Protein AF-0000000074773274 (afdb_homodimer)

pLDDT: mean 83.53, std 14.02, range [28.91, 97.62]

Structure (mmCIF, N/CA/C/O backbone):
data_AF-0000000074773274-model_v1
#
loop_
_entity.id
_entity.type
_entity.pdbx_description
1 polymer 'DOG1 domain-containing protein'
#
loop_
_atom_site.group_PDB
_atom_site.id
_atom_site.type_symbol
_atom_site.label_atom_id
_atom_site.label_alt_id
_atom_site.label_comp_id
_atom_site.label_asym_id
_atom_site.label_entity_id
_atom_site.label_seq_id
_atom_site.pdbx_PDB_ins_code
_atom_site.Cartn_x
_atom_site.Cartn_y
_ato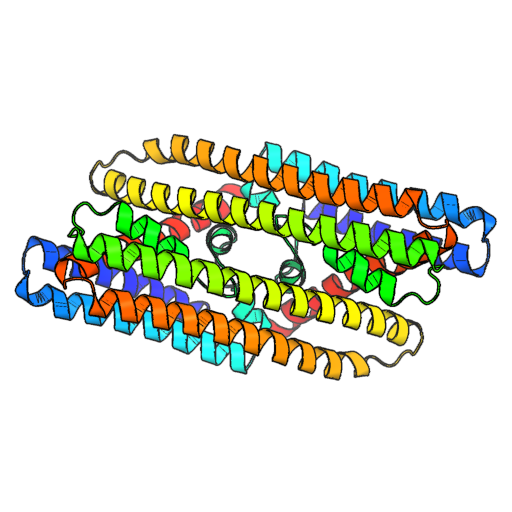m_site.Cartn_z
_atom_site.occupancy
_atom_site.B_iso_or_equiv
_atom_site.auth_seq_id
_atom_site.auth_comp_id
_atom_site.auth_asym_id
_atom_site.auth_atom_id
_atom_site.pdbx_PDB_model_num
ATOM 1 N N . MET A 1 1 ? 19.875 -8.578 -0.234 1 88.44 1 MET A N 1
ATOM 2 C CA . MET A 1 1 ? 18.562 -8.93 -0.755 1 88.44 1 MET A CA 1
ATOM 3 C C . MET A 1 1 ? 18.5 -8.742 -2.268 1 88.44 1 MET A C 1
ATOM 5 O O . MET A 1 1 ? 18 -9.609 -2.986 1 88.44 1 MET A O 1
ATOM 9 N N . GLU A 1 2 ? 19.203 -7.762 -2.754 1 87.38 2 GLU A N 1
ATOM 10 C CA . GLU A 1 2 ? 19.156 -7.52 -4.191 1 87.38 2 GLU A CA 1
ATOM 11 C C . GLU A 1 2 ? 19.797 -8.664 -4.969 1 87.38 2 GLU A C 1
ATOM 13 O O . GLU A 1 2 ? 19.172 -9.234 -5.867 1 87.38 2 GLU A O 1
ATOM 18 N N . ALA A 1 3 ? 20.953 -9.047 -4.602 1 89.88 3 ALA A N 1
ATOM 19 C CA . ALA A 1 3 ? 21.656 -10.141 -5.273 1 89.88 3 ALA A CA 1
ATOM 20 C C . ALA A 1 3 ? 20.891 -11.453 -5.117 1 89.88 3 ALA A C 1
ATOM 22 O O . ALA A 1 3 ? 20.75 -12.219 -6.07 1 89.88 3 ALA A O 1
ATOM 23 N N . PHE A 1 4 ? 20.359 -11.672 -3.949 1 93.69 4 PHE A N 1
ATOM 24 C CA . PHE A 1 4 ? 19.547 -12.867 -3.691 1 93.69 4 PHE A CA 1
ATOM 25 C C . PHE A 1 4 ? 18.328 -12.898 -4.602 1 93.69 4 PHE A C 1
ATOM 27 O O . PHE A 1 4 ? 18.031 -13.93 -5.207 1 93.69 4 PHE A O 1
ATOM 34 N N . PHE A 1 5 ? 17.703 -11.781 -4.66 1 94.06 5 PHE A N 1
ATOM 35 C CA . PHE A 1 5 ? 16.453 -11.719 -5.41 1 94.06 5 PHE A CA 1
ATOM 36 C C . PHE A 1 5 ? 16.688 -11.984 -6.891 1 94.06 5 PHE A C 1
ATOM 38 O O . PHE A 1 5 ? 15.906 -12.68 -7.535 1 94.06 5 PHE A O 1
ATOM 45 N N . ASP A 1 6 ? 17.766 -11.461 -7.398 1 92.06 6 ASP A N 1
ATOM 46 C CA . ASP A 1 6 ? 18.078 -11.688 -8.805 1 92.06 6 ASP A CA 1
ATOM 47 C C . ASP A 1 6 ? 18.328 -13.164 -9.078 1 92.06 6 ASP A C 1
ATOM 49 O O . ASP A 1 6 ? 17.844 -13.703 -10.086 1 92.06 6 ASP A O 1
ATOM 53 N N . SER A 1 7 ? 19.047 -13.742 -8.219 1 94.88 7 SER A N 1
ATOM 54 C CA . SER A 1 7 ? 19.281 -15.172 -8.352 1 94.88 7 SER A CA 1
ATOM 55 C C . SER A 1 7 ? 18 -15.977 -8.188 1 94.88 7 SER A C 1
ATOM 57 O O . SER A 1 7 ? 17.797 -16.969 -8.875 1 94.88 7 SER A O 1
ATOM 59 N N . TRP A 1 8 ? 17.234 -15.555 -7.258 1 96.38 8 TRP A N 1
ATOM 60 C CA . TRP A 1 8 ? 15.945 -16.203 -6.992 1 96.38 8 TRP A CA 1
ATOM 61 C C . TRP A 1 8 ? 15.039 -16.125 -8.219 1 96.38 8 TRP A C 1
ATOM 63 O O . TRP A 1 8 ? 14.398 -17.109 -8.578 1 96.38 8 TRP A O 1
ATOM 73 N N . LEU A 1 9 ? 15.023 -15.016 -8.906 1 93.5 9 LEU A N 1
ATOM 74 C CA . LEU A 1 9 ? 14.195 -14.828 -10.086 1 93.5 9 LEU A CA 1
ATOM 75 C C . LEU A 1 9 ? 14.703 -15.68 -11.25 1 93.5 9 LEU A C 1
ATOM 77 O O . LEU A 1 9 ? 13.906 -16.203 -12.031 1 93.5 9 LEU A O 1
ATOM 81 N N . ALA A 1 10 ? 15.945 -15.734 -11.375 1 92.25 10 ALA A N 1
ATOM 82 C CA . ALA A 1 10 ? 16.516 -16.547 -12.438 1 92.25 10 ALA A CA 1
ATOM 83 C C . ALA A 1 10 ? 16.125 -18.016 -12.281 1 92.25 10 ALA A C 1
ATOM 85 O O . ALA A 1 10 ? 15.781 -18.688 -13.258 1 92.25 10 ALA A O 1
ATOM 86 N N . ARG A 1 11 ? 16.188 -18.453 -11.078 1 95.19 11 ARG A N 1
ATOM 87 C CA . ARG A 1 11 ? 15.797 -19.844 -10.805 1 95.19 11 ARG A CA 1
ATOM 88 C C . ARG A 1 11 ? 14.305 -20.047 -11.047 1 95.19 11 ARG A C 1
ATOM 90 O O . ARG A 1 11 ? 13.883 -21.109 -11.484 1 95.19 11 ARG A O 1
ATOM 97 N N . LEU A 1 12 ? 13.586 -19.031 -10.797 1 93.75 12 LEU A N 1
ATOM 98 C CA . LEU A 1 12 ? 12.141 -19.109 -10.992 1 93.75 12 LEU A CA 1
ATOM 99 C C . LEU A 1 12 ? 11.797 -19.359 -12.453 1 93.75 12 LEU A C 1
ATOM 101 O O . LEU A 1 12 ? 10.875 -20.109 -12.766 1 93.75 12 LEU A O 1
ATOM 105 N N . ASP A 1 13 ? 12.5 -18.781 -13.258 1 88.56 13 ASP A N 1
ATOM 106 C CA . ASP A 1 13 ? 12.297 -18.953 -14.688 1 88.56 13 ASP A CA 1
ATOM 107 C C . ASP A 1 13 ? 12.562 -20.406 -15.109 1 88.56 13 ASP A C 1
ATOM 109 O O . ASP A 1 13 ? 11.82 -20.969 -15.914 1 88.56 13 ASP A O 1
ATOM 113 N N . HIS A 1 14 ? 13.539 -20.984 -14.57 1 93.5 14 HIS A N 1
ATOM 114 C CA . HIS A 1 14 ? 13.844 -22.391 -14.836 1 93.5 14 HIS A CA 1
ATOM 115 C C . HIS A 1 14 ? 12.75 -23.312 -14.289 1 93.5 14 HIS A C 1
ATOM 117 O O . HIS A 1 14 ? 12.383 -24.281 -14.938 1 93.5 14 HIS A O 1
ATOM 123 N N . LEU A 1 15 ? 12.289 -22.984 -13.148 1 94.56 15 LEU A N 1
ATOM 124 C CA . LEU A 1 15 ? 11.25 -23.797 -12.516 1 94.56 15 LEU A CA 1
ATOM 125 C C . LEU A 1 15 ? 9.953 -23.719 -13.312 1 94.56 15 LEU A C 1
ATOM 127 O O . LEU A 1 15 ? 9.219 -24.719 -13.398 1 94.56 15 LEU A O 1
ATOM 131 N N . ARG A 1 16 ? 9.734 -22.578 -13.836 1 90.31 16 ARG A N 1
ATOM 132 C CA . ARG A 1 16 ? 8.57 -22.438 -14.695 1 90.31 16 ARG A CA 1
ATOM 133 C C . ARG A 1 16 ? 8.648 -23.375 -15.898 1 90.31 16 ARG A C 1
ATOM 135 O O . ARG A 1 16 ? 7.676 -24.047 -16.234 1 90.31 16 ARG A O 1
ATOM 142 N N . SER A 1 17 ? 9.812 -23.344 -16.5 1 89.38 17 SER A N 1
ATOM 143 C CA . SER A 1 17 ? 10.023 -24.203 -17.656 1 89.38 17 SER A CA 1
ATOM 144 C C . SER A 1 17 ? 9.852 -25.672 -17.281 1 89.38 17 SER A C 1
ATOM 146 O O . SER A 1 17 ? 9.266 -26.453 -18.047 1 89.38 17 SER A O 1
ATOM 148 N N . ASP A 1 18 ? 10.398 -26.016 -16.156 1 92.06 18 ASP A N 1
ATOM 149 C CA . ASP A 1 18 ? 10.266 -27.391 -15.664 1 92.06 18 ASP A CA 1
ATOM 150 C C . ASP A 1 18 ? 8.797 -27.75 -15.438 1 92.06 18 ASP A C 1
ATOM 152 O O . ASP A 1 18 ? 8.367 -28.859 -15.758 1 92.06 18 ASP A O 1
ATOM 156 N N . LEU A 1 19 ? 8.094 -26.875 -14.875 1 91 19 LEU A N 1
ATOM 157 C CA . LEU A 1 19 ? 6.68 -27.094 -14.594 1 91 19 LEU A CA 1
ATOM 158 C C . LEU A 1 19 ? 5.883 -27.266 -15.883 1 91 19 LEU A C 1
ATOM 160 O O . LEU A 1 19 ? 5.066 -28.188 -15.984 1 91 19 LEU A O 1
ATOM 164 N N . LEU A 1 20 ? 6.137 -26.469 -16.812 1 86.19 20 LEU A N 1
ATOM 165 C CA . LEU A 1 20 ? 5.449 -26.547 -18.094 1 86.19 20 LEU A CA 1
ATOM 166 C C . LEU A 1 20 ? 5.816 -27.828 -18.828 1 86.19 20 LEU A C 1
ATOM 168 O O . LEU A 1 20 ? 4.957 -28.469 -19.453 1 86.19 20 LEU A O 1
ATOM 172 N N . HIS A 1 21 ? 7.098 -28.109 -18.75 1 89.69 21 HIS A N 1
ATOM 173 C CA . HIS A 1 21 ? 7.547 -29.359 -19.359 1 89.69 21 HIS A CA 1
ATOM 174 C C . HIS A 1 21 ? 6.848 -30.562 -18.719 1 89.69 21 HIS A C 1
ATOM 176 O O . HIS A 1 21 ? 6.441 -31.484 -19.438 1 89.69 21 HIS A O 1
ATOM 182 N N . ALA A 1 22 ? 6.684 -30.547 -17.406 1 90.19 22 ALA A N 1
ATOM 183 C CA . ALA A 1 22 ? 5.992 -31.625 -16.703 1 90.19 22 ALA A CA 1
ATOM 184 C C . ALA A 1 22 ? 4.531 -31.719 -17.125 1 90.19 22 ALA A C 1
ATOM 186 O O . ALA A 1 22 ? 4.012 -32.812 -17.359 1 90.19 22 ALA A O 1
ATOM 187 N N . PHE A 1 23 ? 3.926 -30.672 -17.281 1 82.06 23 PHE A N 1
ATOM 188 C CA . PHE A 1 23 ? 2.521 -30.594 -17.656 1 82.06 23 PHE A CA 1
ATOM 189 C C . PHE A 1 23 ? 2.311 -31.172 -19.047 1 82.06 23 PHE A C 1
ATOM 191 O O . PHE A 1 23 ? 1.29 -31.812 -19.312 1 82.06 23 PHE A O 1
ATOM 198 N N . THR A 1 24 ? 3.256 -30.969 -19.875 1 84.06 24 THR A N 1
ATOM 199 C CA . THR A 1 24 ? 3.072 -31.344 -21.281 1 84.06 24 THR A CA 1
ATOM 200 C C . THR A 1 24 ? 3.613 -32.75 -21.531 1 84.06 24 THR A C 1
ATOM 202 O O . THR A 1 24 ? 3.039 -33.5 -22.328 1 84.06 24 THR A O 1
ATOM 205 N N . HIS A 1 25 ? 4.676 -33.125 -20.891 1 87.56 25 HIS A N 1
ATOM 206 C CA . HIS A 1 25 ? 5.395 -34.312 -21.359 1 87.56 25 HIS A CA 1
ATOM 207 C C . HIS A 1 25 ? 5.504 -35.344 -20.25 1 87.56 25 HIS A C 1
ATOM 209 O O . HIS A 1 25 ? 5.695 -36.531 -20.531 1 87.56 25 HIS A O 1
ATOM 215 N N . ARG A 1 26 ? 5.426 -34.969 -19.094 1 88.94 26 ARG A N 1
ATOM 216 C CA . ARG A 1 26 ? 5.695 -35.875 -17.984 1 88.94 26 ARG A CA 1
ATOM 217 C C . ARG A 1 26 ? 4.727 -35.625 -16.828 1 88.94 26 ARG A C 1
ATOM 219 O O . ARG A 1 26 ? 5.137 -35.219 -15.75 1 88.94 26 ARG A O 1
ATOM 226 N N . PRO A 1 27 ? 3.504 -35.906 -16.953 1 88.38 27 PRO A N 1
ATOM 227 C CA . PRO A 1 27 ? 2.502 -35.688 -15.914 1 88.38 27 PRO A CA 1
ATOM 228 C C . PRO A 1 27 ? 2.863 -36.344 -14.586 1 88.38 27 PRO A C 1
ATOM 230 O O . PRO A 1 27 ? 2.445 -35.875 -13.523 1 88.38 27 PRO A O 1
ATOM 233 N N . ASP A 1 28 ? 3.664 -37.406 -14.672 1 92.44 28 ASP A N 1
ATOM 234 C CA . ASP A 1 28 ? 4.082 -38.094 -13.461 1 92.44 28 ASP A CA 1
ATOM 235 C C . ASP A 1 28 ? 4.996 -37.219 -12.602 1 92.44 28 ASP A C 1
ATOM 237 O O . ASP A 1 28 ? 5.141 -37.438 -11.406 1 92.44 28 ASP A O 1
ATOM 241 N N . ARG A 1 29 ? 5.555 -36.188 -13.227 1 93.88 29 ARG A N 1
ATOM 242 C CA . ARG A 1 29 ? 6.531 -35.375 -12.531 1 93.88 29 ARG A CA 1
ATOM 243 C C . ARG A 1 29 ? 5.887 -34.094 -12.016 1 93.88 29 ARG A C 1
ATOM 245 O O . ARG A 1 29 ? 6.547 -33.25 -11.367 1 93.88 29 ARG A O 1
ATOM 252 N N . ILE A 1 30 ? 4.633 -33.969 -12.219 1 93.88 30 ILE A N 1
ATOM 253 C CA . ILE A 1 30 ? 3.934 -32.719 -11.867 1 93.88 30 ILE A CA 1
ATOM 254 C C . ILE A 1 30 ? 4.039 -32.469 -10.367 1 93.88 30 ILE A C 1
ATOM 256 O O . ILE A 1 30 ? 4.402 -31.391 -9.93 1 93.88 30 ILE A O 1
ATOM 260 N N . PRO A 1 31 ? 3.855 -33.5 -9.516 1 94 31 PRO A N 1
ATOM 261 C CA . PRO A 1 31 ? 3.938 -33.25 -8.07 1 94 31 PRO A CA 1
ATOM 262 C C . PRO A 1 31 ? 5.32 -32.781 -7.641 1 94 31 PRO A C 1
ATOM 264 O O . PRO A 1 31 ? 5.434 -31.875 -6.797 1 94 31 PRO A O 1
ATOM 267 N N . HIS A 1 32 ? 6.254 -33.344 -8.312 1 95.06 32 HIS A N 1
ATOM 268 C CA . HIS A 1 32 ? 7.613 -32.938 -7.969 1 95.06 32 HIS A CA 1
ATOM 269 C C . HIS A 1 32 ? 7.906 -31.516 -8.422 1 95.06 32 HIS A C 1
ATOM 271 O O . HIS A 1 32 ? 8.555 -30.75 -7.699 1 95.06 32 HIS A O 1
ATOM 277 N N . ALA A 1 33 ? 7.473 -31.172 -9.586 1 95.56 33 ALA A N 1
ATOM 278 C CA . ALA A 1 33 ? 7.672 -29.812 -10.109 1 95.56 33 ALA A CA 1
ATOM 279 C C . ALA A 1 33 ? 6.941 -28.781 -9.258 1 95.56 33 ALA A C 1
ATOM 281 O O . ALA A 1 33 ? 7.461 -27.703 -9.008 1 95.56 33 ALA A O 1
ATOM 282 N N . VAL A 1 34 ? 5.816 -29.156 -8.812 1 94.88 34 VAL A N 1
ATOM 283 C CA . VAL A 1 34 ? 5.023 -28.297 -7.941 1 94.88 34 VAL A CA 1
ATOM 284 C C . VAL A 1 34 ? 5.766 -28.062 -6.629 1 94.88 34 VAL A C 1
ATOM 286 O O . VAL A 1 34 ? 5.906 -26.922 -6.18 1 94.88 34 VAL A O 1
ATOM 289 N N . ASP A 1 35 ? 6.277 -29.125 -6.09 1 96.06 35 ASP A N 1
ATOM 290 C CA . ASP A 1 35 ? 7.004 -29.031 -4.828 1 96.06 35 ASP A CA 1
ATOM 291 C C . ASP A 1 35 ? 8.242 -28.141 -4.973 1 96.06 35 ASP A C 1
ATOM 293 O O . ASP A 1 35 ? 8.602 -27.406 -4.047 1 96.06 35 ASP A O 1
ATOM 297 N N . ALA A 1 36 ? 8.844 -28.266 -6.094 1 96.88 36 ALA A N 1
ATOM 298 C CA . ALA A 1 36 ? 10.055 -27.469 -6.34 1 96.88 36 ALA A CA 1
ATOM 299 C C . ALA A 1 36 ? 9.734 -25.984 -6.371 1 96.88 36 ALA A C 1
ATOM 301 O O . ALA A 1 36 ? 10.469 -25.172 -5.801 1 96.88 36 ALA A O 1
ATOM 302 N N . VAL A 1 37 ? 8.672 -25.609 -7.008 1 96.38 37 VAL A N 1
ATOM 303 C CA . VAL A 1 37 ? 8.273 -24.203 -7.09 1 96.38 37 VAL A CA 1
ATOM 304 C C . VAL A 1 37 ? 7.871 -23.703 -5.707 1 96.38 37 VAL A C 1
ATOM 306 O O . VAL A 1 37 ? 8.266 -22.594 -5.305 1 96.38 37 VAL A O 1
ATOM 309 N N . LEU A 1 38 ? 7.156 -24.5 -4.949 1 96.75 38 LEU A N 1
ATOM 310 C CA . LEU A 1 38 ? 6.711 -24.109 -3.619 1 96.75 38 LEU A CA 1
ATOM 311 C C . LEU A 1 38 ? 7.895 -23.953 -2.672 1 96.75 38 LEU A C 1
ATOM 313 O O . LEU A 1 38 ? 7.93 -23.016 -1.863 1 96.75 38 LEU A O 1
ATOM 317 N N . SER A 1 39 ? 8.82 -24.891 -2.812 1 97.25 39 SER A N 1
ATOM 318 C CA . SER A 1 39 ? 10.031 -24.812 -1.999 1 97.25 39 SER A CA 1
ATOM 319 C C . SER A 1 39 ? 10.828 -23.547 -2.324 1 97.25 39 SER A C 1
ATOM 321 O O . SER A 1 39 ? 11.344 -22.891 -1.423 1 97.25 39 SER A O 1
ATOM 323 N N . HIS A 1 40 ? 10.906 -23.203 -3.576 1 97.31 40 HIS A N 1
ATOM 324 C CA . HIS A 1 40 ? 11.602 -22 -4.012 1 97.31 40 HIS A CA 1
ATOM 325 C C . HIS A 1 40 ? 10.922 -20.734 -3.49 1 97.31 40 HIS A C 1
ATOM 327 O O . HIS A 1 40 ? 11.586 -19.781 -3.082 1 97.31 40 HIS A O 1
ATOM 333 N N . TYR A 1 41 ? 9.641 -20.734 -3.484 1 96.31 41 TYR A N 1
ATOM 334 C CA . TYR A 1 41 ? 8.891 -19.625 -2.91 1 96.31 41 TYR A CA 1
ATOM 335 C C . TYR A 1 41 ? 9.195 -19.469 -1.425 1 96.31 41 TYR A C 1
ATOM 337 O O . TYR A 1 41 ? 9.344 -18.359 -0.928 1 96.31 41 TYR A O 1
ATOM 345 N N . ARG A 1 42 ? 9.281 -20.578 -0.73 1 95.75 42 ARG A N 1
ATOM 346 C CA . ARG A 1 42 ? 9.547 -20.547 0.704 1 95.75 42 ARG A CA 1
ATOM 347 C C . ARG A 1 42 ? 10.93 -19.953 0.988 1 95.75 42 ARG A C 1
ATOM 349 O O . ARG A 1 42 ? 11.117 -19.266 1.993 1 95.75 42 ARG A O 1
ATOM 356 N N . ASP A 1 43 ? 11.82 -20.172 0.046 1 96.62 43 ASP A N 1
ATOM 357 C CA . ASP A 1 43 ? 13.148 -19.562 0.197 1 96.62 43 ASP A CA 1
ATOM 358 C C . ASP A 1 43 ? 13.055 -18.047 0.243 1 96.62 43 ASP A C 1
ATOM 360 O O . ASP A 1 43 ? 13.727 -17.406 1.055 1 96.62 43 ASP A O 1
ATOM 364 N N . TYR A 1 44 ? 12.305 -17.484 -0.625 1 96.25 44 TYR A N 1
ATOM 365 C CA . TYR A 1 44 ? 12.133 -16.031 -0.666 1 96.25 44 TYR A CA 1
ATOM 366 C C . TYR A 1 44 ? 11.414 -15.539 0.584 1 96.25 44 TYR A C 1
ATOM 368 O O . TYR A 1 44 ? 11.805 -14.523 1.166 1 96.25 44 TYR A O 1
ATOM 376 N N . ARG A 1 45 ? 10.383 -16.25 0.989 1 95.19 45 ARG A N 1
ATOM 377 C CA . ARG A 1 45 ? 9.641 -15.914 2.199 1 95.19 45 ARG A CA 1
ATOM 378 C C . ARG A 1 45 ? 10.562 -15.883 3.414 1 95.19 45 ARG A C 1
ATOM 380 O O . ARG A 1 45 ? 10.5 -14.953 4.223 1 95.19 45 ARG A O 1
ATOM 387 N N . ASP A 1 46 ? 11.406 -16.844 3.482 1 96.19 46 ASP A N 1
ATOM 388 C CA . ASP A 1 46 ? 12.312 -16.938 4.621 1 96.19 46 ASP A CA 1
ATOM 389 C C . ASP A 1 46 ? 13.352 -15.828 4.594 1 96.19 46 ASP A C 1
ATOM 391 O O . ASP A 1 46 ? 13.711 -15.281 5.641 1 96.19 46 ASP A O 1
ATOM 395 N N . ALA A 1 47 ? 13.844 -15.547 3.402 1 95.81 47 ALA A N 1
ATOM 396 C CA . ALA A 1 47 ? 14.797 -14.453 3.258 1 95.81 47 ALA A CA 1
ATOM 397 C C . ALA A 1 47 ? 14.172 -13.125 3.68 1 95.81 47 ALA A C 1
ATOM 399 O O . ALA A 1 47 ? 14.812 -12.32 4.359 1 95.81 47 ALA A O 1
ATOM 400 N N . LYS A 1 48 ? 12.984 -12.906 3.346 1 94.62 48 LYS A N 1
ATOM 401 C CA . LYS A 1 48 ? 12.273 -11.688 3.717 1 94.62 48 LYS A CA 1
ATOM 402 C C . LYS A 1 48 ? 12.023 -11.633 5.223 1 94.62 48 LYS A C 1
ATOM 404 O O . LYS A 1 48 ? 12.086 -10.562 5.828 1 94.62 48 LYS A O 1
ATOM 409 N N . ALA A 1 49 ? 11.688 -12.781 5.75 1 93.44 49 ALA A N 1
ATOM 410 C CA . ALA A 1 49 ? 11.469 -12.852 7.191 1 93.44 49 ALA A CA 1
ATOM 411 C C . ALA A 1 49 ? 12.734 -12.477 7.957 1 93.44 49 ALA A C 1
ATOM 413 O O . ALA A 1 49 ? 12.672 -11.766 8.961 1 93.44 49 ALA A O 1
ATOM 414 N N . ARG A 1 50 ? 13.836 -12.961 7.477 1 94.75 50 ARG A N 1
ATOM 415 C CA . ARG A 1 50 ? 15.109 -12.617 8.102 1 94.75 50 ARG A CA 1
ATOM 416 C C . ARG A 1 50 ? 15.398 -11.125 7.977 1 94.75 50 ARG A C 1
ATOM 418 O O . ARG A 1 50 ? 15.883 -10.508 8.922 1 94.75 50 ARG A O 1
ATOM 425 N N . LEU A 1 51 ? 15.094 -10.602 6.855 1 93.38 51 LEU A N 1
ATOM 426 C CA . LEU A 1 51 ? 15.266 -9.172 6.656 1 93.38 51 LEU A CA 1
ATOM 427 C C . LEU A 1 51 ? 14.375 -8.383 7.613 1 93.38 51 LEU A C 1
ATOM 429 O O . LEU A 1 51 ? 14.805 -7.371 8.18 1 93.38 51 LEU A O 1
ATOM 433 N N . ALA A 1 52 ? 13.148 -8.836 7.805 1 91.44 52 ALA A N 1
ATOM 434 C CA . ALA A 1 52 ? 12.195 -8.156 8.68 1 91.44 52 ALA A CA 1
ATOM 435 C C . ALA A 1 52 ? 12.688 -8.141 10.117 1 91.44 52 ALA A C 1
ATOM 437 O O . ALA A 1 52 ? 12.414 -7.199 10.867 1 91.44 52 ALA A O 1
ATOM 438 N N . ASP A 1 53 ? 13.445 -9.18 10.484 1 88.44 53 ASP A N 1
ATOM 439 C CA . ASP A 1 53 ? 14 -9.25 11.828 1 88.44 53 ASP A CA 1
ATOM 440 C C . ASP A 1 53 ? 15.023 -8.141 12.055 1 88.44 53 ASP A C 1
ATOM 442 O O . ASP A 1 53 ? 15.141 -7.617 13.164 1 88.44 53 ASP A O 1
ATOM 446 N N . SER A 1 54 ? 15.711 -7.805 11.023 1 87.25 54 SER A N 1
ATOM 447 C CA . SER A 1 54 ? 16.781 -6.812 11.172 1 87.25 54 SER A CA 1
ATOM 448 C C . SER A 1 54 ? 16.312 -5.43 10.727 1 87.25 54 SER A C 1
ATOM 450 O O . SER A 1 54 ? 16.766 -4.418 11.266 1 87.25 54 SER A O 1
ATOM 452 N N . ASP A 1 55 ? 15.461 -5.395 9.758 1 87.75 55 ASP A N 1
ATOM 453 C CA . ASP A 1 55 ? 14.977 -4.145 9.172 1 87.75 55 ASP A CA 1
ATOM 454 C C . ASP A 1 55 ? 13.555 -4.305 8.625 1 87.75 55 ASP A C 1
ATOM 456 O O . ASP A 1 55 ? 13.367 -4.535 7.43 1 87.75 55 ASP A O 1
ATOM 460 N N . VAL A 1 56 ? 12.633 -3.986 9.484 1 88.38 56 VAL A N 1
ATOM 461 C CA . VAL A 1 56 ? 11.227 -4.23 9.164 1 88.38 56 VAL A CA 1
ATOM 462 C C . VAL A 1 56 ? 10.781 -3.297 8.047 1 88.38 56 VAL A C 1
ATOM 464 O O . VAL A 1 56 ? 9.977 -3.68 7.195 1 88.38 56 VAL A O 1
ATOM 467 N N . LEU A 1 57 ? 11.328 -2.16 7.973 1 84.06 57 LEU A N 1
ATOM 468 C CA . LEU A 1 57 ? 10.93 -1.186 6.965 1 84.06 57 LEU A CA 1
ATOM 469 C C . LEU A 1 57 ? 11.438 -1.586 5.582 1 84.06 57 LEU A C 1
ATOM 471 O O . LEU A 1 57 ? 10.734 -1.416 4.586 1 84.06 57 LEU A O 1
ATOM 475 N N . ARG A 1 58 ? 12.594 -2.07 5.594 1 87.31 58 ARG A N 1
ATOM 476 C CA . ARG A 1 58 ? 13.133 -2.543 4.324 1 87.31 58 ARG A CA 1
ATOM 477 C C . ARG A 1 58 ? 12.336 -3.734 3.799 1 87.31 58 ARG A C 1
ATOM 479 O O . ARG A 1 58 ? 12.086 -3.838 2.596 1 87.31 58 ARG A O 1
ATOM 486 N N . ALA A 1 59 ? 11.938 -4.582 4.715 1 91 59 ALA A N 1
ATOM 487 C CA . ALA A 1 59 ? 11.125 -5.734 4.336 1 91 59 ALA A CA 1
ATOM 488 C C . ALA A 1 59 ? 9.758 -5.293 3.816 1 91 59 ALA A C 1
ATOM 490 O O . ALA A 1 59 ? 9.188 -5.93 2.926 1 91 59 ALA A O 1
ATOM 491 N N . LEU A 1 60 ? 9.305 -4.227 4.34 1 90.12 60 LEU A N 1
ATOM 492 C CA . LEU A 1 60 ? 7.977 -3.725 3.986 1 90.12 60 LEU A CA 1
ATOM 493 C C . LEU A 1 60 ? 8.016 -2.988 2.652 1 90.12 60 LEU A C 1
ATOM 495 O O . LEU A 1 60 ? 7.086 -3.104 1.849 1 90.12 60 LEU A O 1
ATOM 499 N N . THR A 1 61 ? 9.094 -2.32 2.32 1 86.5 61 THR A N 1
ATOM 500 C CA . THR A 1 61 ? 9.117 -1.413 1.178 1 86.5 61 THR A CA 1
ATOM 501 C C . THR A 1 61 ? 9.719 -2.1 -0.046 1 86.5 61 THR A C 1
ATOM 503 O O . THR A 1 61 ? 9.57 -1.617 -1.171 1 86.5 61 THR A O 1
ATOM 506 N N . HIS A 1 62 ? 10.398 -3.127 0.072 1 90.88 62 HIS A N 1
ATOM 507 C CA . HIS A 1 62 ? 10.969 -3.928 -1.004 1 90.88 62 HIS A CA 1
ATOM 508 C C . HIS A 1 62 ? 11.758 -3.059 -1.979 1 90.88 62 HIS A C 1
ATOM 510 O O . HIS A 1 62 ? 11.406 -2.971 -3.158 1 90.88 62 HIS A O 1
ATOM 516 N N . PRO A 1 63 ? 12.891 -2.502 -1.52 1 84.81 63 PRO A N 1
ATOM 517 C CA . PRO A 1 63 ? 13.648 -1.616 -2.408 1 84.81 63 PRO A CA 1
ATOM 518 C C . PRO A 1 63 ? 14.266 -2.357 -3.592 1 84.81 63 PRO A C 1
ATOM 520 O O . PRO A 1 63 ? 14.68 -1.729 -4.57 1 84.81 63 PRO A O 1
ATOM 523 N N . TRP A 1 64 ? 14.273 -3.682 -3.604 1 90.44 64 TRP A N 1
ATOM 524 C CA . TRP A 1 64 ? 14.852 -4.477 -4.684 1 90.44 64 TRP A CA 1
ATOM 525 C C . TRP A 1 64 ? 13.836 -4.691 -5.801 1 90.44 64 TRP A C 1
ATOM 527 O O . TRP A 1 64 ? 14.172 -5.215 -6.863 1 90.44 64 TRP A O 1
ATOM 537 N N . LEU A 1 65 ? 12.609 -4.281 -5.57 1 89.81 65 LEU A N 1
ATOM 538 C CA . LEU A 1 65 ? 11.578 -4.363 -6.598 1 89.81 65 LEU A CA 1
ATOM 539 C C . LEU A 1 65 ? 11.453 -3.047 -7.355 1 89.81 65 LEU A C 1
ATOM 541 O O . LEU A 1 65 ? 11.758 -1.982 -6.809 1 89.81 65 LEU A O 1
ATOM 545 N N . THR A 1 66 ? 10.984 -3.139 -8.594 1 84.19 66 THR A N 1
ATOM 546 C CA . THR A 1 66 ? 10.672 -1.932 -9.352 1 84.19 66 THR A CA 1
ATOM 547 C C . THR A 1 66 ? 9.398 -1.275 -8.828 1 84.19 66 THR A C 1
ATOM 549 O O . THR A 1 66 ? 8.57 -1.937 -8.203 1 84.19 66 THR A O 1
ATOM 552 N N . PRO A 1 67 ? 9.258 -0.014 -9.109 1 80.81 67 PRO A N 1
ATOM 553 C CA . PRO A 1 67 ? 8.023 0.647 -8.688 1 80.81 67 PRO A CA 1
ATOM 554 C C . PRO A 1 67 ? 6.773 -0.038 -9.242 1 80.81 67 PRO A C 1
ATOM 556 O O . PRO A 1 67 ? 5.758 -0.127 -8.547 1 80.81 67 PRO A O 1
ATOM 559 N N . PHE A 1 68 ? 6.844 -0.556 -10.43 1 81.12 68 PHE A N 1
ATOM 560 C CA . PHE A 1 68 ? 5.695 -1.228 -11.016 1 81.12 68 PHE A CA 1
ATOM 561 C C . PHE A 1 68 ? 5.359 -2.502 -10.25 1 81.12 68 PHE A C 1
ATOM 563 O O . PHE A 1 68 ? 4.188 -2.791 -10 1 81.12 68 PHE A O 1
ATOM 570 N N . GLU A 1 69 ? 6.355 -3.221 -9.883 1 85.44 69 GLU A N 1
ATOM 571 C CA . GLU A 1 69 ? 6.141 -4.449 -9.133 1 85.44 69 GLU A CA 1
ATOM 572 C C . GLU A 1 69 ? 5.465 -4.164 -7.789 1 85.44 69 GLU A C 1
ATOM 574 O O . GLU A 1 69 ? 4.652 -4.961 -7.316 1 85.44 69 GLU A O 1
ATOM 579 N N . ARG A 1 70 ? 5.781 -3.076 -7.305 1 86.06 70 ARG A N 1
ATOM 580 C CA . ARG A 1 70 ? 5.324 -2.75 -5.957 1 86.06 70 ARG A CA 1
ATOM 581 C C . ARG A 1 70 ? 3.834 -2.432 -5.949 1 86.06 70 ARG A C 1
ATOM 583 O O . ARG A 1 70 ? 3.191 -2.471 -4.895 1 86.06 70 ARG A O 1
ATOM 590 N N . ILE A 1 71 ? 3.279 -2.141 -7.074 1 81.56 71 ILE A N 1
ATOM 591 C CA . ILE A 1 71 ? 1.856 -1.825 -7.148 1 81.56 71 ILE A CA 1
ATOM 592 C C . ILE A 1 71 ? 1.034 -3.076 -6.848 1 81.56 71 ILE A C 1
ATOM 594 O O . ILE A 1 71 ? -0.136 -2.98 -6.469 1 81.56 71 ILE A O 1
ATOM 598 N N . PHE A 1 72 ? 1.655 -4.207 -6.934 1 85.69 72 PHE A N 1
ATOM 599 C CA . PHE A 1 72 ? 0.94 -5.465 -6.75 1 85.69 72 PHE A CA 1
ATOM 600 C C . PHE A 1 72 ? 1.157 -6.012 -5.34 1 85.69 72 PHE A C 1
ATOM 602 O O . PHE A 1 72 ? 0.679 -7.098 -5.012 1 85.69 72 PHE A O 1
ATOM 609 N N . LEU A 1 73 ? 1.87 -5.242 -4.562 1 88.5 73 LEU A N 1
ATOM 610 C CA . LEU A 1 73 ? 2.148 -5.707 -3.209 1 88.5 73 LEU A CA 1
ATOM 611 C C . LEU A 1 73 ? 1.042 -5.285 -2.25 1 88.5 73 LEU A C 1
ATOM 613 O O . LEU A 1 73 ? 0.379 -4.27 -2.471 1 88.5 73 LEU A O 1
ATOM 617 N N . TRP A 1 74 ? 0.813 -6.094 -1.346 1 91.19 74 TRP A N 1
ATOM 618 C CA . TRP A 1 74 ? -0.036 -5.883 -0.178 1 91.19 74 TRP A CA 1
ATOM 619 C C . TRP A 1 74 ? 0.672 -6.328 1.098 1 91.19 74 TRP A C 1
ATOM 621 O O . TRP A 1 74 ? 1.026 -7.5 1.242 1 91.19 74 TRP A O 1
ATOM 631 N N . VAL A 1 75 ? 0.951 -5.445 2.021 1 92.19 75 VAL A N 1
ATOM 632 C CA . VAL A 1 75 ? 1.613 -5.68 3.301 1 92.19 75 VAL A CA 1
ATOM 633 C C . VAL A 1 75 ? 2.832 -6.574 3.098 1 92.19 75 VAL A C 1
ATOM 635 O O . VAL A 1 75 ? 2.887 -7.688 3.623 1 92.19 75 VAL A O 1
ATOM 638 N N . ALA A 1 76 ? 3.801 -6.168 2.387 1 92.06 76 ALA A N 1
ATOM 639 C CA . ALA A 1 76 ? 5.125 -6.766 2.227 1 92.06 76 ALA A CA 1
ATOM 640 C C . ALA A 1 76 ? 5.055 -8.031 1.378 1 92.06 76 ALA A C 1
ATOM 642 O O . ALA A 1 76 ? 5.926 -8.898 1.476 1 92.06 76 ALA A O 1
ATOM 643 N N . GLY A 1 77 ? 4.008 -8.195 0.619 1 93.06 77 GLY A N 1
ATOM 644 C CA . GLY A 1 77 ? 3.904 -9.336 -0.27 1 93.06 77 GLY A CA 1
ATOM 645 C C . GLY A 1 77 ? 2.693 -9.281 -1.181 1 93.06 77 GLY A C 1
ATOM 646 O O . GLY A 1 77 ? 2.049 -8.234 -1.3 1 93.06 77 GLY A O 1
ATOM 647 N N . TRP A 1 78 ? 2.512 -10.453 -1.904 1 91.69 78 TRP A N 1
ATOM 648 C CA . TRP A 1 78 ? 1.362 -10.508 -2.803 1 91.69 78 TRP A CA 1
ATOM 649 C C . TRP A 1 78 ? 0.059 -10.586 -2.014 1 91.69 78 TRP A C 1
ATOM 651 O O . TRP A 1 78 ? 0.037 -11.102 -0.892 1 91.69 78 TRP A O 1
ATOM 661 N N . LYS A 1 79 ? -0.943 -10.078 -2.572 1 91.94 79 LYS A N 1
ATOM 662 C CA . LYS A 1 79 ? -2.273 -10.148 -1.975 1 91.94 79 LYS A CA 1
ATOM 663 C C . LYS A 1 79 ? -2.928 -11.5 -2.256 1 91.94 79 LYS A C 1
ATOM 665 O O . LYS A 1 79 ? -3.115 -11.875 -3.416 1 91.94 79 LYS A O 1
ATOM 670 N N . PRO A 1 80 ? -3.309 -12.172 -1.237 1 92.5 80 PRO A N 1
ATOM 671 C CA . PRO A 1 80 ? -3.836 -13.523 -1.396 1 92.5 80 PRO A CA 1
ATOM 672 C C . PRO A 1 80 ? -5.062 -13.578 -2.307 1 92.5 80 PRO A C 1
ATOM 674 O O . PRO A 1 80 ? -5.234 -14.547 -3.059 1 92.5 80 PRO A O 1
ATOM 677 N N . SER A 1 81 ? -5.852 -12.594 -2.361 1 87.75 81 SER A N 1
ATOM 678 C CA . SER A 1 81 ? -7.055 -12.602 -3.186 1 87.75 81 SER A CA 1
ATOM 679 C C . SER A 1 81 ? -6.707 -12.641 -4.668 1 87.75 81 SER A C 1
ATOM 681 O O . SER A 1 81 ? -7.527 -13.047 -5.496 1 87.75 81 SER A O 1
ATOM 683 N N . ILE A 1 82 ? -5.516 -12.195 -5.012 1 85.12 82 ILE A N 1
ATOM 684 C CA . ILE A 1 82 ? -5.07 -12.242 -6.402 1 85.12 82 ILE A CA 1
ATOM 685 C C . ILE A 1 82 ? -4.977 -13.703 -6.859 1 85.12 82 ILE A C 1
ATOM 687 O O . ILE A 1 82 ? -5.219 -14.008 -8.031 1 85.12 82 ILE A O 1
ATOM 691 N N . ALA A 1 83 ? -4.668 -14.578 -5.945 1 85 83 ALA A N 1
ATOM 692 C CA . ALA A 1 83 ? -4.578 -16 -6.262 1 85 83 ALA A CA 1
ATOM 693 C C . ALA A 1 83 ? -5.902 -16.531 -6.805 1 85 83 ALA A C 1
ATOM 695 O O . ALA A 1 83 ? -5.918 -17.375 -7.699 1 85 83 ALA A O 1
ATOM 696 N N . PHE A 1 84 ? -6.93 -15.992 -6.375 1 79.56 84 PHE A N 1
ATOM 697 C CA . PHE A 1 84 ? -8.242 -16.469 -6.789 1 79.56 84 PHE A CA 1
ATOM 698 C C . PHE A 1 84 ? -8.562 -16.031 -8.211 1 79.56 84 PHE A C 1
ATOM 700 O O . PHE A 1 84 ? -9.242 -16.734 -8.953 1 79.56 84 PHE A O 1
ATOM 707 N N . ARG A 1 85 ? -8.062 -14.969 -8.555 1 75.44 85 ARG A N 1
ATOM 708 C CA . ARG A 1 85 ? -8.242 -14.508 -9.93 1 75.44 85 ARG A CA 1
ATOM 709 C C . ARG A 1 85 ? -7.426 -15.344 -10.898 1 75.44 85 ARG A C 1
ATOM 711 O O . ARG A 1 85 ? -7.852 -15.586 -12.031 1 75.44 85 ARG A O 1
ATOM 718 N N . LEU A 1 86 ? -6.312 -15.711 -10.438 1 77.75 86 LEU A N 1
ATOM 719 C CA . LEU A 1 86 ? -5.457 -16.547 -11.273 1 77.75 86 LEU A CA 1
ATOM 720 C C . LEU A 1 86 ? -6.078 -17.938 -11.469 1 77.75 86 LEU A C 1
ATOM 722 O O . LEU A 1 86 ? -5.922 -18.547 -12.531 1 77.75 86 LEU A O 1
ATOM 726 N N . LEU A 1 87 ? -6.785 -18.297 -10.461 1 74.38 87 LEU A N 1
ATOM 727 C CA . LEU A 1 87 ? -7.41 -19.609 -10.508 1 74.38 87 LEU A CA 1
ATOM 728 C C . LEU A 1 87 ? -8.648 -19.594 -11.406 1 74.38 87 LEU A C 1
ATOM 730 O O . LEU A 1 87 ? -8.953 -20.594 -12.062 1 74.38 87 LEU A O 1
ATOM 734 N N . LEU A 1 88 ? -9.375 -18.562 -11.32 1 61.69 88 LEU A N 1
ATOM 735 C CA . LEU A 1 88 ? -10.641 -18.5 -12.047 1 61.69 88 LEU A CA 1
ATOM 736 C C . LEU A 1 88 ? -10.406 -18.531 -13.555 1 61.69 88 LEU A C 1
ATOM 738 O O . LEU A 1 88 ? -11.289 -18.938 -14.312 1 61.69 88 LEU A O 1
ATOM 742 N N . GLY A 1 89 ? -9.422 -18.047 -13.82 1 55.31 89 GLY A N 1
ATOM 743 C CA . GLY A 1 89 ? -9.148 -18.188 -15.242 1 55.31 89 GLY A CA 1
ATOM 744 C C . GLY A 1 89 ? -8.969 -19.625 -15.68 1 55.31 89 GLY A C 1
ATOM 745 O O . GLY A 1 89 ? -8.984 -19.922 -16.875 1 55.31 89 GLY A O 1
ATOM 746 N N . HIS A 1 90 ? -8.82 -20.391 -14.609 1 54.5 90 HIS A N 1
ATOM 747 C CA . HIS A 1 90 ? -8.469 -21.75 -14.984 1 54.5 90 HIS A CA 1
ATOM 748 C C . HIS A 1 90 ? -9.688 -22.656 -14.945 1 54.5 90 HIS A C 1
ATOM 750 O O . HIS A 1 90 ? -10.586 -22.469 -14.125 1 54.5 90 HIS A O 1
ATOM 756 N N . ARG A 1 91 ? -10.133 -23.156 -16.047 1 58.12 91 ARG A N 1
ATOM 757 C CA . ARG A 1 91 ? -11.273 -23.891 -16.594 1 58.12 91 ARG A CA 1
ATOM 758 C C . ARG A 1 91 ? -11.617 -25.094 -15.719 1 58.12 91 ARG A C 1
ATOM 760 O O . ARG A 1 91 ? -12.641 -25.75 -15.93 1 58.12 91 ARG A O 1
ATOM 767 N N . PHE A 1 92 ? -10.828 -25.344 -14.602 1 62.72 92 PHE A N 1
ATOM 768 C CA . PHE A 1 92 ? -11.188 -26.75 -14.438 1 62.72 92 PHE A CA 1
ATOM 769 C C . PHE A 1 92 ? -11.531 -27.062 -12.984 1 62.72 92 PHE A C 1
ATOM 771 O O . PHE A 1 92 ? -11.141 -28.109 -12.453 1 62.72 92 PHE A O 1
ATOM 778 N N . LEU A 1 93 ? -12.219 -26.062 -12.273 1 75.44 93 LEU A N 1
ATOM 779 C CA . LEU A 1 93 ? -12.555 -26.484 -10.922 1 75.44 93 LEU A CA 1
ATOM 780 C C . LEU A 1 93 ? -13.859 -27.281 -10.906 1 75.44 93 LEU A C 1
ATOM 782 O O . LEU A 1 93 ? -14.805 -26.938 -11.625 1 75.44 93 LEU A O 1
ATOM 786 N N . SER A 1 94 ? -13.836 -28.438 -10.289 1 82.19 94 SER A N 1
ATOM 787 C CA . SER A 1 94 ? -15.078 -29.172 -10.055 1 82.19 94 SER A CA 1
ATOM 788 C C . SER A 1 94 ? -16.062 -28.344 -9.25 1 82.19 94 SER A C 1
ATOM 790 O O . SER A 1 94 ? -15.695 -27.344 -8.625 1 82.19 94 SER A O 1
ATOM 792 N N . PRO A 1 95 ? -17.328 -28.688 -9.305 1 82.69 95 PRO A N 1
ATOM 793 C CA . PRO A 1 95 ? -18.312 -27.953 -8.5 1 82.69 95 PRO A CA 1
ATOM 794 C C . PRO A 1 95 ? -17.953 -27.906 -7.016 1 82.69 95 PRO A C 1
ATOM 796 O O . PRO A 1 95 ? -18.141 -26.891 -6.359 1 82.69 95 PRO A O 1
ATOM 799 N N . ASP A 1 96 ? -17.5 -29.062 -6.516 1 84.88 96 ASP A N 1
ATOM 800 C CA . ASP A 1 96 ? -17.078 -29.109 -5.121 1 84.88 96 ASP A CA 1
ATOM 801 C C . ASP A 1 96 ? -15.898 -28.172 -4.871 1 84.88 96 ASP A C 1
ATOM 803 O O . ASP A 1 96 ? -15.836 -27.5 -3.842 1 84.88 96 ASP A O 1
ATOM 807 N N . GLN A 1 97 ? -14.992 -28.141 -5.793 1 85.06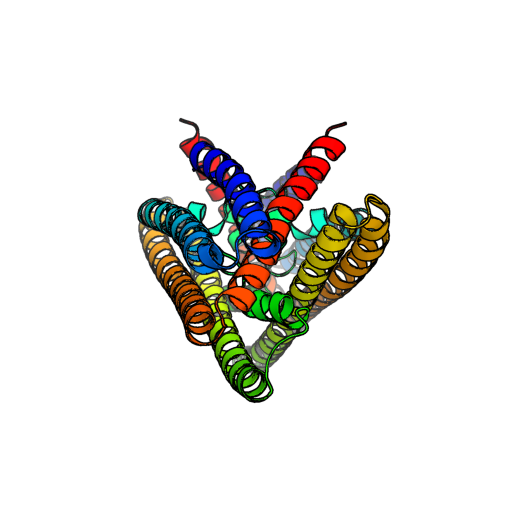 97 GLN A N 1
ATOM 808 C CA . GLN A 1 97 ? -13.844 -27.25 -5.695 1 85.06 97 GLN A CA 1
ATOM 809 C C . GLN A 1 97 ? -14.273 -25.797 -5.762 1 85.06 97 GLN A C 1
ATOM 811 O O . GLN A 1 97 ? -13.734 -24.938 -5.039 1 85.06 97 GLN A O 1
ATOM 816 N N . HIS A 1 98 ? -15.273 -25.516 -6.555 1 83.75 98 HIS A N 1
ATOM 817 C CA . HIS A 1 98 ? -15.781 -24.156 -6.695 1 83.75 98 HIS A CA 1
ATOM 818 C C . HIS A 1 98 ? -16.422 -23.656 -5.406 1 83.75 98 HIS A C 1
ATOM 820 O O . HIS A 1 98 ? -16.25 -22.516 -5.012 1 83.75 98 HIS A O 1
ATOM 826 N N . ALA A 1 99 ? -17.203 -24.531 -4.836 1 86.88 99 ALA A N 1
ATOM 827 C CA . ALA A 1 99 ? -17.844 -24.172 -3.574 1 86.88 99 ALA A CA 1
ATOM 828 C C . ALA A 1 99 ? -16.812 -23.906 -2.486 1 86.88 99 ALA A C 1
ATOM 830 O O . ALA A 1 99 ? -16.922 -22.938 -1.736 1 86.88 99 ALA A O 1
ATOM 831 N N . ALA A 1 100 ? -15.82 -24.766 -2.404 1 87.5 100 ALA A N 1
ATOM 832 C CA . ALA A 1 100 ? -14.742 -24.609 -1.43 1 87.5 100 ALA A CA 1
ATOM 833 C C . ALA A 1 100 ? -13.961 -23.328 -1.691 1 87.5 100 ALA A C 1
ATOM 835 O O . ALA A 1 100 ? -13.562 -22.625 -0.753 1 87.5 100 ALA A O 1
ATOM 836 N N . PHE A 1 101 ? -13.844 -23.094 -2.908 1 86.06 101 PHE A N 1
ATOM 837 C CA . PHE A 1 101 ? -13.125 -21.906 -3.352 1 86.06 101 PHE A CA 1
ATOM 838 C C . PHE A 1 101 ? -13.844 -20.641 -2.893 1 86.06 101 PHE A C 1
ATOM 840 O O . PHE A 1 101 ? -13.211 -19.703 -2.418 1 86.06 101 PHE A O 1
ATOM 847 N N . GLU A 1 102 ? -15.102 -20.656 -2.973 1 87.56 102 GLU A N 1
ATOM 848 C CA . GLU A 1 102 ? -15.883 -19.469 -2.615 1 87.56 102 GLU A CA 1
ATOM 849 C C . GLU A 1 102 ? -15.828 -19.219 -1.111 1 87.56 102 GLU A C 1
ATOM 851 O O . GLU A 1 102 ? -15.797 -18.062 -0.675 1 87.56 102 GLU A O 1
ATOM 856 N N . VAL A 1 103 ? -15.805 -20.266 -0.412 1 91.06 103 VAL A N 1
ATOM 857 C CA . VAL A 1 103 ? -15.695 -20.141 1.038 1 91.06 103 VAL A CA 1
ATOM 858 C C . VAL A 1 103 ? -14.328 -19.578 1.408 1 91.06 103 VAL A C 1
ATOM 860 O O . VAL A 1 103 ? -14.234 -18.625 2.189 1 91.06 103 VAL A O 1
ATOM 863 N N . LEU A 1 104 ? -13.273 -20.078 0.808 1 90.62 104 LEU A N 1
ATOM 864 C CA . LEU A 1 104 ? -11.922 -19.609 1.078 1 90.62 104 LEU A CA 1
ATOM 865 C C . LEU A 1 104 ? -11.766 -18.156 0.66 1 90.62 104 LEU A C 1
ATOM 867 O O . LEU A 1 104 ? -11.156 -17.359 1.386 1 90.62 104 LEU A O 1
ATOM 871 N N . ARG A 1 105 ? -12.305 -17.859 -0.473 1 88.69 105 ARG A N 1
ATOM 872 C CA . ARG A 1 105 ? -12.203 -16.516 -0.998 1 88.69 105 ARG A CA 1
ATOM 873 C C . ARG A 1 105 ? -12.797 -15.5 -0.021 1 88.69 105 ARG A C 1
ATOM 875 O O . ARG A 1 105 ? -12.188 -14.461 0.251 1 88.69 105 ARG A O 1
ATOM 882 N N . ARG A 1 106 ? -13.922 -15.805 0.573 1 91 106 ARG A N 1
ATOM 883 C CA . ARG A 1 106 ? -14.578 -14.914 1.524 1 91 106 ARG A CA 1
ATOM 884 C C . ARG A 1 106 ? -13.766 -14.781 2.805 1 91 106 ARG A C 1
ATOM 886 O O . ARG A 1 106 ? -13.625 -13.68 3.344 1 91 106 ARG A O 1
ATOM 893 N N . GLU A 1 107 ? -13.227 -15.852 3.23 1 93.62 107 GLU A N 1
ATOM 894 C CA . GLU A 1 107 ? -12.43 -15.844 4.449 1 93.62 107 GLU A CA 1
ATOM 895 C C . GLU A 1 107 ? -11.141 -15.039 4.258 1 93.62 107 GLU A C 1
ATOM 897 O O . GLU A 1 107 ? -10.75 -14.266 5.137 1 93.62 107 GLU A O 1
ATOM 902 N N . VAL A 1 108 ? -10.555 -15.227 3.166 1 94.12 108 VAL A N 1
ATOM 903 C CA . VAL A 1 108 ? -9.297 -14.547 2.865 1 94.12 108 VAL A CA 1
ATOM 904 C C . VAL A 1 108 ? -9.539 -13.047 2.734 1 94.12 108 VAL A C 1
ATOM 906 O O . VAL A 1 108 ? -8.773 -12.234 3.268 1 94.12 108 VAL A O 1
ATOM 909 N N . GLN A 1 109 ? -10.633 -12.68 2.088 1 89.81 109 GLN A N 1
ATOM 910 C CA . GLN A 1 109 ? -10.945 -11.273 1.9 1 89.81 109 GLN A CA 1
ATOM 911 C C . GLN A 1 109 ? -11.234 -10.594 3.234 1 89.81 109 GLN A C 1
ATOM 913 O O . GLN A 1 109 ? -10.844 -9.445 3.451 1 89.81 109 GLN A O 1
ATOM 918 N N . LEU A 1 110 ? -11.898 -11.305 4.059 1 92.56 110 LEU A N 1
ATOM 919 C CA . LEU A 1 110 ? -12.188 -10.766 5.383 1 92.56 110 LEU A CA 1
ATOM 920 C C . LEU A 1 110 ? -10.906 -10.555 6.176 1 92.56 110 LEU A C 1
ATOM 922 O O . LEU A 1 110 ? -10.734 -9.516 6.824 1 92.56 110 LEU A O 1
ATOM 926 N N . GLU A 1 111 ? -10.07 -11.547 6.117 1 95.56 111 GLU A N 1
ATOM 927 C CA . GLU A 1 111 ? -8.805 -11.445 6.84 1 95.56 111 GLU A CA 1
ATOM 928 C C . GLU A 1 111 ? -7.91 -10.359 6.238 1 95.56 111 GLU A C 1
ATOM 930 O O . GLU A 1 111 ? -7.195 -9.672 6.961 1 95.56 111 GLU A O 1
ATOM 935 N N . GLU A 1 112 ? -7.898 -10.227 4.938 1 93.44 112 GLU A N 1
ATOM 936 C CA . GLU A 1 112 ? -7.164 -9.148 4.277 1 93.44 112 GLU A CA 1
ATOM 937 C C . GLU A 1 112 ? -7.621 -7.781 4.777 1 93.44 112 GLU A C 1
ATOM 939 O O . GLU A 1 112 ? -6.801 -6.887 4.988 1 93.44 112 GLU A O 1
ATOM 944 N N . HIS A 1 113 ? -8.938 -7.68 4.906 1 89.5 113 HIS A N 1
ATOM 945 C CA . HIS A 1 113 ? -9.484 -6.426 5.41 1 89.5 113 HIS A CA 1
ATOM 946 C C . HIS A 1 113 ? -8.984 -6.133 6.82 1 89.5 113 HIS A C 1
ATOM 948 O O . HIS A 1 113 ? -8.578 -5.004 7.117 1 89.5 113 HIS A O 1
ATOM 954 N N . ARG A 1 114 ? -9.039 -7.082 7.617 1 93.06 114 ARG A N 1
ATOM 955 C CA . ARG A 1 114 ? -8.594 -6.918 9 1 93.06 114 ARG A CA 1
ATOM 956 C C . ARG A 1 114 ? -7.121 -6.531 9.055 1 93.06 114 ARG A C 1
ATOM 958 O O . ARG A 1 114 ? -6.746 -5.609 9.789 1 93.06 114 ARG A O 1
ATOM 965 N N . ILE A 1 115 ? -6.316 -7.176 8.336 1 94.62 115 ILE A N 1
ATOM 966 C CA . ILE A 1 115 ? -4.879 -6.922 8.336 1 94.62 115 ILE A CA 1
ATOM 967 C C . ILE A 1 115 ? -4.602 -5.527 7.773 1 94.62 115 ILE A C 1
ATOM 969 O O . ILE A 1 115 ? -3.725 -4.816 8.273 1 94.62 115 ILE A O 1
ATOM 973 N N . SER A 1 116 ? -5.383 -5.129 6.746 1 89.69 116 SER A N 1
ATOM 974 C CA . SER A 1 116 ? -5.254 -3.779 6.199 1 89.69 116 SER A CA 1
ATOM 975 C C . SER A 1 116 ? -5.594 -2.725 7.25 1 89.69 116 SER A C 1
ATOM 977 O O . SER A 1 116 ? -4.957 -1.67 7.301 1 89.69 116 SER A O 1
ATOM 979 N N . GLU A 1 117 ? -6.566 -3 8.055 1 86.88 117 GLU A N 1
ATOM 980 C CA . GLU A 1 117 ? -6.93 -2.092 9.133 1 86.88 117 GLU A CA 1
ATOM 981 C C . GLU A 1 117 ? -5.816 -2.002 10.18 1 86.88 117 GLU A C 1
ATOM 983 O O . GLU A 1 117 ? -5.543 -0.924 10.711 1 86.88 117 GLU A O 1
ATOM 988 N N . ASP A 1 118 ? -5.27 -3.129 10.422 1 90.44 118 ASP A N 1
ATOM 989 C CA . ASP A 1 118 ? -4.152 -3.152 11.359 1 90.44 118 ASP A CA 1
ATOM 990 C C . ASP A 1 118 ? -2.973 -2.336 10.836 1 90.44 118 ASP A C 1
ATOM 992 O O . ASP A 1 118 ? -2.312 -1.627 11.594 1 90.44 118 ASP A O 1
ATOM 996 N N . MET A 1 119 ? -2.709 -2.467 9.594 1 88.75 119 MET A N 1
ATOM 997 C CA . MET A 1 119 ? -1.627 -1.703 8.977 1 88.75 119 MET A CA 1
ATOM 998 C C . MET A 1 119 ? -1.903 -0.206 9.055 1 88.75 119 MET A C 1
ATOM 1000 O O . MET A 1 119 ? -1.011 0.578 9.383 1 88.75 119 MET A O 1
ATOM 1004 N N . ALA A 1 120 ? -3.156 0.145 8.719 1 84.25 120 ALA A N 1
ATOM 1005 C CA . ALA A 1 120 ? -3.553 1.548 8.797 1 84.25 120 ALA A CA 1
ATOM 1006 C C . ALA A 1 120 ? -3.361 2.092 10.211 1 84.25 120 ALA A C 1
ATOM 1008 O O . ALA A 1 120 ? -2.883 3.215 10.391 1 84.25 120 ALA A O 1
ATOM 1009 N N . SER A 1 121 ? -3.738 1.262 11.133 1 84.12 121 SER A N 1
ATOM 1010 C CA . SER A 1 121 ? -3.605 1.659 12.531 1 84.12 121 SER A CA 1
ATOM 1011 C C . SER A 1 121 ? -2.141 1.855 12.914 1 84.12 121 SER A C 1
ATOM 1013 O O . SER A 1 121 ? -1.804 2.793 13.641 1 84.12 121 SER A O 1
ATOM 1015 N N . ALA A 1 122 ? -1.287 0.944 12.469 1 84.06 122 ALA A N 1
ATOM 1016 C CA . ALA A 1 122 ? 0.144 1.05 12.742 1 84.06 122 ALA A CA 1
ATOM 1017 C C . ALA A 1 122 ? 0.735 2.299 12.102 1 84.06 122 ALA A C 1
ATOM 1019 O O . ALA A 1 122 ? 1.557 2.99 12.703 1 84.06 122 ALA A O 1
ATOM 1020 N N . GLN A 1 123 ? 0.302 2.561 10.898 1 82.25 123 GLN A N 1
ATOM 1021 C CA . GLN A 1 123 ? 0.77 3.746 10.188 1 82.25 123 GLN A CA 1
ATOM 1022 C C . GLN A 1 123 ? 0.323 5.023 10.891 1 82.25 123 GLN A C 1
ATOM 1024 O O . GLN A 1 123 ? 1.09 5.984 11 1 82.25 123 GLN A O 1
ATOM 1029 N N . GLU A 1 124 ? -0.897 5.051 11.336 1 78.81 124 GLU A N 1
ATOM 1030 C CA . GLU A 1 124 ? -1.416 6.199 12.078 1 78.81 124 GLU A CA 1
ATOM 1031 C C . GLU A 1 124 ? -0.65 6.41 13.375 1 78.81 124 GLU A C 1
ATOM 1033 O O . GLU A 1 124 ? -0.349 7.543 13.75 1 78.81 124 GLU A O 1
ATOM 1038 N N . ALA A 1 125 ? -0.453 5.34 13.992 1 77.44 125 ALA A N 1
ATOM 1039 C CA . ALA A 1 125 ? 0.31 5.422 15.234 1 77.44 1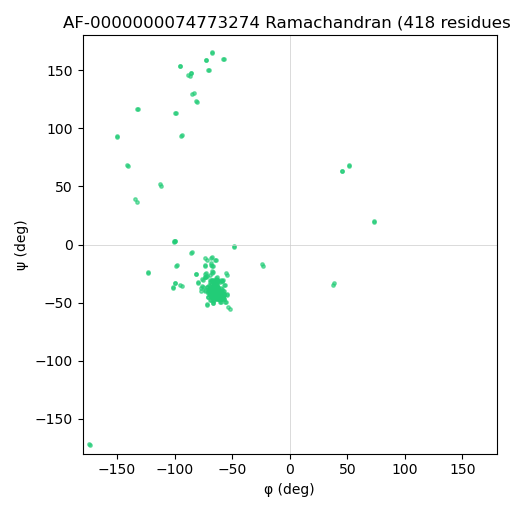25 ALA A CA 1
ATOM 1040 C C . ALA A 1 125 ? 1.72 5.949 14.984 1 77.44 125 ALA A C 1
ATOM 1042 O O . ALA A 1 125 ? 2.232 6.766 15.75 1 77.44 125 ALA A O 1
ATOM 1043 N N . MET A 1 126 ? 2.346 5.48 13.977 1 78.94 126 MET A N 1
ATOM 1044 C CA . MET A 1 126 ? 3.676 5.945 13.594 1 78.94 126 MET A CA 1
ATOM 1045 C C . MET A 1 126 ? 3.664 7.438 13.281 1 78.94 126 MET A C 1
ATOM 1047 O O . MET A 1 126 ? 4.535 8.18 13.742 1 78.94 126 MET A O 1
ATOM 1051 N N . ALA A 1 127 ? 2.699 7.797 12.508 1 77.19 127 ALA A N 1
ATOM 1052 C CA . ALA A 1 127 ? 2.564 9.211 12.164 1 77.19 127 ALA A CA 1
ATOM 1053 C C . ALA A 1 127 ? 2.393 10.07 13.414 1 77.19 127 ALA A C 1
ATOM 1055 O O . ALA A 1 127 ? 3.012 11.125 13.539 1 77.19 127 ALA A O 1
ATOM 1056 N N . GLY A 1 128 ? 1.573 9.625 14.297 1 72.94 128 GLY A N 1
ATOM 1057 C CA . GLY A 1 128 ? 1.371 10.328 15.555 1 72.94 128 GLY A CA 1
ATOM 1058 C C . GLY A 1 128 ? 2.643 10.461 16.375 1 72.94 128 GLY A C 1
ATOM 1059 O O . GLY A 1 128 ? 2.926 11.531 16.906 1 72.94 128 GLY A O 1
ATOM 1060 N N . HIS A 1 129 ? 3.301 9.438 16.375 1 72.38 129 HIS A N 1
ATOM 1061 C CA . HIS A 1 129 ? 4.551 9.461 17.125 1 72.38 129 HIS A CA 1
ATOM 1062 C C . HIS A 1 129 ? 5.562 10.398 16.484 1 72.38 129 HIS A C 1
ATOM 1064 O O . HIS A 1 129 ? 6.293 11.102 17.188 1 72.38 129 HIS A O 1
ATOM 1070 N N . MET A 1 130 ? 5.625 10.328 15.273 1 70.12 130 MET A N 1
ATOM 1071 C CA . MET A 1 130 ? 6.578 11.172 14.555 1 70.12 130 MET A CA 1
ATOM 1072 C C . MET A 1 130 ? 6.266 12.648 14.781 1 70.12 130 MET A C 1
ATOM 1074 O O . MET A 1 130 ? 7.176 13.453 14.984 1 70.12 130 MET A O 1
ATOM 1078 N N . VAL A 1 131 ? 5.062 12.891 14.75 1 65.12 131 VAL A N 1
ATOM 1079 C CA . VAL A 1 131 ? 4.652 14.266 14.984 1 65.12 131 VAL A CA 1
ATOM 1080 C C . VAL A 1 131 ? 4.949 14.656 16.438 1 65.12 131 VAL A C 1
ATOM 1082 O O . VAL A 1 131 ? 5.48 15.742 16.688 1 65.12 131 VAL A O 1
ATOM 1085 N N . LEU A 1 132 ? 4.594 13.773 17.297 1 63.5 132 LEU A N 1
ATOM 1086 C CA . LEU A 1 132 ? 4.859 14.031 18.703 1 63.5 132 LEU A CA 1
ATOM 1087 C C . LEU A 1 132 ? 6.352 14.234 18.953 1 63.5 132 LEU A C 1
ATOM 1089 O O . LEU A 1 132 ? 6.75 15.133 19.703 1 63.5 132 LEU A O 1
ATOM 1093 N N . GLU A 1 133 ? 7.07 13.484 18.359 1 64.06 133 GLU A N 1
ATOM 1094 C CA . GLU A 1 133 ? 8.516 13.602 18.516 1 64.06 133 GLU A CA 1
ATOM 1095 C C . GLU A 1 133 ? 9.023 14.914 17.922 1 64.06 133 GLU A C 1
ATOM 1097 O O . GLU A 1 133 ? 9.93 15.539 18.469 1 64.06 133 GLU A O 1
ATOM 1102 N N . ALA A 1 134 ? 8.539 15.141 16.859 1 60.22 134 ALA A N 1
ATOM 1103 C CA . ALA A 1 134 ? 8.938 16.391 16.203 1 60.22 134 ALA A CA 1
ATOM 1104 C C . ALA A 1 134 ? 8.625 17.594 17.094 1 60.22 134 ALA A C 1
ATOM 1106 O O . ALA A 1 134 ? 9.438 18.5 17.219 1 60.22 134 ALA A O 1
ATOM 1107 N N . VAL A 1 135 ? 7.5 17.5 17.609 1 55.34 135 VAL A N 1
ATOM 1108 C CA . VAL A 1 135 ? 7.109 18.578 18.516 1 55.34 135 VAL A CA 1
ATOM 1109 C C . VAL A 1 135 ? 8.07 18.625 19.703 1 55.34 135 VAL A C 1
ATOM 1111 O O . VAL A 1 135 ? 8.492 19.688 20.125 1 55.34 135 VAL A O 1
ATOM 1114 N N . ARG A 1 136 ? 8.344 17.5 20.109 1 56.31 136 ARG A N 1
ATOM 1115 C CA . ARG A 1 136 ? 9.227 17.406 21.266 1 56.31 136 ARG A CA 1
ATOM 1116 C C . ARG A 1 136 ? 10.656 17.766 20.891 1 56.31 136 ARG A C 1
ATOM 1118 O O . ARG A 1 136 ? 11.367 18.406 21.672 1 56.31 136 ARG A O 1
ATOM 1125 N N . ALA A 1 137 ? 11.102 17.094 19.844 1 54.06 137 ALA A N 1
ATOM 1126 C CA . ALA A 1 137 ? 12.453 17.406 19.391 1 54.06 137 ALA A CA 1
ATOM 1127 C C . ALA A 1 137 ? 12.641 18.906 19.172 1 54.06 137 ALA A C 1
ATOM 1129 O O . ALA A 1 137 ? 13.703 19.453 19.453 1 54.06 137 ALA A O 1
ATOM 1130 N N . ASP A 1 138 ? 11.781 19.391 18.375 1 50.28 138 ASP A N 1
ATOM 1131 C CA . ASP A 1 138 ? 11.852 20.828 18.172 1 50.28 138 ASP A CA 1
ATOM 1132 C C . ASP A 1 138 ? 11.773 21.578 19.5 1 50.28 138 ASP A C 1
ATOM 1134 O O . ASP A 1 138 ? 12.477 22.578 19.688 1 50.28 138 ASP A O 1
ATOM 1138 N N . LEU A 1 139 ? 10.695 21.094 20.219 1 44.09 139 LEU A N 1
ATOM 1139 C CA . LEU A 1 139 ? 10.586 21.75 21.516 1 44.09 139 LEU A CA 1
ATOM 1140 C C . LEU A 1 139 ? 11.75 21.359 22.438 1 44.09 139 LEU A C 1
ATOM 1142 O O . LEU A 1 139 ? 12.227 22.188 23.219 1 44.09 139 LEU A O 1
ATOM 1146 N N . TYR A 1 140 ? 12.023 20 22.5 1 41.59 140 TYR A N 1
ATOM 1147 C CA . TYR A 1 140 ? 12.992 19.625 23.531 1 41.59 140 TYR A CA 1
ATOM 1148 C C . TYR A 1 140 ? 14.273 19.109 22.906 1 41.59 140 TYR A C 1
ATOM 1150 O O . TYR A 1 140 ? 15.234 18.781 23.609 1 41.59 140 TYR A O 1
ATOM 1158 N N . ALA A 1 141 ? 14.992 19.578 22.062 1 41.69 141 ALA A N 1
ATOM 1159 C CA . ALA A 1 141 ? 16.312 19.344 21.5 1 41.69 141 ALA A CA 1
ATOM 1160 C C . ALA A 1 141 ? 16.625 17.859 21.391 1 41.69 141 ALA A C 1
ATOM 1162 O O . ALA A 1 141 ? 17.641 17.453 20.812 1 41.69 141 ALA A O 1
ATOM 1163 N N . ASN A 1 142 ? 16.234 16.875 22.25 1 40.12 142 ASN A N 1
ATOM 1164 C CA . ASN A 1 142 ? 16.938 15.609 22.391 1 40.12 142 ASN A CA 1
ATOM 1165 C C . ASN A 1 142 ? 16.312 14.531 21.5 1 40.12 142 ASN A C 1
ATOM 1167 O O . ASN A 1 142 ? 15.125 14.242 21.609 1 40.12 142 ASN A O 1
ATOM 1171 N N . GLY A 1 143 ? 16.672 14.234 20.344 1 43.66 143 GLY A N 1
ATOM 1172 C CA . GLY A 1 143 ? 16.609 13.242 19.281 1 43.66 143 GLY A CA 1
ATOM 1173 C C . GLY A 1 143 ? 16.312 11.844 19.781 1 43.66 143 GLY A C 1
ATOM 1174 O O . GLY A 1 143 ? 16.219 10.898 19 1 43.66 143 GLY A O 1
ATOM 1175 N N . SER A 1 144 ? 16.469 11.555 21.094 1 48.44 144 SER A N 1
ATOM 1176 C CA . SER A 1 144 ? 16.5 10.195 21.625 1 48.44 144 SER A CA 1
ATOM 1177 C C . SER A 1 144 ? 15.117 9.547 21.594 1 48.44 144 SER A C 1
ATOM 1179 O O . SER A 1 144 ? 15.008 8.328 21.469 1 48.44 144 SER A O 1
ATOM 1181 N N . ALA A 1 145 ? 14.125 10.289 21.656 1 51.88 145 ALA A N 1
ATOM 1182 C CA . ALA A 1 145 ? 12.812 9.688 21.875 1 51.88 145 ALA A CA 1
ATOM 1183 C C . ALA A 1 145 ? 12.32 8.984 20.609 1 51.88 145 ALA A C 1
ATOM 1185 O O . ALA A 1 145 ? 11.492 8.07 20.688 1 51.88 145 ALA A O 1
ATOM 1186 N N . TRP A 1 146 ? 12.961 9.203 19.5 1 56.41 146 TRP A N 1
ATOM 1187 C CA . TRP A 1 146 ? 12.57 8.531 18.266 1 56.41 146 TRP A CA 1
ATOM 1188 C C . TRP A 1 146 ? 12.953 7.059 18.297 1 56.41 146 TRP A C 1
ATOM 1190 O O . TRP A 1 146 ? 12.211 6.207 17.797 1 56.41 146 TRP A O 1
ATOM 1200 N N . ALA A 1 147 ? 13.984 6.914 19.172 1 58.56 147 ALA A N 1
ATOM 1201 C CA . ALA A 1 147 ? 14.414 5.52 19.156 1 58.56 147 ALA A CA 1
ATOM 1202 C C . ALA A 1 147 ? 13.328 4.602 19.703 1 58.56 147 ALA A C 1
ATOM 1204 O O . ALA A 1 147 ? 13.055 3.539 19.141 1 58.56 147 ALA A O 1
ATOM 1205 N N . ALA A 1 148 ? 12.773 5.023 20.797 1 59.38 148 ALA A N 1
ATOM 1206 C CA . ALA A 1 148 ? 11.742 4.176 21.391 1 59.38 148 ALA A CA 1
ATOM 1207 C C . ALA A 1 148 ? 10.492 4.129 20.516 1 59.38 148 ALA A C 1
ATOM 1209 O O . ALA A 1 148 ? 9.883 3.072 20.359 1 59.38 148 ALA A O 1
ATOM 1210 N N . ALA A 1 149 ? 10.125 5.203 19.938 1 61.66 149 ALA A N 1
ATOM 1211 C CA . ALA A 1 149 ? 8.953 5.266 19.062 1 61.66 149 ALA A CA 1
ATOM 1212 C C . ALA A 1 149 ? 9.18 4.461 17.781 1 61.66 149 ALA A C 1
ATOM 1214 O O . ALA A 1 149 ? 8.266 3.795 17.297 1 61.66 149 ALA A O 1
ATOM 1215 N N . ALA A 1 150 ? 10.453 4.414 17.609 1 67 150 ALA A N 1
ATOM 1216 C CA . ALA A 1 150 ? 10.812 3.658 16.406 1 67 150 ALA A CA 1
ATOM 1217 C C . ALA A 1 150 ? 10.68 2.156 16.641 1 67 150 ALA A C 1
ATOM 1219 O O . ALA A 1 150 ? 10.227 1.42 15.773 1 67 150 ALA A O 1
ATOM 1220 N N . ASP A 1 151 ? 11.016 1.815 17.875 1 70.81 151 ASP A N 1
ATOM 1221 C CA . ASP A 1 151 ? 10.938 0.398 18.219 1 70.81 151 ASP A CA 1
ATOM 1222 C C . ASP A 1 151 ? 9.484 -0.077 18.266 1 70.81 151 ASP A C 1
ATOM 1224 O O . ASP A 1 151 ? 9.172 -1.169 17.797 1 70.81 151 ASP A O 1
ATOM 1228 N N . GLU A 1 152 ? 8.641 0.762 18.875 1 72 152 GLU A N 1
ATOM 1229 C CA . GLU A 1 152 ? 7.23 0.397 18.953 1 72 152 GLU A CA 1
ATOM 1230 C C . GLU A 1 152 ? 6.598 0.306 17.578 1 72 152 GLU A C 1
ATOM 1232 O O . GLU A 1 152 ? 5.844 -0.628 17.297 1 72 152 GLU A O 1
ATOM 1237 N N . VAL A 1 153 ? 6.988 1.129 16.781 1 72.44 153 VAL A N 1
ATOM 1238 C CA . VAL A 1 153 ? 6.461 1.146 15.422 1 72.44 153 VAL A CA 1
ATOM 1239 C C . VAL A 1 153 ? 6.965 -0.075 14.656 1 72.44 153 VAL A C 1
ATOM 1241 O O . VAL A 1 153 ? 6.203 -0.727 13.938 1 72.44 153 VAL A O 1
ATOM 1244 N N . SER A 1 154 ? 8.195 -0.394 14.945 1 76.44 154 SER A N 1
ATOM 1245 C CA . SER A 1 154 ? 8.773 -1.557 14.281 1 76.44 154 SER A CA 1
ATOM 1246 C C . SER A 1 154 ? 8.078 -2.844 14.711 1 76.44 154 SER A C 1
ATOM 1248 O O . SER A 1 154 ? 7.82 -3.721 13.883 1 76.44 154 SER A O 1
ATOM 1250 N N . ARG A 1 155 ? 7.738 -2.846 15.992 1 84.38 155 ARG A N 1
ATOM 1251 C CA . ARG A 1 155 ? 7.074 -4.039 16.5 1 84.38 155 ARG A CA 1
ATOM 1252 C C . ARG A 1 155 ? 5.66 -4.16 15.938 1 84.38 155 ARG A C 1
ATOM 1254 O O . ARG A 1 155 ? 5.223 -5.254 15.578 1 84.38 155 ARG A O 1
ATOM 1261 N N . ALA A 1 156 ? 4.961 -3.088 15.828 1 84.12 156 ALA A N 1
ATOM 1262 C CA . ALA A 1 156 ? 3.609 -3.096 15.281 1 84.12 156 ALA A CA 1
ATOM 1263 C C . ALA A 1 156 ? 3.615 -3.506 13.812 1 84.12 156 ALA A C 1
ATOM 1265 O O . ALA A 1 156 ? 2.797 -4.32 13.383 1 84.12 156 ALA A O 1
ATOM 1266 N N . LEU A 1 157 ? 4.566 -3.021 13.109 1 87.38 157 LEU A N 1
ATOM 1267 C CA . LEU A 1 157 ? 4.676 -3.361 11.695 1 87.38 157 LEU A CA 1
ATOM 1268 C C . LEU A 1 157 ? 5.02 -4.836 11.516 1 87.38 157 LEU A C 1
ATOM 1270 O O . LEU A 1 157 ? 4.461 -5.504 10.641 1 87.38 157 LEU A O 1
ATOM 1274 N N . ARG A 1 158 ? 5.867 -5.281 12.406 1 91.38 158 ARG A N 1
ATOM 1275 C CA . ARG A 1 158 ? 6.262 -6.688 12.328 1 91.38 158 ARG A CA 1
ATOM 1276 C C . ARG A 1 158 ? 5.066 -7.605 12.562 1 91.38 158 ARG A C 1
ATOM 1278 O O . ARG A 1 158 ? 4.898 -8.602 11.859 1 91.38 158 ARG A O 1
ATOM 1285 N N . THR A 1 159 ? 4.293 -7.227 13.469 1 93.56 159 THR A N 1
ATOM 1286 C CA . THR A 1 159 ? 3.111 -8.031 13.773 1 93.56 159 THR A CA 1
ATOM 1287 C C . THR A 1 159 ? 2.17 -8.086 12.578 1 93.56 159 THR A C 1
ATOM 1289 O O . THR A 1 159 ? 1.637 -9.156 12.258 1 93.56 159 THR A O 1
ATOM 1292 N N . VAL A 1 160 ? 1.983 -7.008 11.953 1 94.81 160 VAL A N 1
ATOM 1293 C CA . VAL A 1 160 ? 1.086 -6.945 10.805 1 94.81 160 VAL A CA 1
ATOM 1294 C C . VAL A 1 160 ? 1.674 -7.75 9.648 1 94.81 160 VAL A C 1
ATOM 1296 O O . VAL A 1 160 ? 0.955 -8.484 8.969 1 94.81 160 VAL A O 1
ATOM 1299 N N . ILE A 1 161 ? 2.953 -7.625 9.445 1 94.75 161 ILE A N 1
ATOM 1300 C CA . ILE A 1 161 ? 3.631 -8.352 8.375 1 94.75 161 ILE A CA 1
ATOM 1301 C C . ILE A 1 161 ? 3.51 -9.852 8.617 1 94.75 161 ILE A C 1
ATOM 1303 O O . ILE A 1 161 ? 3.223 -10.617 7.691 1 94.75 161 ILE A O 1
ATOM 1307 N N . ASP A 1 162 ? 3.672 -10.25 9.836 1 96.12 162 ASP A N 1
ATOM 1308 C CA . ASP A 1 162 ? 3.578 -11.664 10.18 1 96.12 162 ASP A CA 1
ATOM 1309 C C . ASP A 1 162 ? 2.168 -12.195 9.93 1 96.12 162 ASP A C 1
ATOM 1311 O O . ASP A 1 162 ? 1.999 -13.312 9.438 1 96.12 162 ASP A O 1
ATOM 1315 N N . ALA A 1 163 ? 1.241 -11.414 10.297 1 97 163 ALA A N 1
ATOM 1316 C CA . ALA A 1 163 ? -0.144 -11.812 10.062 1 97 163 ALA A CA 1
ATOM 1317 C C . ALA A 1 163 ? -0.417 -11.984 8.57 1 97 163 ALA A C 1
ATOM 1319 O O . ALA A 1 163 ? -1.103 -12.93 8.164 1 97 163 ALA A O 1
ATOM 1320 N N . ALA A 1 164 ? 0.072 -11.078 7.781 1 97.19 164 ALA A N 1
ATOM 1321 C CA . ALA A 1 164 ? -0.106 -11.156 6.332 1 97.19 164 ALA A CA 1
ATOM 1322 C C . ALA A 1 164 ? 0.59 -12.391 5.758 1 97.19 164 ALA A C 1
ATOM 1324 O O . ALA A 1 164 ? 0.052 -13.055 4.875 1 97.19 164 ALA A O 1
ATOM 1325 N N . GLU A 1 165 ? 1.758 -12.641 6.281 1 96.69 165 GLU A N 1
ATOM 1326 C CA . GLU A 1 165 ? 2.492 -13.812 5.816 1 96.69 165 GLU A CA 1
ATOM 1327 C C . GLU A 1 165 ? 1.777 -15.102 6.207 1 96.69 165 GLU A C 1
ATOM 1329 O O . GLU A 1 165 ? 1.773 -16.062 5.445 1 96.69 165 GLU A O 1
ATOM 1334 N N . GLU A 1 166 ? 1.281 -15.109 7.387 1 97.19 166 GLU A N 1
ATOM 1335 C CA . GLU A 1 166 ? 0.511 -16.266 7.816 1 97.19 166 GLU A CA 1
ATOM 1336 C C . GLU A 1 166 ? -0.696 -16.5 6.914 1 97.19 166 GLU A C 1
ATOM 1338 O O . GLU A 1 166 ? -1.026 -17.641 6.586 1 97.19 166 GLU A O 1
ATOM 1343 N N . LEU A 1 167 ? -1.366 -15.484 6.562 1 97.62 167 LEU A N 1
ATOM 1344 C CA . LEU A 1 167 ? -2.506 -15.602 5.66 1 97.62 167 LEU A CA 1
ATOM 1345 C C . LEU A 1 167 ? -2.076 -16.156 4.305 1 97.62 167 LEU A C 1
ATOM 1347 O O . LEU A 1 167 ? -2.768 -17 3.725 1 97.62 167 LEU A O 1
ATOM 1351 N N . ARG A 1 168 ? -0.965 -15.672 3.764 1 96.69 168 ARG A N 1
ATOM 1352 C CA . ARG A 1 168 ? -0.442 -16.172 2.496 1 96.69 168 ARG A CA 1
ATOM 1353 C C . ARG A 1 168 ? -0.134 -17.656 2.58 1 96.69 168 ARG A C 1
ATOM 1355 O O . ARG A 1 168 ? -0.49 -18.422 1.683 1 96.69 168 ARG A O 1
ATOM 1362 N N . GLU A 1 169 ? 0.49 -18 3.703 1 95.75 169 GLU A N 1
ATOM 1363 C CA . GLU A 1 169 ? 0.835 -19.406 3.889 1 95.75 169 GLU A CA 1
ATOM 1364 C C . GLU A 1 169 ? -0.416 -20.266 4.02 1 95.75 169 GLU A C 1
ATOM 1366 O O . GLU A 1 169 ? -0.471 -21.375 3.48 1 95.75 169 GLU A O 1
ATOM 1371 N N . ALA A 1 170 ? -1.348 -19.781 4.766 1 96.25 170 ALA A N 1
ATOM 1372 C CA . ALA A 1 170 ? -2.6 -20.516 4.934 1 96.25 170 ALA A CA 1
ATOM 1373 C C . ALA A 1 170 ? -3.324 -20.672 3.6 1 96.25 170 ALA A C 1
ATOM 1375 O O . ALA A 1 170 ? -3.9 -21.734 3.316 1 96.25 170 ALA A O 1
ATOM 1376 N N . THR A 1 171 ? -3.322 -19.672 2.793 1 95.31 171 THR A N 1
ATOM 1377 C CA . THR A 1 171 ? -3.955 -19.703 1.48 1 95.31 171 THR A CA 1
ATOM 1378 C C . THR A 1 171 ? -3.258 -20.719 0.575 1 95.31 171 THR A C 1
ATOM 1380 O O . THR A 1 171 ? -3.916 -21.516 -0.091 1 95.31 171 THR A O 1
ATOM 1383 N N . LEU A 1 172 ? -1.984 -20.672 0.575 1 94.19 172 LEU A N 1
ATOM 1384 C CA . LEU A 1 172 ? -1.219 -21.609 -0.245 1 94.19 172 LEU A CA 1
ATOM 1385 C C . LEU A 1 172 ? -1.455 -23.047 0.202 1 94.19 172 LEU A C 1
ATOM 1387 O O . LEU A 1 172 ? -1.594 -23.938 -0.631 1 94.19 172 LEU A O 1
ATOM 1391 N N . ARG A 1 173 ? -1.449 -23.234 1.498 1 94.5 173 ARG A N 1
ATOM 1392 C CA . ARG A 1 173 ? -1.703 -24.562 2.033 1 94.5 173 ARG A CA 1
ATOM 1393 C C . ARG A 1 173 ? -3.066 -25.078 1.59 1 94.5 173 ARG A C 1
ATOM 1395 O O . ARG A 1 173 ? -3.203 -26.25 1.222 1 94.5 173 ARG A O 1
ATOM 1402 N N . TRP A 1 174 ? -4.031 -24.25 1.636 1 93.19 174 TRP A N 1
ATOM 1403 C CA . TRP A 1 174 ? -5.363 -24.641 1.18 1 93.19 174 TRP A CA 1
ATOM 1404 C C . TRP A 1 174 ? -5.34 -25.031 -0.293 1 93.19 174 TRP A C 1
ATOM 1406 O O . TRP A 1 174 ? -5.977 -26.016 -0.689 1 93.19 174 TRP A O 1
ATOM 1416 N N . LEU A 1 175 ? -4.668 -24.266 -1.079 1 91.69 175 LEU A N 1
ATOM 1417 C CA . LEU A 1 175 ? -4.578 -24.562 -2.502 1 91.69 175 LEU A CA 1
ATOM 1418 C C . LEU A 1 175 ? -3.945 -25.938 -2.725 1 91.69 175 LEU A C 1
ATOM 1420 O O . LEU A 1 175 ? -4.441 -26.734 -3.525 1 91.69 175 LEU A O 1
ATOM 1424 N N . VAL A 1 176 ? -2.926 -26.188 -1.996 1 91.62 176 VAL A N 1
ATOM 1425 C CA . VAL A 1 176 ? -2.203 -27.453 -2.129 1 91.62 176 VAL A CA 1
ATOM 1426 C C . VAL A 1 176 ? -3.107 -28.609 -1.722 1 91.62 176 VAL A C 1
ATOM 1428 O O . VAL A 1 176 ? -3.098 -29.672 -2.357 1 91.62 176 VAL A O 1
ATOM 1431 N N . GLU A 1 177 ? -3.914 -28.422 -0.758 1 92.38 177 GLU A N 1
ATOM 1432 C CA . GLU A 1 177 ? -4.754 -29.484 -0.205 1 92.38 177 GLU A CA 1
ATOM 1433 C C . GLU A 1 177 ? -6.004 -29.703 -1.052 1 92.38 177 GLU A C 1
ATOM 1435 O O . GLU A 1 177 ? -6.566 -30.797 -1.07 1 92.38 177 GLU A O 1
ATOM 1440 N N . THR A 1 178 ? -6.445 -28.734 -1.753 1 89.62 178 THR A N 1
ATOM 1441 C CA . THR A 1 178 ? -7.742 -28.766 -2.42 1 89.62 178 THR A CA 1
ATOM 1442 C C . THR A 1 178 ? -7.574 -29.062 -3.91 1 89.62 178 THR A C 1
ATOM 1444 O O . THR A 1 178 ? -8.398 -29.75 -4.512 1 89.62 178 THR A O 1
ATOM 1447 N N . LEU A 1 179 ? -6.52 -28.516 -4.5 1 89.06 179 LEU A N 1
ATOM 1448 C CA . LEU A 1 179 ? -6.312 -28.672 -5.938 1 89.06 179 LEU A CA 1
ATOM 1449 C C . LEU A 1 179 ? -5.586 -29.969 -6.246 1 89.06 179 LEU A C 1
ATOM 1451 O O . LEU A 1 179 ? -4.812 -30.469 -5.422 1 89.06 179 LEU A O 1
ATOM 1455 N N . THR A 1 180 ? -5.961 -30.469 -7.387 1 88.94 180 THR A N 1
ATOM 1456 C CA . THR A 1 180 ? -5.152 -31.578 -7.879 1 88.94 180 THR A CA 1
ATOM 1457 C C . THR A 1 180 ? -3.752 -31.109 -8.25 1 88.94 180 THR A C 1
ATOM 1459 O O . THR A 1 180 ? -3.514 -29.906 -8.383 1 88.94 180 THR A O 1
ATOM 1462 N N . ALA A 1 181 ? -2.857 -32 -8.414 1 88.19 181 ALA A N 1
ATOM 1463 C CA . ALA A 1 181 ? -1.485 -31.656 -8.781 1 88.19 181 ALA A CA 1
ATOM 1464 C C . ALA A 1 181 ? -1.443 -30.891 -10.102 1 88.19 181 ALA A C 1
ATOM 1466 O O . ALA A 1 181 ? -0.65 -29.953 -10.266 1 88.19 181 ALA A O 1
ATOM 1467 N N . ALA A 1 182 ? -2.293 -31.312 -11 1 85.62 182 ALA A N 1
ATOM 1468 C CA . ALA A 1 182 ? -2.338 -30.656 -12.305 1 85.62 182 ALA A CA 1
ATOM 1469 C C . ALA A 1 182 ? -2.873 -29.234 -12.188 1 85.62 182 ALA A C 1
ATOM 1471 O O . ALA A 1 182 ? -2.338 -28.312 -12.805 1 85.62 182 ALA A O 1
ATOM 1472 N N . GLN A 1 183 ? -3.92 -29.078 -11.359 1 85.31 183 GLN A N 1
ATOM 1473 C CA . GLN A 1 183 ? -4.5 -27.766 -11.133 1 85.31 183 GLN A CA 1
ATOM 1474 C C . GLN A 1 183 ? -3.506 -26.828 -10.438 1 85.31 183 GLN A C 1
ATOM 1476 O O . GLN A 1 183 ? -3.4 -25.656 -10.781 1 85.31 183 GLN A O 1
ATOM 1481 N N . MET A 1 184 ? -2.799 -27.359 -9.531 1 89.44 184 MET A N 1
ATOM 1482 C CA . MET A 1 184 ? -1.798 -26.594 -8.805 1 89.44 184 MET A CA 1
ATOM 1483 C C . MET A 1 184 ? -0.648 -26.188 -9.719 1 89.44 184 MET A C 1
ATOM 1485 O O . MET A 1 184 ? -0.141 -25.062 -9.633 1 89.44 184 MET A O 1
ATOM 1489 N N . ALA A 1 185 ? -0.271 -27.078 -10.555 1 88.38 185 ALA A N 1
ATOM 1490 C CA . ALA A 1 185 ? 0.79 -26.781 -11.516 1 88.38 185 ALA A CA 1
ATOM 1491 C C . ALA A 1 185 ? 0.393 -25.625 -12.43 1 88.38 185 ALA A C 1
ATOM 1493 O O . ALA A 1 185 ? 1.209 -24.75 -12.727 1 88.38 185 ALA A O 1
ATOM 1494 N N . GLU A 1 186 ? -0.827 -25.594 -12.867 1 83.5 186 GLU A N 1
ATOM 1495 C CA . GLU A 1 186 ? -1.32 -24.531 -13.727 1 83.5 186 GLU A CA 1
ATOM 1496 C C . GLU A 1 186 ? -1.344 -23.188 -12.984 1 83.5 186 GLU A C 1
ATOM 1498 O O . GLU A 1 186 ? -0.987 -22.156 -13.547 1 83.5 186 GLU A O 1
ATOM 1503 N N . PHE A 1 187 ? -1.779 -23.25 -11.797 1 85.88 187 PHE A N 1
ATOM 1504 C CA . PHE A 1 187 ? -1.816 -22.062 -10.969 1 85.88 187 PHE A CA 1
ATOM 1505 C C . PHE A 1 187 ? -0.416 -21.484 -10.781 1 85.88 187 PHE A C 1
ATOM 1507 O O . PHE A 1 187 ? -0.2 -20.281 -10.961 1 85.88 187 PHE A O 1
ATOM 1514 N N . LEU A 1 188 ? 0.481 -22.375 -10.414 1 90 188 LEU A N 1
ATOM 1515 C CA . LEU A 1 188 ? 1.844 -21.938 -10.141 1 90 188 LEU A CA 1
ATOM 1516 C C . LEU A 1 188 ? 2.514 -21.438 -11.414 1 90 188 LEU A C 1
ATOM 1518 O O . LEU A 1 188 ? 3.307 -20.484 -11.367 1 90 188 LEU A O 1
ATOM 1522 N N . ALA A 1 189 ? 2.213 -22.062 -12.508 1 85.25 189 ALA A N 1
ATOM 1523 C CA . ALA A 1 189 ? 2.752 -21.578 -13.781 1 85.25 189 ALA A CA 1
ATOM 1524 C C . ALA A 1 189 ? 2.279 -20.156 -14.07 1 85.25 189 ALA A C 1
ATOM 1526 O O . ALA A 1 189 ? 3.062 -19.312 -14.508 1 85.25 189 ALA A O 1
ATOM 1527 N N . ALA A 1 190 ? 1.012 -19.953 -13.789 1 82.88 190 ALA A N 1
ATOM 1528 C CA . ALA A 1 190 ? 0.446 -18.625 -14.008 1 82.88 190 ALA A CA 1
ATOM 1529 C C . ALA A 1 190 ? 1.051 -17.609 -13.039 1 82.88 190 ALA A C 1
ATOM 1531 O O . ALA A 1 190 ? 1.351 -16.469 -13.43 1 82.88 190 ALA A O 1
ATOM 1532 N N . ALA A 1 191 ? 1.196 -17.984 -11.797 1 88.19 191 ALA A N 1
ATOM 1533 C CA . ALA A 1 191 ? 1.75 -17.094 -10.781 1 88.19 191 ALA A CA 1
ATOM 1534 C C . ALA A 1 191 ? 3.193 -16.734 -11.102 1 88.19 191 ALA A C 1
ATOM 1536 O O . ALA A 1 191 ? 3.59 -15.57 -10.953 1 88.19 191 ALA A O 1
ATOM 1537 N N . VAL A 1 192 ? 3.934 -17.703 -11.508 1 89.56 192 VAL A N 1
ATOM 1538 C CA . VAL A 1 192 ? 5.332 -17.469 -11.844 1 89.56 192 VAL A CA 1
ATOM 1539 C C . VAL A 1 192 ? 5.426 -16.578 -13.078 1 89.56 192 VAL A C 1
ATOM 1541 O O . VAL A 1 192 ? 6.258 -15.672 -13.141 1 89.56 192 VAL A O 1
ATOM 1544 N N . GLU A 1 193 ? 4.602 -16.906 -14.008 1 84 193 GLU A N 1
ATOM 1545 C CA . GLU A 1 193 ? 4.574 -16.062 -15.203 1 84 193 GLU A CA 1
ATOM 1546 C C . GLU A 1 193 ? 4.258 -14.609 -14.852 1 84 193 GLU A C 1
ATOM 1548 O O . GLU A 1 193 ? 4.887 -13.695 -15.383 1 84 193 GLU A O 1
ATOM 1553 N N . LEU A 1 194 ? 3.281 -14.461 -14.023 1 83.81 194 LEU A N 1
ATOM 1554 C CA . LEU A 1 194 ? 2.924 -13.117 -13.594 1 83.81 194 LEU A CA 1
ATOM 1555 C C . LEU A 1 194 ? 4.117 -12.422 -12.953 1 83.81 194 LEU A C 1
ATOM 1557 O O . LEU A 1 194 ? 4.402 -11.258 -13.258 1 83.81 194 LEU A O 1
ATOM 1561 N N . ARG A 1 195 ? 4.785 -13.094 -12.086 1 89.38 195 ARG A N 1
ATOM 1562 C CA . ARG A 1 195 ? 5.93 -12.531 -11.375 1 89.38 195 ARG A CA 1
ATOM 1563 C C . ARG A 1 195 ? 7.023 -12.109 -12.352 1 89.38 195 ARG A C 1
ATOM 1565 O O . ARG A 1 195 ? 7.59 -11.023 -12.227 1 89.38 195 ARG A O 1
ATOM 1572 N N . ILE A 1 196 ? 7.301 -12.883 -13.273 1 84.69 196 ILE A N 1
ATOM 1573 C CA . ILE A 1 196 ? 8.367 -12.633 -14.242 1 84.69 196 ILE A CA 1
ATOM 1574 C C . ILE A 1 196 ? 7.969 -11.477 -15.156 1 84.69 196 ILE A C 1
ATOM 1576 O O . ILE A 1 196 ? 8.773 -10.586 -15.422 1 84.69 196 ILE A O 1
ATOM 1580 N N . ARG A 1 197 ? 6.809 -11.43 -15.516 1 80.62 197 ARG A N 1
ATOM 1581 C CA . ARG A 1 197 ? 6.348 -10.398 -16.438 1 80.62 197 ARG A CA 1
ATOM 1582 C C . ARG A 1 197 ? 6.309 -9.031 -15.773 1 80.62 197 ARG A C 1
ATOM 1584 O O . ARG A 1 197 ? 6.668 -8.023 -16.391 1 80.62 197 ARG A O 1
ATOM 1591 N N . VAL A 1 198 ? 5.785 -9.078 -14.633 1 82 198 VAL A N 1
ATOM 1592 C CA . VAL A 1 198 ? 5.719 -7.824 -13.898 1 82 198 VAL A CA 1
ATOM 1593 C C . VAL A 1 198 ? 7.117 -7.238 -13.742 1 82 198 VAL A C 1
ATOM 1595 O O . VAL A 1 198 ? 7.312 -6.027 -13.875 1 82 198 VAL A O 1
ATOM 1598 N N . ARG A 1 199 ? 8.008 -8.094 -13.5 1 86.69 199 ARG A N 1
ATOM 1599 C CA . ARG A 1 199 ? 9.391 -7.633 -13.367 1 86.69 199 ARG A CA 1
ATOM 1600 C C . ARG A 1 199 ? 9.914 -7.098 -14.695 1 86.69 199 ARG A C 1
ATOM 1602 O O . ARG A 1 199 ? 10.539 -6.031 -14.734 1 86.69 199 ARG A O 1
ATOM 1609 N N . ARG A 1 200 ? 9.75 -7.773 -15.703 1 81.19 200 ARG A N 1
ATOM 1610 C CA . ARG A 1 200 ? 10.227 -7.359 -17.016 1 81.19 200 ARG A CA 1
ATOM 1611 C C . ARG A 1 200 ? 9.617 -6.023 -17.438 1 81.19 200 ARG A C 1
ATOM 1613 O O . ARG A 1 200 ? 10.312 -5.148 -17.953 1 81.19 200 ARG A O 1
ATOM 1620 N N . TRP A 1 201 ? 8.375 -5.926 -17.172 1 78.56 201 TRP A N 1
ATOM 1621 C CA . TRP A 1 201 ? 7.684 -4.688 -17.531 1 78.56 201 TRP A CA 1
ATOM 1622 C C . TRP A 1 201 ? 8.188 -3.527 -16.672 1 78.56 201 TRP A C 1
ATOM 1624 O O . TRP A 1 201 ? 8.383 -2.418 -17.188 1 78.56 201 TRP A O 1
ATOM 1634 N N . GLY A 1 202 ? 8.336 -3.82 -15.43 1 80.25 202 GLY A N 1
ATOM 1635 C CA . GLY A 1 202 ? 8.859 -2.793 -14.539 1 80.25 202 GLY A CA 1
ATOM 1636 C C . GLY A 1 202 ? 10.242 -2.312 -14.938 1 80.25 202 GLY A C 1
ATOM 1637 O O . GLY A 1 202 ? 10.523 -1.111 -14.914 1 80.25 202 GLY A O 1
ATOM 1638 N N . LEU A 1 203 ? 11.062 -3.25 -15.344 1 83.31 203 LEU A N 1
ATOM 1639 C CA . LEU A 1 203 ? 12.422 -2.9 -15.75 1 83.31 203 LEU A CA 1
ATOM 1640 C C . LEU A 1 203 ? 12.414 -2.107 -17.047 1 83.31 203 LEU A C 1
ATOM 1642 O O . LEU A 1 203 ? 13.195 -1.164 -17.203 1 83.31 203 LEU A O 1
ATOM 1646 N N . ARG A 1 204 ? 11.578 -2.488 -17.938 1 78.44 204 ARG A N 1
ATOM 1647 C CA . ARG A 1 204 ? 11.461 -1.77 -19.203 1 78.44 204 ARG A CA 1
ATOM 1648 C C . ARG A 1 204 ? 11 -0.334 -18.984 1 78.44 204 ARG A C 1
ATOM 1650 O O . ARG A 1 204 ? 11.492 0.591 -19.625 1 78.44 204 ARG A O 1
ATOM 1657 N N . ARG A 1 205 ? 10.156 -0.192 -18.125 1 75 205 ARG A N 1
ATOM 1658 C CA . ARG A 1 205 ? 9.625 1.135 -17.844 1 75 205 ARG A CA 1
ATOM 1659 C C . ARG A 1 205 ? 10.68 2.023 -17.188 1 75 205 ARG A C 1
ATOM 1661 O O . ARG A 1 205 ? 10.742 3.223 -17.469 1 75 205 ARG A O 1
ATOM 1668 N N . ASN A 1 206 ? 11.375 1.434 -16.266 1 72.88 206 ASN A N 1
ATOM 1669 C CA . ASN A 1 206 ? 12.43 2.205 -15.617 1 72.88 206 ASN A CA 1
ATOM 1670 C C . ASN A 1 206 ? 13.516 2.611 -16.609 1 72.88 206 ASN A C 1
ATOM 1672 O O . ASN A 1 206 ? 14.094 3.693 -16.5 1 72.88 206 ASN A O 1
ATOM 1676 N N . GLY A 1 207 ? 13.969 1.659 -17.422 1 62.78 207 GLY A N 1
ATOM 1677 C CA . GLY A 1 207 ? 14.961 1.944 -18.438 1 62.78 207 GLY A CA 1
ATOM 1678 C C . GLY A 1 207 ? 14.453 2.875 -19.531 1 62.78 207 GLY A C 1
ATOM 1679 O O . GLY A 1 207 ? 15.219 3.643 -20.109 1 62.78 207 GLY A O 1
ATOM 1680 N N . GLY A 1 208 ? 13.32 2.736 -20.078 1 49.41 208 GLY A N 1
ATOM 1681 C CA . GLY A 1 208 ? 12.773 3.641 -21.078 1 49.41 208 GLY A CA 1
ATOM 1682 C C . GLY A 1 208 ? 12.555 5.047 -20.562 1 49.41 208 GLY A C 1
ATOM 1683 O O . GLY A 1 208 ? 12.367 5.984 -21.344 1 49.41 208 GLY A O 1
ATOM 1684 N N . GLN A 1 209 ? 12.328 5.223 -19.391 1 45.53 209 GLN A N 1
ATOM 1685 C CA . GLN A 1 209 ? 12.172 6.562 -18.828 1 45.53 209 GLN A CA 1
ATOM 1686 C C . GLN A 1 209 ? 13.523 7.27 -18.719 1 45.53 209 GLN A C 1
ATOM 1688 O O . GLN A 1 209 ? 13.578 8.477 -18.469 1 45.53 209 GLN A O 1
ATOM 1693 N N . SER A 1 210 ? 14.648 6.645 -18.562 1 36.69 210 SER A N 1
ATOM 1694 C CA . SER A 1 210 ? 15.945 7.309 -18.609 1 36.69 210 SER A CA 1
ATOM 1695 C C . SER A 1 210 ? 16.266 7.809 -20.016 1 36.69 210 SER A C 1
ATOM 1697 O O . SER A 1 210 ? 17.234 8.547 -20.219 1 36.69 210 SER A O 1
ATOM 1699 N N . ASN A 1 211 ? 15.898 7.18 -21.094 1 28.91 211 ASN A N 1
ATOM 1700 C CA . ASN A 1 211 ? 16.297 7.797 -22.344 1 28.91 211 ASN A CA 1
ATOM 1701 C C . ASN A 1 211 ? 15.391 8.977 -22.703 1 28.91 211 ASN A C 1
ATOM 1703 O O . ASN A 1 211 ? 14.164 8.859 -22.656 1 28.91 211 ASN A O 1
ATOM 1707 N N . MET B 1 1 ? 9.281 15.688 -11.898 1 88.19 1 MET B N 1
ATOM 1708 C CA . MET B 1 1 ? 8.641 15.578 -10.594 1 88.19 1 MET B CA 1
ATOM 1709 C C . MET B 1 1 ? 9.672 15.648 -9.469 1 88.19 1 MET B C 1
ATOM 1711 O O . MET B 1 1 ? 9.469 16.344 -8.477 1 88.19 1 MET B O 1
ATOM 1715 N N . GLU B 1 2 ? 10.828 15.125 -9.734 1 87.38 2 GLU B N 1
ATOM 1716 C CA . GLU B 1 2 ? 11.836 15.125 -8.68 1 87.38 2 GLU B CA 1
ATOM 1717 C C . GLU B 1 2 ? 12.289 16.547 -8.352 1 87.38 2 GLU B C 1
ATOM 1719 O O . GLU B 1 2 ? 12.242 16.969 -7.195 1 87.38 2 GLU B O 1
ATOM 1724 N N . ALA B 1 3 ? 12.648 17.297 -9.328 1 89.94 3 ALA B N 1
ATOM 1725 C CA . ALA B 1 3 ? 13.086 18.672 -9.109 1 89.94 3 ALA B CA 1
ATOM 1726 C C . ALA B 1 3 ? 11.961 19.516 -8.516 1 89.94 3 ALA B C 1
ATOM 1728 O O . ALA B 1 3 ? 12.195 20.312 -7.605 1 89.94 3 ALA B O 1
ATOM 1729 N N . PHE B 1 4 ? 10.766 19.312 -9 1 93.81 4 PHE B N 1
ATOM 1730 C CA . PHE B 1 4 ? 9.602 20.016 -8.469 1 93.81 4 PHE B CA 1
ATOM 1731 C C . PHE B 1 4 ? 9.406 19.703 -6.992 1 93.81 4 PHE B C 1
ATOM 1733 O O . PHE B 1 4 ? 9.203 20.625 -6.184 1 93.81 4 PHE B O 1
ATOM 1740 N N . PHE B 1 5 ? 9.508 18.469 -6.707 1 93.94 5 PHE B N 1
ATOM 1741 C CA . PHE B 1 5 ? 9.234 18.031 -5.348 1 93.94 5 PHE B CA 1
ATOM 1742 C C . PHE B 1 5 ? 10.25 18.609 -4.371 1 93.94 5 PHE B C 1
ATOM 1744 O O . PHE B 1 5 ? 9.898 19.031 -3.27 1 93.94 5 PHE B O 1
ATOM 1751 N N . ASP B 1 6 ? 11.453 18.641 -4.809 1 91.69 6 ASP B N 1
ATOM 1752 C CA . ASP B 1 6 ? 12.492 19.203 -3.947 1 91.69 6 ASP B CA 1
ATOM 1753 C C . ASP B 1 6 ? 12.227 20.672 -3.666 1 91.69 6 ASP B C 1
ATOM 1755 O O . ASP B 1 6 ? 12.375 21.141 -2.529 1 91.69 6 ASP B O 1
ATOM 1759 N N . SER B 1 7 ? 11.906 21.344 -4.672 1 94.81 7 SER B N 1
ATOM 1760 C CA . SER B 1 7 ? 11.57 22.75 -4.508 1 94.81 7 SER B CA 1
ATOM 1761 C C . SER B 1 7 ? 10.32 22.938 -3.66 1 94.81 7 SER B C 1
ATOM 1763 O O . SER B 1 7 ? 10.234 23.859 -2.857 1 94.81 7 SER B O 1
ATOM 1765 N N . TRP B 1 8 ? 9.375 22.094 -3.898 1 96.31 8 TRP B N 1
ATOM 1766 C CA . TRP B 1 8 ? 8.125 22.125 -3.15 1 96.31 8 TRP B CA 1
ATOM 1767 C C . TRP B 1 8 ? 8.375 21.891 -1.663 1 96.31 8 TRP B C 1
ATOM 1769 O O . TRP B 1 8 ? 7.809 22.578 -0.817 1 96.31 8 TRP B O 1
ATOM 1779 N N . LEU B 1 9 ? 9.258 20.984 -1.33 1 93.5 9 LEU B N 1
ATOM 1780 C CA . LEU B 1 9 ? 9.578 20.672 0.058 1 93.5 9 LEU B CA 1
ATOM 1781 C C . LEU B 1 9 ? 10.328 21.828 0.716 1 93.5 9 LEU B C 1
ATOM 1783 O O . LEU B 1 9 ? 10.125 22.109 1.899 1 93.5 9 LEU B O 1
ATOM 1787 N N . ALA B 1 10 ? 11.188 22.406 0.017 1 92.38 10 ALA B N 1
ATOM 1788 C CA . ALA B 1 10 ? 11.93 23.547 0.548 1 92.38 10 ALA B CA 1
ATOM 1789 C C . ALA B 1 10 ? 10.977 24.688 0.922 1 92.38 10 ALA B C 1
ATOM 1791 O O . ALA B 1 10 ? 11.125 25.312 1.979 1 92.38 10 ALA B O 1
ATOM 1792 N N . ARG B 1 11 ? 10.047 24.922 0.055 1 95.19 11 ARG B N 1
ATOM 1793 C CA . ARG B 1 11 ? 9.07 25.969 0.329 1 95.19 11 ARG B CA 1
ATOM 1794 C C . ARG B 1 11 ? 8.188 25.594 1.516 1 95.19 11 ARG B C 1
ATOM 1796 O O . ARG B 1 11 ? 7.77 26.469 2.287 1 95.19 11 ARG B O 1
ATOM 1803 N N . LEU B 1 12 ? 7.969 24.344 1.653 1 93.75 12 LEU B N 1
ATOM 1804 C CA . LEU B 1 12 ? 7.137 23.875 2.754 1 93.75 12 LEU B CA 1
ATOM 1805 C C . LEU B 1 12 ? 7.777 24.203 4.098 1 93.75 12 LEU B C 1
ATOM 1807 O O . LEU B 1 12 ? 7.082 24.562 5.055 1 93.75 12 LEU B O 1
ATOM 1811 N N . ASP B 1 13 ? 8.992 24.078 4.133 1 88.69 13 ASP B N 1
ATOM 1812 C CA . ASP B 1 13 ? 9.727 24.391 5.355 1 88.69 13 ASP B CA 1
ATOM 1813 C C . ASP B 1 13 ? 9.586 25.875 5.719 1 88.69 13 ASP B C 1
ATOM 1815 O O . ASP B 1 13 ? 9.422 26.219 6.891 1 88.69 13 ASP B O 1
ATOM 1819 N N . HIS B 1 14 ? 9.617 26.703 4.773 1 93.56 14 HIS B N 1
ATOM 1820 C CA . HIS B 1 14 ? 9.422 28.125 4.984 1 93.56 14 HIS B CA 1
ATOM 1821 C C . HIS B 1 14 ? 8 28.438 5.441 1 93.56 14 HIS B C 1
ATOM 1823 O O . HIS B 1 14 ? 7.793 29.281 6.316 1 93.56 14 HIS B O 1
ATOM 1829 N N . LEU B 1 15 ? 7.086 27.766 4.848 1 94.56 15 LEU B N 1
ATOM 1830 C CA . LEU B 1 15 ? 5.684 27.984 5.188 1 94.56 15 LEU B CA 1
ATOM 1831 C C . LEU B 1 15 ? 5.395 27.531 6.617 1 94.56 15 LEU B C 1
ATOM 1833 O O . LEU B 1 15 ? 4.586 28.141 7.312 1 94.56 15 LEU B O 1
ATOM 1837 N N . ARG B 1 16 ? 6.055 26.5 6.961 1 90.5 16 ARG B N 1
ATOM 1838 C CA . ARG B 1 16 ? 5.922 26.047 8.344 1 90.5 16 ARG B CA 1
ATOM 1839 C C . ARG B 1 16 ? 6.391 27.125 9.32 1 90.5 16 ARG B C 1
ATOM 1841 O O . ARG B 1 16 ? 5.719 27.391 10.312 1 90.5 16 ARG B O 1
ATOM 1848 N N . SER B 1 17 ? 7.555 27.656 9.008 1 89.75 17 SER B N 1
ATOM 1849 C CA . SER B 1 17 ? 8.102 28.703 9.859 1 89.75 17 SER B CA 1
ATOM 1850 C C . SER B 1 17 ? 7.16 29.906 9.922 1 89.75 17 SER B C 1
ATOM 1852 O O . SER B 1 17 ? 6.969 30.5 10.984 1 89.75 17 SER B O 1
ATOM 1854 N N . ASP B 1 18 ? 6.633 30.234 8.781 1 92.12 18 ASP B N 1
ATOM 1855 C CA . ASP B 1 18 ? 5.68 31.344 8.719 1 92.12 18 ASP B CA 1
ATOM 1856 C C . ASP B 1 18 ? 4.441 31.047 9.57 1 92.12 18 ASP B C 1
ATOM 1858 O O . ASP B 1 18 ? 3.932 31.938 10.258 1 92.12 18 ASP B O 1
ATOM 1862 N N . LEU B 1 19 ? 3.969 29.891 9.477 1 91.25 19 LEU B N 1
ATOM 1863 C CA . LEU B 1 19 ? 2.789 29.469 10.219 1 91.25 19 LEU B CA 1
ATOM 1864 C C . LEU B 1 19 ? 3.047 29.531 11.727 1 91.25 19 LEU B C 1
ATOM 1866 O O . LEU B 1 19 ? 2.223 30.047 12.477 1 91.25 19 LEU B O 1
ATOM 1870 N N . LEU B 1 20 ? 4.148 29.062 12.117 1 86.56 20 LEU B N 1
ATOM 1871 C CA . LEU B 1 20 ? 4.516 29.062 13.531 1 86.56 20 LEU B CA 1
ATOM 1872 C C . LEU B 1 20 ? 4.715 30.5 14.031 1 86.56 20 LEU B C 1
ATOM 1874 O O . LEU B 1 20 ? 4.316 30.828 15.148 1 86.56 20 LEU B O 1
ATOM 1878 N N . HIS B 1 21 ? 5.367 31.25 13.18 1 89.81 21 HIS B N 1
ATOM 1879 C CA . HIS B 1 21 ? 5.555 32.656 13.523 1 89.81 21 HIS B CA 1
ATOM 1880 C C . HIS B 1 21 ? 4.211 33.344 13.703 1 89.81 21 HIS B C 1
ATOM 1882 O O . HIS B 1 21 ? 4.043 34.156 14.633 1 89.81 21 HIS B O 1
ATOM 1888 N N . ALA B 1 22 ? 3.238 33.062 12.836 1 90.25 22 ALA B N 1
ATOM 1889 C CA . ALA B 1 22 ? 1.903 33.656 12.938 1 90.25 22 ALA B CA 1
ATOM 1890 C C . ALA B 1 22 ? 1.217 33.219 14.234 1 90.25 22 ALA B C 1
ATOM 1892 O O . ALA B 1 22 ? 0.6 34.031 14.922 1 90.25 22 ALA B O 1
ATOM 1893 N N . PHE B 1 23 ? 1.348 32.062 14.578 1 82 23 PHE B N 1
ATOM 1894 C CA . PHE B 1 23 ? 0.732 31.5 15.773 1 82 23 PHE B CA 1
ATOM 1895 C C . PHE B 1 23 ? 1.284 32.156 17.031 1 82 23 PHE B C 1
ATOM 1897 O O . PHE B 1 23 ? 0.551 32.375 18 1 82 23 PHE B O 1
ATOM 1904 N N . THR B 1 24 ? 2.506 32.5 16.984 1 84.12 24 THR B N 1
ATOM 1905 C CA . THR B 1 24 ? 3.162 32.969 18.188 1 84.12 24 THR B CA 1
ATOM 1906 C C . THR B 1 24 ? 3.123 34.5 18.25 1 84.12 24 THR B C 1
ATOM 1908 O O . THR B 1 24 ? 2.973 35.094 19.328 1 84.12 24 THR B O 1
ATOM 1911 N N . HIS B 1 25 ? 3.217 35.156 17.125 1 87.62 25 HIS B N 1
ATOM 1912 C CA . HIS B 1 25 ? 3.51 36.562 17.172 1 87.62 25 HIS B CA 1
ATOM 1913 C C . HIS B 1 25 ? 2.445 37.375 16.453 1 87.62 25 HIS B C 1
ATOM 1915 O O . HIS B 1 25 ? 2.281 38.594 16.703 1 87.62 25 HIS B O 1
ATOM 1921 N N . ARG B 1 26 ? 1.789 36.812 15.578 1 88.75 26 ARG B N 1
ATOM 1922 C CA . ARG B 1 26 ? 0.874 37.562 14.727 1 88.75 26 ARG B CA 1
ATOM 1923 C C . ARG B 1 26 ? -0.409 36.781 14.477 1 88.75 26 ARG B C 1
ATOM 1925 O O . ARG B 1 26 ? -0.69 36.406 13.336 1 88.75 26 ARG B O 1
ATOM 1932 N N . PRO B 1 27 ? -1.227 36.562 15.414 1 88.31 27 PRO B N 1
ATOM 1933 C CA . PRO B 1 27 ? -2.457 35.781 15.266 1 88.31 27 PRO B CA 1
ATOM 1934 C C . PRO B 1 27 ? -3.363 36.312 14.156 1 88.31 27 PRO B C 1
ATOM 1936 O O . PRO B 1 27 ? -4.141 35.562 13.578 1 88.31 27 PRO B O 1
ATOM 1939 N N . ASP B 1 28 ? -3.207 37.594 13.867 1 92.31 28 ASP B N 1
ATOM 1940 C CA . ASP B 1 28 ? -4.02 38.188 12.812 1 92.31 28 ASP B CA 1
ATOM 1941 C C . ASP B 1 28 ? -3.646 37.625 11.445 1 92.31 28 ASP B C 1
ATOM 1943 O O . ASP B 1 28 ? -4.434 37.719 10.5 1 92.31 28 ASP B O 1
ATOM 1947 N N . ARG B 1 29 ? -2.473 37.031 11.375 1 93.75 29 ARG B N 1
ATOM 1948 C CA . ARG B 1 29 ? -1.974 36.562 10.094 1 93.75 29 ARG B CA 1
ATOM 1949 C C . ARG B 1 29 ? -2.211 35.062 9.93 1 93.75 29 ARG B C 1
ATOM 1951 O O . ARG B 1 29 ? -1.881 34.469 8.898 1 93.75 29 ARG B O 1
ATOM 1958 N N . ILE B 1 30 ? -2.842 34.5 10.883 1 93.94 30 ILE B N 1
ATOM 1959 C CA . ILE B 1 30 ? -3.021 33.031 10.891 1 93.94 30 ILE B CA 1
ATOM 1960 C C . ILE B 1 30 ? -3.84 32.625 9.68 1 93.94 30 ILE B C 1
ATOM 1962 O O . ILE B 1 30 ? -3.449 31.703 8.945 1 93.94 30 ILE B O 1
ATOM 1966 N N . PRO B 1 31 ? -4.918 33.312 9.336 1 93.88 31 PRO B N 1
ATOM 1967 C CA . PRO B 1 31 ? -5.699 32.875 8.18 1 93.88 31 PRO B CA 1
ATOM 1968 C C . PRO B 1 31 ? -4.906 32.938 6.875 1 93.88 31 PRO B C 1
ATOM 1970 O O . PRO B 1 31 ? -5.027 32.031 6.043 1 93.88 31 PRO B O 1
ATOM 1973 N N . HIS B 1 32 ? -4.086 33.938 6.855 1 95 32 HIS B N 1
ATOM 1974 C CA . HIS B 1 32 ? -3.277 34.062 5.648 1 95 32 HIS B CA 1
ATOM 1975 C C . HIS B 1 32 ? -2.225 32.969 5.57 1 95 32 HIS B C 1
ATOM 1977 O O . HIS B 1 32 ? -1.973 32.406 4.492 1 95 32 HIS B O 1
ATOM 1983 N N . ALA B 1 33 ? -1.601 32.656 6.656 1 95.56 33 ALA B N 1
ATOM 1984 C CA . ALA B 1 33 ? -0.589 31.609 6.703 1 95.56 33 ALA B CA 1
ATOM 1985 C C . ALA B 1 33 ? -1.201 30.25 6.395 1 95.56 33 ALA B C 1
ATOM 1987 O O . ALA B 1 33 ? -0.595 29.422 5.695 1 95.56 33 ALA B O 1
ATOM 1988 N N . VAL B 1 34 ? -2.375 30.062 6.859 1 94.88 34 VAL B N 1
ATOM 1989 C CA . VAL B 1 34 ? -3.104 28.828 6.598 1 94.88 34 VAL B CA 1
ATOM 1990 C C . VAL B 1 34 ? -3.396 28.703 5.105 1 94.88 34 VAL B C 1
ATOM 1992 O O . VAL B 1 34 ? -3.143 27.656 4.5 1 94.88 34 VAL B O 1
ATOM 1995 N N . ASP B 1 35 ? -3.842 29.781 4.535 1 96 35 ASP B N 1
ATOM 1996 C CA . ASP B 1 35 ? -4.164 29.781 3.111 1 96 35 ASP B CA 1
ATOM 1997 C C . ASP B 1 35 ? -2.922 29.5 2.268 1 96 35 ASP B C 1
ATOM 1999 O O . ASP B 1 35 ? -3.004 28.844 1.233 1 96 35 ASP B O 1
ATOM 2003 N N . ALA B 1 36 ? -1.853 30.031 2.723 1 96.88 36 ALA B N 1
ATOM 2004 C CA . ALA B 1 36 ? -0.604 29.844 1.988 1 96.88 36 ALA B CA 1
ATOM 2005 C C . ALA B 1 36 ? -0.188 28.375 1.984 1 96.88 36 ALA B C 1
ATOM 2007 O O . ALA B 1 36 ? 0.234 27.844 0.953 1 96.88 36 ALA B O 1
ATOM 2008 N N . VAL B 1 37 ? -0.302 27.703 3.098 1 96.5 37 VAL B N 1
ATOM 2009 C CA . VAL B 1 37 ? 0.059 26.297 3.199 1 96.5 37 VAL B CA 1
ATOM 2010 C C . VAL B 1 37 ? -0.899 25.453 2.357 1 96.5 37 VAL B C 1
ATOM 2012 O O . VAL B 1 37 ? -0.471 24.562 1.63 1 96.5 37 VAL B O 1
ATOM 2015 N N . LEU B 1 38 ? -2.172 25.781 2.395 1 96.75 38 LEU B N 1
ATOM 2016 C CA . LEU B 1 38 ? -3.172 25.031 1.64 1 96.75 38 LEU B CA 1
ATOM 2017 C C . LEU B 1 38 ? -2.967 25.203 0.139 1 96.75 38 LEU B C 1
ATOM 2019 O O . LEU B 1 38 ? -3.1 24.25 -0.63 1 96.75 38 LEU B O 1
ATOM 2023 N N . SER B 1 39 ? -2.658 26.453 -0.212 1 97.25 39 SER B N 1
ATOM 2024 C CA . SER B 1 39 ? -2.381 26.734 -1.618 1 97.25 39 SER B CA 1
ATOM 2025 C C . SER B 1 39 ? -1.152 25.969 -2.1 1 97.25 39 SER B C 1
ATOM 2027 O O . SER B 1 39 ? -1.144 25.438 -3.211 1 97.25 39 SER B O 1
ATOM 2029 N N . HIS B 1 40 ? -0.144 25.875 -1.278 1 97.38 40 HIS B N 1
ATOM 2030 C CA . HIS B 1 40 ? 1.072 25.141 -1.605 1 97.38 40 HIS B CA 1
ATOM 2031 C C . HIS B 1 40 ? 0.795 23.656 -1.743 1 97.38 40 HIS B C 1
ATOM 2033 O O . HIS B 1 40 ? 1.34 23 -2.633 1 97.38 40 HIS B O 1
ATOM 2039 N N . TYR B 1 41 ? -0.032 23.141 -0.911 1 96.38 41 TYR B N 1
ATOM 2040 C CA . TYR B 1 41 ? -0.447 21.75 -1.022 1 96.38 41 TYR B CA 1
ATOM 2041 C C . TYR B 1 41 ? -1.16 21.5 -2.346 1 96.38 41 TYR B C 1
ATOM 2043 O O . TYR B 1 41 ? -0.938 20.469 -2.99 1 96.38 41 TYR B O 1
ATOM 2051 N N . ARG B 1 42 ? -1.999 22.406 -2.73 1 95.75 42 ARG B N 1
ATOM 2052 C CA . ARG B 1 42 ? -2.75 22.25 -3.973 1 95.75 42 ARG B CA 1
ATOM 2053 C C . ARG B 1 42 ? -1.815 22.219 -5.176 1 95.75 42 ARG B C 1
ATOM 2055 O O . ARG B 1 42 ? -2.074 21.516 -6.156 1 95.75 42 ARG B O 1
ATOM 2062 N N . ASP B 1 43 ? -0.723 22.922 -5.055 1 96.69 43 ASP B N 1
ATOM 2063 C CA . ASP B 1 43 ? 0.265 22.875 -6.129 1 96.69 43 ASP B CA 1
ATOM 2064 C C . ASP B 1 43 ? 0.793 21.453 -6.336 1 96.69 43 ASP B C 1
ATOM 2066 O O . ASP B 1 43 ? 0.947 21 -7.473 1 96.69 43 ASP B O 1
ATOM 2070 N N . TYR B 1 44 ? 1.094 20.812 -5.281 1 96.19 44 TYR B N 1
ATOM 2071 C CA . TYR B 1 44 ? 1.591 19.438 -5.363 1 96.19 44 TYR B CA 1
ATOM 2072 C C . TYR B 1 44 ? 0.517 18.5 -5.895 1 96.19 44 TYR B C 1
ATOM 2074 O O . TYR B 1 44 ? 0.795 17.641 -6.742 1 96.19 44 TYR B O 1
ATOM 2082 N N . ARG B 1 45 ? -0.679 18.672 -5.391 1 95.38 45 ARG B N 1
ATOM 2083 C CA . ARG B 1 45 ? -1.81 17.875 -5.852 1 95.38 45 ARG B CA 1
ATOM 2084 C C . ARG B 1 45 ? -2.004 18.016 -7.355 1 95.38 45 ARG B C 1
ATOM 2086 O O . ARG B 1 45 ? -2.199 17.016 -8.062 1 95.38 45 ARG B O 1
ATOM 2093 N N . ASP B 1 46 ? -1.9 19.219 -7.789 1 96.12 46 ASP B N 1
ATOM 2094 C CA . ASP B 1 46 ? -2.105 19.484 -9.211 1 96.12 46 ASP B CA 1
ATOM 2095 C C . ASP B 1 46 ? -0.968 18.891 -10.047 1 96.12 46 ASP B C 1
ATOM 2097 O O . ASP B 1 46 ? -1.198 18.391 -11.148 1 96.12 46 ASP B O 1
ATOM 2101 N N . ALA B 1 47 ? 0.228 19.047 -9.547 1 95.81 47 ALA B N 1
ATOM 2102 C CA . ALA B 1 47 ? 1.376 18.453 -10.242 1 95.81 47 ALA B CA 1
ATOM 2103 C C . ALA B 1 47 ? 1.233 16.938 -10.352 1 95.81 47 ALA B C 1
ATOM 2105 O O . ALA B 1 47 ? 1.525 16.359 -11.398 1 95.81 47 ALA B O 1
ATOM 2106 N N . LYS B 1 48 ? 0.792 16.297 -9.352 1 94.69 48 LYS B N 1
ATOM 2107 C CA . LYS B 1 48 ? 0.58 14.852 -9.359 1 94.69 48 LYS B CA 1
ATOM 2108 C C . LYS B 1 48 ? -0.54 14.469 -10.32 1 94.69 48 LYS B C 1
ATOM 2110 O O . LYS B 1 48 ? -0.464 13.43 -10.984 1 94.69 48 LYS B O 1
ATOM 2115 N N . ALA B 1 49 ? -1.555 15.289 -10.312 1 93.44 49 ALA B N 1
ATOM 2116 C CA . ALA B 1 49 ? -2.664 15.031 -11.234 1 93.44 49 ALA B CA 1
ATOM 2117 C C . ALA B 1 49 ? -2.197 15.078 -12.688 1 93.44 49 ALA B C 1
ATOM 2119 O O . ALA B 1 49 ? -2.609 14.25 -13.5 1 93.44 49 ALA B O 1
ATOM 2120 N N . ARG B 1 50 ? -1.384 16.047 -12.977 1 94.75 50 ARG B N 1
ATOM 2121 C CA . ARG B 1 50 ? -0.833 16.156 -14.32 1 94.75 50 ARG B CA 1
ATOM 2122 C C . ARG B 1 50 ? 0.029 14.938 -14.656 1 94.75 50 ARG B C 1
ATOM 2124 O O . ARG B 1 50 ? -0.022 14.422 -15.773 1 94.75 50 ARG B O 1
ATOM 2131 N N . LEU B 1 51 ? 0.763 14.523 -13.711 1 93.38 51 LEU B N 1
ATOM 2132 C CA . LEU B 1 51 ? 1.575 13.32 -13.898 1 93.38 51 LEU B CA 1
ATOM 2133 C C . LEU B 1 51 ? 0.695 12.102 -14.148 1 93.38 51 LEU B C 1
ATOM 2135 O O . LEU B 1 51 ? 1.008 11.273 -15.008 1 93.38 51 LEU B O 1
ATOM 2139 N N . ALA B 1 52 ? -0.382 11.984 -13.406 1 91.38 52 ALA B N 1
ATOM 2140 C CA . ALA B 1 52 ? -1.29 10.844 -13.539 1 91.38 52 ALA B CA 1
ATOM 2141 C C . ALA B 1 52 ? -1.904 10.797 -14.938 1 91.38 52 ALA B C 1
ATOM 2143 O O . ALA B 1 52 ? -2.189 9.719 -15.461 1 91.38 52 ALA B O 1
ATOM 2144 N N . ASP B 1 53 ? -2.076 11.992 -15.531 1 88.25 53 ASP B N 1
ATOM 2145 C CA . ASP B 1 53 ? -2.619 12.062 -16.891 1 88.25 53 ASP B CA 1
ATOM 2146 C C . ASP B 1 53 ? -1.663 11.438 -17.891 1 88.25 53 ASP B C 1
ATOM 2148 O O . ASP B 1 53 ? -2.098 10.828 -18.875 1 88.25 53 ASP B O 1
ATOM 2152 N N . SER B 1 54 ? -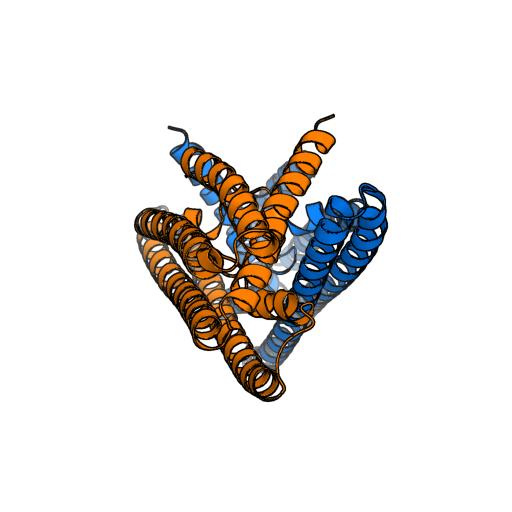0.424 11.562 -17.625 1 87.25 54 SER B N 1
ATOM 2153 C CA . SER B 1 54 ? 0.563 11.07 -18.594 1 87.25 54 SER B CA 1
ATOM 2154 C C . SER B 1 54 ? 1.104 9.703 -18.172 1 87.25 54 SER B C 1
ATOM 2156 O O . SER B 1 54 ? 1.465 8.891 -19.031 1 87.25 54 SER B O 1
ATOM 2158 N N . ASP B 1 55 ? 1.201 9.492 -16.906 1 87.69 55 ASP B N 1
ATOM 2159 C CA . ASP B 1 55 ? 1.767 8.266 -16.359 1 87.69 55 ASP B CA 1
ATOM 2160 C C . ASP B 1 55 ? 1.147 7.93 -15.008 1 87.69 55 ASP B C 1
ATOM 2162 O O . ASP B 1 55 ? 1.715 8.258 -13.961 1 87.69 55 ASP B O 1
ATOM 2166 N N . VAL B 1 56 ? 0.131 7.133 -15.086 1 88.31 56 VAL B N 1
ATOM 2167 C CA . VAL B 1 56 ? -0.663 6.844 -13.891 1 88.31 56 VAL B CA 1
ATOM 2168 C C . VAL B 1 56 ? 0.156 6 -12.914 1 88.31 56 VAL B C 1
ATOM 2170 O O . VAL B 1 56 ? 0.038 6.16 -11.703 1 88.31 56 VAL B O 1
ATOM 2173 N N . LEU B 1 57 ? 1.01 5.211 -13.406 1 84 57 LEU B N 1
ATOM 2174 C CA . LEU B 1 57 ? 1.8 4.332 -12.555 1 84 57 LEU B CA 1
ATOM 2175 C C . LEU B 1 57 ? 2.865 5.117 -11.797 1 84 57 LEU B C 1
ATOM 2177 O O . LEU B 1 57 ? 3.129 4.844 -10.625 1 84 57 LEU B O 1
ATOM 2181 N N . ARG B 1 58 ? 3.42 6.008 -12.484 1 87.31 58 ARG B N 1
ATOM 2182 C CA . ARG B 1 58 ? 4.406 6.855 -11.82 1 87.31 58 ARG B CA 1
ATOM 2183 C C . ARG B 1 58 ? 3.762 7.699 -10.727 1 87.31 58 ARG B C 1
ATOM 2185 O O . ARG B 1 58 ? 4.344 7.887 -9.656 1 87.31 58 ARG B O 1
ATOM 2192 N N . ALA B 1 59 ? 2.555 8.156 -11.016 1 91 59 ALA B N 1
ATOM 2193 C CA . ALA B 1 59 ? 1.817 8.938 -10.023 1 91 59 ALA B CA 1
ATOM 2194 C C . ALA B 1 59 ? 1.455 8.086 -8.812 1 91 59 ALA B C 1
ATOM 2196 O O . ALA B 1 59 ? 1.416 8.578 -7.684 1 91 59 ALA B O 1
ATOM 2197 N N . LEU B 1 60 ? 1.25 6.852 -9.07 1 90.12 60 LEU B N 1
ATOM 2198 C CA . LEU B 1 60 ? 0.831 5.934 -8.016 1 90.12 60 LEU B CA 1
ATOM 2199 C C . LEU B 1 60 ? 2.023 5.496 -7.172 1 90.12 60 LEU B C 1
ATOM 2201 O O . LEU B 1 60 ? 1.906 5.359 -5.953 1 90.12 60 LEU B O 1
ATOM 2205 N N . THR B 1 61 ? 3.201 5.379 -7.734 1 86.5 61 THR B N 1
ATOM 2206 C CA . THR B 1 61 ? 4.324 4.746 -7.051 1 86.5 61 THR B CA 1
ATOM 2207 C C . THR B 1 61 ? 5.238 5.801 -6.43 1 86.5 61 THR B C 1
ATOM 2209 O O . THR B 1 61 ? 6.066 5.48 -5.574 1 86.5 61 THR B O 1
ATOM 2212 N N . HIS B 1 62 ? 5.188 6.977 -6.812 1 90.88 62 HIS B N 1
ATOM 2213 C CA . HIS B 1 62 ? 5.938 8.102 -6.262 1 90.88 62 HIS B CA 1
ATOM 2214 C C . HIS B 1 62 ? 7.43 7.785 -6.191 1 90.88 62 HIS B C 1
ATOM 2216 O O . HIS B 1 62 ? 8.008 7.75 -5.105 1 90.88 62 HIS B O 1
ATOM 2222 N N . PRO B 1 63 ? 8.086 7.672 -7.355 1 84.81 63 PRO B N 1
ATOM 2223 C CA . PRO B 1 63 ? 9.508 7.32 -7.332 1 84.81 63 PRO B CA 1
ATOM 2224 C C . PRO B 1 63 ? 10.375 8.43 -6.746 1 84.81 63 PRO B C 1
ATOM 2226 O O . PRO B 1 63 ? 11.531 8.188 -6.383 1 84.81 63 PRO B O 1
ATOM 2229 N N . TRP B 1 64 ? 9.852 9.625 -6.551 1 90.31 64 TRP B N 1
ATOM 2230 C CA . TRP B 1 64 ? 10.609 10.75 -6.004 1 90.31 64 TRP B CA 1
ATOM 2231 C C . TRP B 1 64 ? 10.602 10.719 -4.477 1 90.31 64 TRP B C 1
ATOM 2233 O O . TRP B 1 64 ? 11.297 11.5 -3.832 1 90.31 64 TRP B O 1
ATOM 2243 N N . LEU B 1 65 ? 9.828 9.805 -3.896 1 89.81 65 LEU B N 1
ATOM 2244 C CA . LEU B 1 65 ? 9.805 9.633 -2.447 1 89.81 65 LEU B CA 1
ATOM 2245 C C . LEU B 1 65 ? 10.758 8.523 -2.02 1 89.81 65 LEU B C 1
ATOM 2247 O O . LEU B 1 65 ? 11.023 7.598 -2.789 1 89.81 65 LEU B O 1
ATOM 2251 N N . THR B 1 66 ? 11.234 8.617 -0.791 1 84.38 66 THR B N 1
ATOM 2252 C CA . THR B 1 66 ? 12.008 7.527 -0.219 1 84.38 66 THR B CA 1
ATOM 2253 C C . THR B 1 66 ? 11.117 6.34 0.121 1 84.38 66 THR B C 1
ATOM 2255 O O . THR B 1 66 ? 9.906 6.504 0.308 1 84.38 66 THR B O 1
ATOM 2258 N N . PRO B 1 67 ? 11.719 5.18 0.222 1 81.19 67 PRO B N 1
ATOM 2259 C CA . PRO B 1 67 ? 10.914 4.02 0.615 1 81.19 67 PRO B CA 1
ATOM 2260 C C . PRO B 1 67 ? 10.195 4.223 1.946 1 81.19 67 PRO B C 1
ATOM 2262 O O . PRO B 1 67 ? 9.055 3.783 2.107 1 81.19 67 PRO B O 1
ATOM 2265 N N . PHE B 1 68 ? 10.812 4.922 2.855 1 81.38 68 PHE B N 1
ATOM 2266 C CA . PHE B 1 68 ? 10.188 5.16 4.152 1 81.38 68 PHE B CA 1
ATOM 2267 C C . PHE B 1 68 ? 8.961 6.051 4.004 1 81.38 68 PHE B C 1
ATOM 2269 O O . PHE B 1 68 ? 7.93 5.801 4.629 1 81.38 68 PHE B O 1
ATOM 2276 N N . GLU B 1 69 ? 9.062 7.055 3.211 1 85.25 69 GLU B N 1
ATOM 2277 C CA . GLU B 1 69 ? 7.941 7.957 2.984 1 85.25 69 GLU B CA 1
ATOM 2278 C C . GLU B 1 69 ? 6.746 7.215 2.389 1 85.25 69 GLU B C 1
ATOM 2280 O O . GLU B 1 69 ? 5.598 7.535 2.693 1 85.25 69 GLU B O 1
ATOM 2285 N N . ARG B 1 70 ? 7.078 6.273 1.651 1 86.06 70 ARG B N 1
ATOM 2286 C CA . ARG B 1 70 ? 6.039 5.578 0.899 1 86.06 70 ARG B CA 1
ATOM 2287 C C . ARG B 1 70 ? 5.199 4.691 1.814 1 86.06 70 ARG B C 1
ATOM 2289 O O . ARG B 1 70 ? 4.09 4.297 1.459 1 86.06 70 ARG B O 1
ATOM 2296 N N . ILE B 1 71 ? 5.691 4.379 2.975 1 81.56 71 ILE B N 1
ATOM 2297 C CA . ILE B 1 71 ? 4.949 3.535 3.904 1 81.56 71 ILE B CA 1
ATOM 2298 C C . ILE B 1 71 ? 3.727 4.289 4.426 1 81.56 71 ILE B C 1
ATOM 2300 O O . ILE B 1 71 ? 2.768 3.674 4.902 1 81.56 71 ILE B O 1
ATOM 2304 N N . PHE B 1 72 ? 3.727 5.582 4.25 1 85.5 72 PHE B N 1
ATOM 2305 C CA . PHE B 1 72 ? 2.643 6.402 4.777 1 85.5 72 PHE B CA 1
ATOM 2306 C C . PHE B 1 72 ? 1.646 6.754 3.682 1 85.5 72 PHE B C 1
ATOM 2308 O O . PHE B 1 72 ? 0.682 7.484 3.92 1 85.5 72 PHE B O 1
ATOM 2315 N N . LEU B 1 73 ? 1.917 6.234 2.516 1 88.44 73 LEU B N 1
ATOM 2316 C CA . LEU B 1 73 ? 1.026 6.543 1.403 1 88.44 73 LEU B CA 1
ATOM 2317 C C . LEU B 1 73 ? -0.143 5.566 1.354 1 88.44 73 LEU B C 1
ATOM 2319 O O . LEU B 1 73 ? -0.019 4.422 1.791 1 88.44 73 LEU B O 1
ATOM 2323 N N . TRP B 1 74 ? -1.212 6.062 0.978 1 91.31 74 TRP B N 1
ATOM 2324 C CA . TRP B 1 74 ? -2.438 5.344 0.641 1 91.31 74 TRP B CA 1
ATOM 2325 C C . TRP B 1 74 ? -3 5.824 -0.693 1 91.31 74 TRP B C 1
ATOM 2327 O O . TRP B 1 74 ? -3.346 7 -0.842 1 91.31 74 TRP B O 1
ATOM 2337 N N . VAL B 1 75 ? -3.072 5 -1.702 1 92.44 75 VAL B N 1
ATOM 2338 C CA . VAL B 1 75 ? -3.58 5.27 -3.043 1 92.44 75 VAL B CA 1
ATOM 2339 C C . VAL B 1 75 ? -3.027 6.598 -3.551 1 92.44 75 VAL B C 1
ATOM 2341 O O . VAL B 1 75 ? -3.785 7.539 -3.803 1 92.44 75 VAL B O 1
ATOM 2344 N N . ALA B 1 76 ? -1.78 6.738 -3.721 1 92.19 76 ALA B N 1
ATOM 2345 C CA . ALA B 1 76 ? -1.066 7.828 -4.379 1 92.19 76 ALA B CA 1
ATOM 2346 C C . ALA B 1 76 ? -1.062 9.086 -3.508 1 92.19 76 ALA B C 1
ATOM 2348 O O . ALA B 1 76 ? -0.923 10.195 -4.016 1 92.19 76 ALA B O 1
ATOM 2349 N N . GLY B 1 77 ? -1.289 8.938 -2.232 1 93.06 77 GLY B N 1
ATOM 2350 C CA . GLY B 1 77 ? -1.231 10.07 -1.328 1 93.06 77 GLY B CA 1
ATOM 2351 C C . GLY B 1 77 ? -1.387 9.688 0.13 1 93.06 77 GLY B C 1
ATOM 2352 O O . GLY B 1 77 ? -1.289 8.508 0.479 1 93.06 77 GLY B O 1
ATOM 2353 N N . TRP B 1 78 ? -1.512 10.766 0.971 1 91.81 78 TRP B N 1
ATOM 2354 C CA . TRP B 1 78 ? -1.679 10.5 2.395 1 91.81 78 TRP B CA 1
ATOM 2355 C C . TRP B 1 78 ? -3.062 9.922 2.682 1 91.81 78 TRP B C 1
ATOM 2357 O O . TRP B 1 78 ? -4.02 10.211 1.959 1 91.81 78 TRP B O 1
ATOM 2367 N N . LYS B 1 79 ? -3.127 9.141 3.676 1 92 79 LYS B N 1
ATOM 2368 C CA . LYS B 1 79 ? -4.398 8.578 4.125 1 92 79 LYS B CA 1
ATOM 2369 C C . LYS B 1 79 ? -5.172 9.578 4.977 1 92 79 LYS B C 1
ATOM 2371 O O . LYS B 1 79 ? -4.68 10.031 6.012 1 92 79 LYS B O 1
ATOM 2376 N N . PRO B 1 80 ? -6.355 9.875 4.574 1 92.38 80 PRO B N 1
ATOM 2377 C CA . PRO B 1 80 ? -7.133 10.914 5.254 1 92.38 80 PRO B CA 1
ATOM 2378 C C . PRO B 1 80 ? -7.336 10.617 6.738 1 92.38 80 PRO B C 1
ATOM 2380 O O . PRO B 1 80 ? -7.332 11.539 7.559 1 92.38 80 PRO B O 1
ATOM 2383 N N . SER B 1 81 ? -7.402 9.414 7.129 1 87.75 81 SER B N 1
ATOM 2384 C CA . SER B 1 81 ? -7.633 9.078 8.531 1 87.75 81 SER B CA 1
ATOM 2385 C C . SER B 1 81 ? -6.449 9.484 9.398 1 87.75 81 SER B C 1
ATOM 2387 O O . SER B 1 81 ? -6.59 9.656 10.609 1 87.75 81 SER B O 1
ATOM 2389 N N . ILE B 1 82 ? -5.273 9.617 8.805 1 85.19 82 ILE B N 1
ATOM 2390 C CA . ILE B 1 82 ? -4.102 10.062 9.547 1 85.19 82 ILE B CA 1
ATOM 2391 C C . ILE B 1 82 ? -4.32 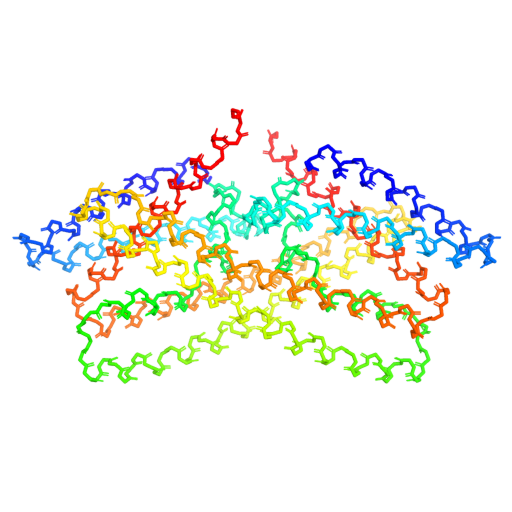11.484 10.055 1 85.19 82 ILE B C 1
ATOM 2393 O O . ILE B 1 82 ? -3.83 11.852 11.125 1 85.19 82 ILE B O 1
ATOM 2397 N N . ALA B 1 83 ? -5.09 12.25 9.312 1 84.81 83 ALA B N 1
ATOM 2398 C CA . ALA B 1 83 ? -5.391 13.625 9.711 1 84.81 83 ALA B CA 1
ATOM 2399 C C . ALA B 1 83 ? -6.098 13.656 11.062 1 84.81 83 ALA B C 1
ATOM 2401 O O . ALA B 1 83 ? -5.883 14.562 11.867 1 84.81 83 ALA B O 1
ATOM 2402 N N . PHE B 1 84 ? -6.812 12.68 11.344 1 79.56 84 PHE B N 1
ATOM 2403 C CA . PHE B 1 84 ? -7.574 12.656 12.586 1 79.56 84 PHE B CA 1
ATOM 2404 C C . PHE B 1 84 ? -6.668 12.359 13.773 1 79.56 84 PHE B C 1
ATOM 2406 O O . PHE B 1 84 ? -6.902 12.859 14.883 1 79.56 84 PHE B O 1
ATOM 2413 N N . ARG B 1 85 ? -5.688 11.664 13.531 1 75.5 85 ARG B N 1
ATOM 2414 C CA . ARG B 1 85 ? -4.719 11.414 14.594 1 75.5 85 ARG B CA 1
ATOM 2415 C C . ARG B 1 85 ? -3.908 12.664 14.906 1 75.5 85 ARG B C 1
ATOM 2417 O O . ARG B 1 85 ? -3.547 12.906 16.062 1 75.5 85 ARG B O 1
ATOM 2424 N N . LEU B 1 86 ? -3.65 13.352 13.883 1 77.94 86 LEU B N 1
ATOM 2425 C CA . LEU B 1 86 ? -2.904 14.594 14.07 1 77.94 86 LEU B CA 1
ATOM 2426 C C . LEU B 1 86 ? -3.738 15.625 14.828 1 77.94 86 LEU B C 1
ATOM 2428 O O . LEU B 1 86 ? -3.199 16.406 15.609 1 77.94 86 LEU B O 1
ATOM 2432 N N . LEU B 1 87 ? -5.008 15.5 14.602 1 75 87 LEU B N 1
ATOM 2433 C CA . LEU B 1 87 ? -5.914 16.453 15.242 1 75 87 LEU B CA 1
ATOM 2434 C C . LEU B 1 87 ? -6.117 16.094 16.719 1 75 87 LEU B C 1
ATOM 2436 O O . LEU B 1 87 ? -6.285 16.969 17.547 1 75 87 LEU B O 1
ATOM 2440 N N . LEU B 1 88 ? -6.184 14.852 16.984 1 62.5 88 LEU B N 1
ATOM 2441 C CA . LEU B 1 88 ? -6.488 14.406 18.344 1 62.5 88 LEU B CA 1
ATOM 2442 C C . LEU B 1 88 ? -5.367 14.781 19.297 1 62.5 88 LEU B C 1
ATOM 2444 O O . LEU B 1 88 ? -5.594 14.914 20.5 1 62.5 88 LEU B O 1
ATOM 2448 N N . GLY B 1 89 ? -4.371 14.789 18.766 1 56.19 89 GLY B N 1
ATOM 2449 C CA . GLY B 1 89 ? -3.312 15.258 19.641 1 56.19 89 GLY B CA 1
ATOM 2450 C C . GLY B 1 89 ? -3.475 16.703 20.062 1 56.19 89 GLY B C 1
ATOM 2451 O O . GLY B 1 89 ? -2.822 17.172 21 1 56.19 89 GLY B O 1
ATOM 2452 N N . HIS B 1 90 ? -4.398 17.266 19.297 1 55.09 90 HIS B N 1
ATOM 2453 C CA . HIS B 1 90 ? -4.488 18.688 19.547 1 55.09 90 HIS B CA 1
ATOM 2454 C C . HIS B 1 90 ? -5.645 19.016 20.484 1 55.09 90 HIS B C 1
ATOM 2456 O O . HIS B 1 90 ? -6.68 18.359 20.453 1 55.09 90 HIS B O 1
ATOM 2462 N N . ARG B 1 91 ? -5.355 19.469 21.656 1 58.31 91 ARG B N 1
ATOM 2463 C CA . ARG B 1 91 ? -6.004 19.75 22.938 1 58.31 91 ARG B CA 1
ATOM 2464 C C . ARG B 1 91 ? -7.293 20.547 22.734 1 58.31 91 ARG B C 1
ATOM 2466 O O . ARG B 1 91 ? -8.07 20.734 23.672 1 58.31 91 ARG B O 1
ATOM 2473 N N . PHE B 1 92 ? -7.648 20.938 21.438 1 63.09 92 PHE B N 1
ATOM 2474 C CA . PHE B 1 92 ? -8.578 21.984 21.828 1 63.09 92 PHE B CA 1
ATOM 2475 C C . PHE B 1 92 ? -9.867 21.906 21.016 1 63.09 92 PHE B C 1
ATOM 2477 O O . PHE B 1 92 ? -10.359 22.922 20.516 1 63.09 92 PHE B O 1
ATOM 2484 N N . LEU B 1 93 ? -10.352 20.609 20.75 1 75.94 93 LEU B N 1
ATOM 2485 C CA . LEU B 1 93 ? -11.625 20.656 20.031 1 75.94 93 LEU B CA 1
ATOM 2486 C C . LEU B 1 93 ? -12.789 20.844 21.016 1 75.94 93 LEU B C 1
ATOM 2488 O O . LEU B 1 93 ? -12.781 20.281 22.109 1 75.94 93 LEU B O 1
ATOM 2492 N N . SER B 1 94 ? -13.633 21.797 20.719 1 82.31 94 SER B N 1
ATOM 2493 C CA . SER B 1 94 ? -14.875 21.922 21.469 1 82.31 94 SER B CA 1
ATOM 2494 C C . SER B 1 94 ? -15.703 20.656 21.406 1 82.31 94 SER B C 1
ATOM 2496 O O . SER B 1 94 ? -15.484 19.812 20.531 1 82.31 94 SER B O 1
ATOM 2498 N N . PRO B 1 95 ? -16.609 20.469 22.328 1 82.88 95 PRO B N 1
ATOM 2499 C CA . PRO B 1 95 ? -17.484 19.281 22.266 1 82.88 95 PRO B CA 1
ATOM 2500 C C . PRO B 1 95 ? -18.203 19.156 20.938 1 82.88 95 PRO B C 1
ATOM 2502 O O . PRO B 1 95 ? -18.344 18.047 20.406 1 82.88 95 PRO B O 1
ATOM 2505 N N . ASP B 1 96 ? -18.719 20.297 20.438 1 85.06 96 ASP B N 1
ATOM 2506 C CA . ASP B 1 96 ? -19.375 20.281 19.141 1 85.06 96 ASP B CA 1
ATOM 2507 C C . ASP B 1 96 ? -18.422 19.875 18.031 1 85.06 96 ASP B C 1
ATOM 2509 O O . ASP B 1 96 ? -18.781 19.109 17.125 1 85.06 96 ASP B O 1
ATOM 2513 N N . GLN B 1 97 ? -17.219 20.344 18.109 1 85.38 97 GLN B N 1
ATOM 2514 C CA . GLN B 1 97 ? -16.188 19.984 17.141 1 85.38 97 GLN B CA 1
ATOM 2515 C C . GLN B 1 97 ? -15.836 18.5 17.25 1 85.38 97 GLN B C 1
ATOM 2517 O O . GLN B 1 97 ? -15.625 17.828 16.219 1 85.38 97 GLN B O 1
ATOM 2522 N N . HIS B 1 98 ? -15.859 17.984 18.438 1 83.94 98 HIS B N 1
ATOM 2523 C CA . HIS B 1 98 ? -15.547 16.578 18.656 1 83.94 98 HIS B CA 1
ATOM 2524 C C . HIS B 1 98 ? -16.625 15.672 18.062 1 83.94 98 HIS B C 1
ATOM 2526 O O . HIS B 1 98 ? -16.297 14.641 17.469 1 83.94 98 HIS B O 1
ATOM 2532 N N . ALA B 1 99 ? -17.828 16.047 18.297 1 87 99 ALA B N 1
ATOM 2533 C CA . ALA B 1 99 ? -18.938 15.273 17.734 1 87 99 ALA B CA 1
ATOM 2534 C C . ALA B 1 99 ? -18.875 15.266 16.203 1 87 99 ALA B C 1
ATOM 2536 O O . ALA B 1 99 ? -19.047 14.219 15.578 1 87 99 ALA B O 1
ATOM 2537 N N . ALA B 1 100 ? -18.641 16.438 15.617 1 87.62 100 ALA B N 1
ATOM 2538 C CA . ALA B 1 100 ? -18.516 16.562 14.164 1 87.62 100 ALA B CA 1
ATOM 2539 C C . ALA B 1 100 ? -17.328 15.758 13.641 1 87.62 100 ALA B C 1
ATOM 2541 O O . ALA B 1 100 ? -17.422 15.141 12.578 1 87.62 100 ALA B O 1
ATOM 2542 N N . PHE B 1 101 ? -16.375 15.789 14.438 1 86 101 PHE B N 1
ATOM 2543 C CA . PHE B 1 101 ? -15.148 15.07 14.109 1 86 101 PHE B CA 1
ATOM 2544 C C . PHE B 1 101 ? -15.406 13.57 14.039 1 86 101 PHE B C 1
ATOM 2546 O O . PHE B 1 101 ? -14.93 12.891 13.125 1 86 101 PHE B O 1
ATOM 2553 N N . GLU B 1 102 ? -16.172 13.102 14.93 1 87.5 102 GLU B N 1
ATOM 2554 C CA . GLU B 1 102 ? -16.422 11.664 14.984 1 87.5 102 GLU B CA 1
ATOM 2555 C C . GLU B 1 102 ? -17.281 11.211 13.805 1 87.5 102 GLU B C 1
ATOM 2557 O O . GLU B 1 102 ? -17.078 10.117 13.273 1 87.5 102 GLU B O 1
ATOM 2562 N N . VAL B 1 103 ? -18.141 12.055 13.438 1 91.06 103 VAL B N 1
ATOM 2563 C CA . VAL B 1 103 ? -18.969 11.75 12.281 1 91.06 103 VAL B CA 1
ATOM 2564 C C . VAL B 1 103 ? -18.094 11.727 11.016 1 91.06 103 VAL B C 1
ATOM 2566 O O . VAL B 1 103 ? -18.172 10.781 10.227 1 91.06 103 VAL B O 1
ATOM 2569 N N . LEU B 1 104 ? -17.234 12.711 10.852 1 90.5 104 LEU B N 1
ATOM 2570 C CA . LEU B 1 104 ? -16.359 12.781 9.695 1 90.5 104 LEU B CA 1
ATOM 2571 C C . LEU B 1 104 ? -15.398 11.594 9.664 1 90.5 104 LEU B C 1
ATOM 2573 O O . LEU B 1 104 ? -15.172 11 8.609 1 90.5 104 LEU B O 1
ATOM 2577 N N . ARG B 1 105 ? -14.898 11.297 10.82 1 88.81 105 ARG B N 1
ATOM 2578 C CA . ARG B 1 105 ? -13.945 10.188 10.93 1 88.81 105 ARG B CA 1
ATOM 2579 C C . ARG B 1 105 ? -14.562 8.883 10.43 1 88.81 105 ARG B C 1
ATOM 2581 O O . ARG B 1 105 ? -13.938 8.148 9.672 1 88.81 105 ARG B O 1
ATOM 2588 N N . ARG B 1 106 ? -15.789 8.633 10.781 1 90.94 106 ARG B N 1
ATOM 2589 C CA . ARG B 1 106 ? -16.484 7.414 10.367 1 90.94 106 ARG B CA 1
ATOM 2590 C C . ARG B 1 106 ? -16.734 7.414 8.867 1 90.94 106 ARG B C 1
ATOM 2592 O O . ARG B 1 106 ? -16.562 6.391 8.195 1 90.94 106 ARG B O 1
ATOM 2599 N N . GLU B 1 107 ? -17.125 8.531 8.375 1 93.5 107 GLU B N 1
ATOM 2600 C CA . GLU B 1 107 ? -17.406 8.648 6.949 1 93.5 107 GLU B CA 1
ATOM 2601 C C . GLU B 1 107 ? -16.141 8.469 6.121 1 93.5 107 GLU B C 1
ATOM 2603 O O . GLU B 1 107 ? -16.156 7.785 5.094 1 93.5 107 GLU B O 1
ATOM 2608 N N . VAL B 1 108 ? -15.109 9.055 6.559 1 94.12 108 VAL B N 1
ATOM 2609 C CA . VAL B 1 108 ? -13.836 8.984 5.855 1 94.12 108 VAL B CA 1
ATOM 2610 C C . VAL B 1 108 ? -13.305 7.555 5.871 1 94.12 108 VAL B C 1
ATOM 2612 O O . VAL B 1 108 ? -12.844 7.047 4.848 1 94.12 108 VAL B O 1
ATOM 2615 N N . GLN B 1 109 ? -13.43 6.898 7.02 1 89.81 109 GLN B N 1
ATOM 2616 C CA . GLN B 1 109 ? -12.945 5.527 7.141 1 89.81 109 GLN B CA 1
ATOM 2617 C C . GLN B 1 109 ? -13.734 4.582 6.238 1 89.81 109 GLN B C 1
ATOM 2619 O O . GLN B 1 109 ? -13.172 3.666 5.641 1 89.81 109 GLN B O 1
ATOM 2624 N N . LEU B 1 110 ? -14.977 4.816 6.168 1 92.75 110 LEU B N 1
ATOM 2625 C CA . LEU B 1 110 ? -15.812 4 5.293 1 92.75 110 LEU B CA 1
ATOM 2626 C C . LEU B 1 110 ? -15.422 4.195 3.832 1 92.75 110 LEU B C 1
ATOM 2628 O O . LEU B 1 110 ? -15.32 3.227 3.076 1 92.75 110 LEU B O 1
ATOM 2632 N N . GLU B 1 111 ? -15.266 5.434 3.482 1 95.56 111 GLU B N 1
ATOM 2633 C CA . GLU B 1 111 ? -14.883 5.734 2.105 1 95.56 111 GLU B CA 1
ATOM 2634 C C . GLU B 1 111 ? -13.484 5.215 1.793 1 95.56 111 GLU B C 1
ATOM 2636 O O . GLU B 1 111 ? -13.219 4.762 0.677 1 95.56 111 GLU B O 1
ATOM 2641 N N . GLU B 1 112 ? -12.562 5.297 2.723 1 93.5 112 GLU B N 1
ATOM 2642 C CA . GLU B 1 112 ? -11.227 4.727 2.561 1 93.5 112 GLU B CA 1
ATOM 2643 C C . GLU B 1 112 ? -11.297 3.23 2.273 1 93.5 112 GLU B C 1
ATOM 2645 O O . GLU B 1 112 ? -10.555 2.715 1.438 1 93.5 112 GLU B O 1
ATOM 2650 N N . HIS B 1 113 ? -12.18 2.594 3.023 1 89.56 113 HIS B N 1
ATOM 2651 C CA . HIS B 1 113 ? -12.359 1.162 2.812 1 89.56 113 HIS B CA 1
ATOM 2652 C C . HIS B 1 113 ? -12.844 0.871 1.396 1 89.56 113 HIS B C 1
ATOM 2654 O O . HIS B 1 113 ? -12.328 -0.03 0.731 1 89.56 113 HIS B O 1
ATOM 2660 N N . ARG B 1 114 ? -13.781 1.578 1 1 93 114 ARG B N 1
ATOM 2661 C CA . ARG B 1 114 ? -14.336 1.388 -0.337 1 93 114 ARG B CA 1
ATOM 2662 C C . ARG B 1 114 ? -13.273 1.614 -1.407 1 93 114 ARG B C 1
ATOM 2664 O O . ARG B 1 114 ? -13.148 0.818 -2.34 1 93 114 ARG B O 1
ATOM 2671 N N . ILE B 1 115 ? -12.547 2.643 -1.308 1 94.69 115 ILE B N 1
ATOM 2672 C CA . ILE B 1 115 ? -11.523 2.988 -2.287 1 94.69 115 ILE B CA 1
ATOM 2673 C C . ILE B 1 115 ? -10.422 1.931 -2.279 1 94.69 115 ILE B C 1
ATOM 2675 O O . ILE B 1 115 ? -9.906 1.561 -3.334 1 94.69 115 ILE B O 1
ATOM 2679 N N . SER B 1 116 ? -10.094 1.422 -1.074 1 89.81 116 SER B N 1
ATOM 2680 C CA . SER B 1 116 ? -9.109 0.345 -0.97 1 89.81 116 SER B CA 1
ATOM 2681 C C . SER B 1 116 ? -9.594 -0.911 -1.688 1 89.81 116 SER B C 1
ATOM 2683 O O . SER B 1 116 ? -8.797 -1.618 -2.312 1 89.81 116 SER B O 1
ATOM 2685 N N . GLU B 1 117 ? -10.852 -1.187 -1.59 1 87 117 GLU B N 1
ATOM 2686 C CA . GLU B 1 117 ? -11.43 -2.328 -2.293 1 87 117 GLU B CA 1
ATOM 2687 C C . GLU B 1 117 ? -11.367 -2.135 -3.805 1 87 117 GLU B C 1
ATOM 2689 O O . GLU B 1 117 ? -11.109 -3.082 -4.547 1 87 117 GLU B O 1
ATOM 2694 N N . ASP B 1 118 ? -11.633 -0.925 -4.18 1 90.69 118 ASP 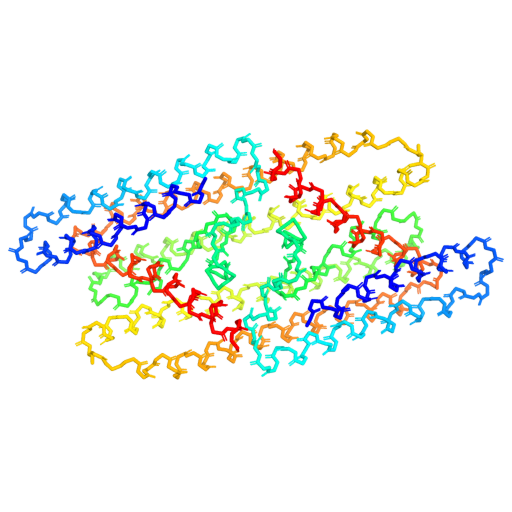B N 1
ATOM 2695 C CA . ASP B 1 118 ? -11.539 -0.612 -5.605 1 90.69 118 ASP B CA 1
ATOM 2696 C C . ASP B 1 118 ? -10.117 -0.795 -6.121 1 90.69 118 ASP B C 1
ATOM 2698 O O . ASP B 1 118 ? -9.914 -1.294 -7.227 1 90.69 118 ASP B O 1
ATOM 2702 N N . MET B 1 119 ? -9.188 -0.381 -5.348 1 89.12 119 MET B N 1
ATOM 2703 C CA . MET B 1 119 ? -7.785 -0.541 -5.727 1 89.12 119 MET B CA 1
ATOM 2704 C C . MET B 1 119 ? -7.418 -2.016 -5.844 1 89.12 119 MET B C 1
ATOM 2706 O O . MET B 1 119 ? -6.75 -2.42 -6.801 1 89.12 119 MET B O 1
ATOM 2710 N N . ALA B 1 120 ? -7.859 -2.779 -4.832 1 84.5 120 ALA B N 1
ATOM 2711 C CA . ALA B 1 120 ? -7.605 -4.219 -4.855 1 84.5 120 ALA B CA 1
ATOM 2712 C C . ALA B 1 120 ? -8.195 -4.855 -6.109 1 84.5 120 ALA B C 1
ATOM 2714 O O . ALA B 1 120 ? -7.551 -5.703 -6.742 1 84.5 120 ALA B O 1
ATOM 2715 N N . SER B 1 121 ? -9.375 -4.406 -6.398 1 84.25 121 SER B N 1
ATOM 2716 C CA . SER B 1 121 ? -10.047 -4.938 -7.582 1 84.25 121 SER B CA 1
ATOM 2717 C C . SER B 1 121 ? -9.281 -4.59 -8.852 1 84.25 121 SER B C 1
ATOM 2719 O O . SER B 1 121 ? -9.164 -5.418 -9.758 1 84.25 121 SER B O 1
ATOM 2721 N N . ALA B 1 122 ? -8.812 -3.342 -8.953 1 84.31 122 ALA B N 1
ATOM 2722 C CA . ALA B 1 122 ? -8.031 -2.908 -10.117 1 84.31 122 ALA B CA 1
ATOM 2723 C C . ALA B 1 122 ? -6.734 -3.697 -10.227 1 84.31 122 ALA B C 1
ATOM 2725 O O . ALA B 1 122 ? -6.332 -4.086 -11.328 1 84.31 122 ALA B O 1
ATOM 2726 N N . GLN B 1 123 ? -6.113 -3.926 -9.094 1 82.62 123 GLN B N 1
ATOM 2727 C CA . GLN B 1 123 ? -4.871 -4.691 -9.07 1 82.62 123 GLN B CA 1
ATOM 2728 C C . GLN B 1 123 ? -5.105 -6.137 -9.5 1 82.62 123 GLN B C 1
ATOM 2730 O O . GLN B 1 123 ? -4.297 -6.715 -10.227 1 82.62 123 GLN B O 1
ATOM 2735 N N . GLU B 1 124 ? -6.172 -6.719 -9.031 1 79 124 GLU B N 1
ATOM 2736 C CA . GLU B 1 124 ? -6.527 -8.078 -9.414 1 79 124 GLU B CA 1
ATOM 2737 C C . GLU B 1 124 ? -6.809 -8.172 -10.906 1 79 124 GLU B C 1
ATOM 2739 O O . GLU B 1 124 ? -6.41 -9.141 -11.562 1 79 124 GLU B O 1
ATOM 2744 N N . ALA B 1 125 ? -7.516 -7.23 -11.32 1 77.69 125 ALA B N 1
ATOM 2745 C CA . ALA B 1 125 ? -7.809 -7.199 -12.758 1 77.69 125 ALA B CA 1
ATOM 2746 C C . ALA B 1 125 ? -6.527 -7.074 -13.57 1 77.69 125 ALA B C 1
ATOM 2748 O O . ALA B 1 125 ? -6.375 -7.734 -14.609 1 77.69 125 ALA B O 1
ATOM 2749 N N . MET B 1 126 ? -5.652 -6.238 -13.18 1 79.19 126 MET B N 1
ATOM 2750 C CA . MET B 1 126 ? -4.363 -6.066 -13.836 1 79.19 126 MET B CA 1
ATOM 2751 C C . MET B 1 126 ? -3.572 -7.371 -13.836 1 79.19 126 MET B C 1
ATOM 2753 O O . MET B 1 126 ? -3.016 -7.766 -14.859 1 79.19 126 MET B O 1
ATOM 2757 N N . ALA B 1 127 ? -3.539 -7.965 -12.703 1 77.62 127 ALA B N 1
ATOM 2758 C CA . ALA B 1 127 ? -2.832 -9.242 -12.578 1 77.62 127 ALA B CA 1
ATOM 2759 C C . ALA B 1 127 ? -3.418 -10.281 -13.523 1 77.62 127 ALA B C 1
ATOM 2761 O O . ALA B 1 127 ? -2.678 -11.008 -14.195 1 77.62 127 ALA B O 1
ATOM 2762 N N . GLY B 1 128 ? -4.703 -10.359 -13.57 1 73.56 128 GLY B N 1
ATOM 2763 C CA . GLY B 1 128 ? -5.371 -11.281 -14.477 1 73.56 128 GLY B CA 1
ATOM 2764 C C . GLY B 1 128 ? -5.043 -11.023 -15.938 1 73.56 128 GLY B C 1
ATOM 2765 O O . GLY B 1 128 ? -4.789 -11.961 -16.703 1 73.56 128 GLY B O 1
ATOM 2766 N N . HIS B 1 129 ? -5.031 -9.828 -16.203 1 72.69 129 HIS B N 1
ATOM 2767 C CA . HIS B 1 129 ? -4.719 -9.469 -17.594 1 72.69 129 HIS B CA 1
ATOM 2768 C C . HIS B 1 129 ? -3.271 -9.797 -17.938 1 72.69 129 HIS B C 1
ATOM 2770 O O . HIS B 1 129 ? -2.982 -10.258 -19.047 1 72.69 129 HIS B O 1
ATOM 2776 N N . MET B 1 130 ? -2.471 -9.516 -17.078 1 70.88 130 MET B N 1
ATOM 2777 C CA . MET B 1 130 ? -1.055 -9.781 -17.312 1 70.88 130 MET B CA 1
ATOM 2778 C C . MET B 1 130 ? -0.809 -11.273 -17.516 1 70.88 130 MET B C 1
ATOM 2780 O O . MET B 1 130 ? -0.041 -11.664 -18.391 1 70.88 130 MET B O 1
ATOM 2784 N N . VAL B 1 131 ? -1.453 -11.969 -16.734 1 66.25 131 VAL B N 1
ATOM 2785 C CA . VAL B 1 131 ? -1.316 -13.414 -16.875 1 66.25 131 VAL B CA 1
ATOM 2786 C C . VAL B 1 131 ? -1.92 -13.875 -18.188 1 66.25 131 VAL B C 1
ATOM 2788 O O . VAL B 1 131 ? -1.32 -14.68 -18.906 1 66.25 131 VAL B O 1
ATOM 2791 N N . LEU B 1 132 ? -3.078 -13.359 -18.453 1 64.31 132 LEU B N 1
ATOM 2792 C CA . LEU B 1 132 ? -3.727 -13.711 -19.703 1 64.31 132 LEU B CA 1
ATOM 2793 C C . LEU B 1 132 ? -2.85 -13.328 -20.891 1 64.31 132 LEU B C 1
ATOM 2795 O O . LEU B 1 132 ? -2.727 -14.094 -21.844 1 64.31 132 LEU B O 1
ATOM 2799 N N . GLU B 1 133 ? -2.297 -12.258 -20.797 1 64.75 133 GLU B N 1
ATOM 2800 C CA . GLU B 1 133 ? -1.421 -11.805 -21.875 1 64.75 133 GLU B CA 1
ATOM 2801 C C . GLU B 1 133 ? -0.183 -12.688 -21.984 1 64.75 133 GLU B C 1
ATOM 2803 O O . GLU B 1 133 ? 0.279 -12.984 -23.094 1 64.75 133 GLU B O 1
ATOM 2808 N N . ALA B 1 134 ? 0.294 -12.93 -20.938 1 60.81 134 ALA B N 1
ATOM 2809 C CA . ALA B 1 134 ? 1.478 -13.781 -20.922 1 60.81 134 ALA B CA 1
ATOM 2810 C C . ALA B 1 134 ? 1.184 -15.141 -21.547 1 60.81 134 ALA B C 1
ATOM 2812 O O . ALA B 1 134 ? 1.99 -15.656 -22.328 1 60.81 134 ALA B O 1
ATOM 2813 N N . VAL B 1 135 ? 0.095 -15.602 -21.172 1 56.44 135 VAL B N 1
ATOM 2814 C CA . VAL B 1 135 ? -0.318 -16.875 -21.75 1 56.44 135 VAL B CA 1
ATOM 2815 C C . VAL B 1 135 ? -0.477 -16.719 -23.266 1 56.44 135 VAL B C 1
ATOM 2817 O O . VAL B 1 135 ? -0.042 -17.594 -24.031 1 56.44 135 VAL B O 1
ATOM 2820 N N . ARG B 1 136 ? -1.026 -15.672 -23.562 1 57.56 136 ARG B N 1
ATOM 2821 C CA . ARG B 1 136 ? -1.257 -15.43 -24.984 1 57.56 136 ARG B CA 1
ATOM 2822 C C . ARG B 1 136 ? 0.051 -15.117 -25.703 1 57.56 136 ARG B C 1
ATOM 2824 O O . ARG B 1 136 ? 0.255 -15.555 -26.844 1 57.56 136 ARG B O 1
ATOM 2831 N N . ALA B 1 137 ? 0.76 -14.18 -25.141 1 54.69 137 ALA B N 1
ATOM 2832 C CA . ALA B 1 137 ? 2.043 -13.836 -25.75 1 54.69 137 ALA B CA 1
ATOM 2833 C C . ALA B 1 137 ? 2.914 -15.078 -25.922 1 54.69 137 ALA B C 1
ATOM 2835 O O . ALA B 1 137 ? 3.633 -15.195 -26.922 1 54.69 137 ALA B O 1
ATOM 2836 N N . ASP B 1 138 ? 3.059 -15.727 -24.844 1 50.72 138 ASP B N 1
ATOM 2837 C CA . ASP B 1 138 ? 3.826 -16.969 -24.953 1 50.72 138 ASP B CA 1
ATOM 2838 C C . ASP B 1 138 ? 3.213 -17.906 -26 1 50.72 138 ASP B C 1
ATOM 2840 O O . ASP B 1 138 ? 3.934 -18.562 -26.75 1 50.72 138 ASP B O 1
ATOM 2844 N N . LEU B 1 139 ? 1.861 -18 -25.75 1 44.75 139 LEU B N 1
ATOM 2845 C CA . LEU B 1 139 ? 1.198 -18.844 -26.734 1 44.75 139 LEU B CA 1
ATOM 2846 C C . LEU B 1 139 ? 1.175 -18.188 -28.094 1 44.75 139 LEU B C 1
ATOM 2848 O O . LEU B 1 139 ? 1.291 -18.859 -29.125 1 44.75 139 LEU B O 1
ATOM 2852 N N . TYR B 1 140 ? 0.75 -16.828 -28.109 1 42.19 140 TYR B N 1
ATOM 2853 C CA . TYR B 1 140 ? 0.55 -16.266 -29.438 1 42.19 140 TYR B CA 1
ATOM 2854 C C . TYR B 1 140 ? 1.585 -15.195 -29.75 1 42.19 140 TYR B C 1
ATOM 2856 O O . TYR B 1 140 ? 1.612 -14.641 -30.844 1 42.19 140 TYR B O 1
ATOM 2864 N N . ALA B 1 141 ? 2.768 -15.188 -29.672 1 41.94 141 ALA B N 1
ATOM 2865 C CA . ALA B 1 141 ? 3.893 -14.359 -30.094 1 41.94 141 ALA B CA 1
ATOM 2866 C C . ALA B 1 141 ? 3.553 -12.875 -29.984 1 41.94 141 ALA B C 1
ATOM 2868 O O . ALA B 1 141 ? 4.418 -12.016 -30.188 1 41.94 141 ALA B O 1
ATOM 2869 N N . ASN B 1 142 ? 2.346 -12.312 -30.172 1 40.53 142 ASN B N 1
ATOM 2870 C CA . ASN B 1 142 ? 2.178 -10.906 -30.547 1 40.53 142 ASN B CA 1
ATOM 2871 C C . ASN B 1 142 ? 1.971 -10.031 -29.312 1 40.53 142 ASN B C 1
ATOM 2873 O O . ASN B 1 142 ? 1.052 -10.266 -28.516 1 40.53 142 ASN B O 1
ATOM 2877 N N . GLY B 1 143 ? 2.865 -9.414 -28.688 1 43.84 143 GLY B N 1
ATOM 2878 C CA . GLY B 1 143 ? 3.158 -8.367 -27.734 1 43.84 143 GLY B CA 1
ATOM 2879 C C . GLY B 1 143 ? 2.062 -7.32 -27.641 1 43.84 143 GLY B C 1
ATOM 2880 O O . GLY B 1 143 ? 2.17 -6.371 -26.859 1 43.84 143 GLY B O 1
ATOM 2881 N N . SER B 1 144 ? 1.141 -7.211 -28.641 1 48.66 144 SER B N 1
ATOM 2882 C CA . SER B 1 144 ? 0.258 -6.062 -28.812 1 48.66 144 SER B CA 1
ATOM 2883 C C . SER B 1 144 ? -0.845 -6.047 -27.75 1 48.66 144 SER B C 1
ATOM 2885 O O . SER B 1 144 ? -1.361 -4.984 -27.406 1 48.66 144 SER B O 1
ATOM 2887 N N . ALA B 1 145 ? -1.226 -7.133 -27.25 1 52.28 145 ALA B N 1
ATOM 2888 C CA . ALA B 1 145 ? -2.43 -7.184 -26.422 1 52.28 145 ALA B CA 1
ATOM 2889 C C . ALA B 1 145 ? -2.191 -6.531 -25.062 1 52.28 145 ALA B C 1
ATOM 2891 O O . ALA B 1 145 ? -3.127 -6.023 -24.438 1 52.28 145 ALA B O 1
ATOM 2892 N N . TRP B 1 146 ? -0.963 -6.285 -24.719 1 56.31 146 TRP B N 1
ATOM 2893 C CA . TRP B 1 146 ? -0.664 -5.625 -23.453 1 56.31 146 TRP B CA 1
ATOM 2894 C C . TRP B 1 146 ? -1.026 -4.145 -23.516 1 56.31 146 TRP B C 1
ATOM 2896 O O . TRP B 1 146 ? -1.501 -3.58 -22.531 1 56.31 146 TRP B O 1
ATOM 2906 N N . ALA B 1 147 ? -0.982 -3.742 -24.828 1 58.91 147 ALA B N 1
ATOM 2907 C CA . ALA B 1 147 ? -1.254 -2.307 -24.891 1 58.91 147 ALA B CA 1
ATOM 2908 C C . ALA B 1 147 ? -2.68 -2 -24.438 1 58.91 147 ALA B C 1
ATOM 2910 O O . ALA B 1 147 ? -2.906 -1.049 -23.688 1 58.91 147 ALA B O 1
ATOM 2911 N N . ALA B 1 148 ? -3.564 -2.781 -24.922 1 59.38 148 ALA B N 1
ATOM 2912 C CA . ALA B 1 148 ? -4.957 -2.531 -24.562 1 59.38 148 ALA B CA 1
ATOM 2913 C C . ALA B 1 148 ? -5.199 -2.838 -23.078 1 59.38 148 ALA B C 1
ATOM 2915 O O . ALA B 1 148 ? -5.91 -2.1 -22.406 1 59.38 148 ALA B O 1
ATOM 2916 N N . ALA B 1 149 ? -4.617 -3.832 -22.578 1 61.81 149 ALA B N 1
ATOM 2917 C CA . ALA B 1 149 ? -4.766 -4.215 -21.172 1 61.81 149 ALA B CA 1
ATOM 2918 C C . ALA B 1 149 ? -4.098 -3.195 -20.25 1 61.81 149 ALA B C 1
ATOM 2920 O O . ALA B 1 149 ? -4.629 -2.873 -19.188 1 61.81 149 ALA B O 1
ATOM 2921 N N . ALA B 1 150 ? -3.17 -2.639 -20.953 1 67 150 ALA B N 1
ATOM 2922 C CA . ALA B 1 150 ? -2.459 -1.615 -20.188 1 67 150 ALA B CA 1
ATOM 2923 C C . ALA B 1 150 ? -3.303 -0.353 -20.047 1 67 150 ALA B C 1
ATOM 2925 O O . ALA B 1 150 ? -3.328 0.267 -18.984 1 67 150 ALA B O 1
ATOM 2926 N N . ASP B 1 151 ? -4.008 -0.103 -21.125 1 71.12 151 ASP B N 1
ATOM 2927 C CA . ASP B 1 151 ? -4.852 1.09 -21.109 1 71.12 151 ASP B CA 1
ATOM 2928 C C . ASP B 1 151 ? -6.008 0.931 -20.125 1 71.12 151 ASP B C 1
ATOM 2930 O O . ASP B 1 151 ? -6.348 1.866 -19.391 1 71.12 151 ASP B O 1
ATOM 2934 N N . GLU B 1 152 ? -6.613 -0.267 -20.156 1 71.88 152 GLU B N 1
ATOM 2935 C CA . GLU B 1 152 ? -7.723 -0.518 -19.234 1 71.88 152 GLU B CA 1
ATOM 2936 C C . GLU B 1 152 ? -7.266 -0.46 -17.781 1 71.88 152 GLU B C 1
ATOM 2938 O O . GLU B 1 152 ? -7.941 0.13 -16.938 1 71.88 152 GLU B O 1
ATOM 2943 N N . VAL B 1 153 ? -6.16 -0.913 -17.562 1 72.12 153 VAL B N 1
ATOM 2944 C CA . VAL B 1 153 ? -5.605 -0.915 -16.219 1 72.12 153 VAL B CA 1
ATOM 2945 C C . VAL B 1 153 ? -5.281 0.514 -15.789 1 72.12 153 VAL B C 1
ATOM 2947 O O . VAL B 1 153 ? -5.57 0.913 -14.664 1 72.12 153 VAL B O 1
ATOM 2950 N N . SER B 1 154 ? -4.809 1.237 -16.766 1 76.56 154 SER B N 1
ATOM 2951 C CA . SER B 1 154 ? -4.469 2.627 -16.484 1 76.56 154 SER B CA 1
ATOM 2952 C C . SER B 1 154 ? -5.715 3.438 -16.141 1 76.56 154 SER B C 1
ATOM 2954 O O . SER B 1 154 ? -5.691 4.266 -15.219 1 76.56 154 SER B O 1
ATOM 2956 N N . ARG B 1 155 ? -6.785 3.104 -16.875 1 84.44 155 ARG B N 1
ATOM 2957 C CA . ARG B 1 155 ? -8.023 3.832 -16.625 1 84.44 155 ARG B CA 1
ATOM 2958 C C . ARG B 1 155 ? -8.617 3.469 -15.273 1 84.44 155 ARG B C 1
ATOM 2960 O O . ARG B 1 155 ? -9.109 4.34 -14.547 1 84.44 155 ARG B O 1
ATOM 2967 N N . ALA B 1 156 ? -8.547 2.236 -14.898 1 84.44 156 ALA B N 1
ATOM 2968 C CA . ALA B 1 156 ? -9.062 1.789 -13.602 1 84.44 156 ALA B CA 1
ATOM 2969 C C . ALA B 1 156 ? -8.266 2.402 -12.453 1 84.44 156 ALA B C 1
ATOM 2971 O O . ALA B 1 156 ? -8.844 2.877 -11.477 1 84.44 156 ALA B O 1
ATOM 2972 N N . LEU B 1 157 ? -7.008 2.449 -12.625 1 87.5 157 LEU B N 1
ATOM 2973 C CA . LEU B 1 157 ? -6.148 3.029 -11.602 1 87.5 157 LEU B CA 1
ATOM 2974 C C . LEU B 1 157 ? -6.406 4.527 -11.461 1 87.5 157 LEU B C 1
ATOM 2976 O O . LEU B 1 157 ? -6.461 5.047 -10.344 1 87.5 157 LEU B O 1
ATOM 2980 N N . ARG B 1 158 ? -6.617 5.121 -12.609 1 91.5 158 ARG B N 1
ATOM 2981 C CA . ARG B 1 158 ? -6.875 6.559 -12.594 1 91.5 158 ARG B CA 1
ATOM 2982 C C . ARG B 1 158 ? -8.164 6.875 -11.844 1 91.5 158 ARG B C 1
ATOM 2984 O O . ARG B 1 158 ? -8.219 7.824 -11.055 1 91.5 158 ARG B O 1
ATOM 2991 N N . THR B 1 159 ? -9.117 6.086 -12.055 1 93.69 159 THR B N 1
ATOM 2992 C CA . THR B 1 159 ? -10.406 6.289 -11.391 1 93.69 159 THR B CA 1
ATOM 2993 C C . THR B 1 159 ? -10.25 6.164 -9.875 1 93.69 159 THR B C 1
ATOM 2995 O O . THR B 1 159 ? -10.812 6.965 -9.125 1 93.69 159 THR B O 1
ATOM 2998 N N . VAL B 1 160 ? -9.516 5.215 -9.461 1 95 160 VAL B N 1
ATOM 2999 C CA . VAL B 1 160 ? -9.32 4.988 -8.031 1 95 160 VAL B CA 1
ATOM 3000 C C . VAL B 1 160 ? -8.516 6.137 -7.434 1 95 160 VAL B C 1
ATOM 3002 O O . VAL B 1 160 ? -8.82 6.625 -6.344 1 95 160 VAL B O 1
ATOM 3005 N N . ILE B 1 161 ? -7.504 6.562 -8.141 1 94.81 161 ILE B N 1
ATOM 3006 C CA . ILE B 1 161 ? -6.668 7.664 -7.688 1 94.81 161 ILE B CA 1
ATOM 3007 C C . ILE B 1 161 ? -7.508 8.93 -7.547 1 94.81 161 ILE B C 1
ATOM 3009 O O . ILE B 1 161 ? -7.395 9.648 -6.551 1 94.81 161 ILE B O 1
ATOM 3013 N N . ASP B 1 162 ? -8.359 9.156 -8.484 1 96.19 162 ASP B N 1
ATOM 3014 C CA . ASP B 1 162 ? -9.203 10.344 -8.453 1 96.19 162 ASP B CA 1
ATOM 3015 C C . ASP B 1 162 ? -10.164 10.305 -7.266 1 96.19 162 ASP B C 1
ATOM 3017 O O . ASP B 1 162 ? -10.398 11.328 -6.617 1 96.19 162 ASP B O 1
ATOM 3021 N N . ALA B 1 163 ? -10.695 9.164 -7.051 1 97.06 163 ALA B N 1
ATOM 3022 C CA . ALA B 1 163 ? -11.586 9.016 -5.902 1 97.06 163 ALA B CA 1
ATOM 3023 C C . ALA B 1 163 ? -10.859 9.305 -4.594 1 97.06 163 ALA B C 1
ATOM 3025 O O . ALA B 1 163 ? -11.406 9.945 -3.697 1 97.06 163 ALA B O 1
ATOM 3026 N N . ALA B 1 164 ? -9.656 8.812 -4.48 1 97.25 164 ALA B N 1
ATOM 3027 C CA . ALA B 1 164 ? -8.859 9.039 -3.283 1 97.25 164 ALA B CA 1
ATOM 3028 C C . ALA B 1 164 ? -8.531 10.516 -3.117 1 97.25 164 ALA B C 1
ATOM 3030 O O . ALA B 1 164 ? -8.562 11.047 -2.004 1 97.25 164 ALA B O 1
ATOM 3031 N N . GLU B 1 165 ? -8.227 11.125 -4.227 1 96.75 165 GLU B N 1
ATOM 3032 C CA . GLU B 1 165 ? -7.922 12.555 -4.18 1 96.75 165 GLU B CA 1
ATOM 3033 C C . GLU B 1 165 ? -9.156 13.367 -3.791 1 96.75 165 GLU B C 1
ATOM 3035 O O . GLU B 1 165 ? -9.047 14.359 -3.07 1 96.75 165 GLU B O 1
ATOM 3040 N N . GLU B 1 166 ? -10.242 12.992 -4.328 1 97.19 166 GLU B N 1
ATOM 3041 C CA . GLU B 1 166 ? -11.484 13.656 -3.957 1 97.19 166 GLU B CA 1
ATOM 3042 C C . GLU B 1 166 ? -11.758 13.531 -2.461 1 97.19 166 GLU B C 1
ATOM 3044 O O . GLU B 1 166 ? -12.219 14.477 -1.823 1 97.19 166 GLU B O 1
ATOM 3049 N N . LEU B 1 167 ? -11.547 12.383 -1.935 1 97.62 167 LEU B N 1
ATOM 3050 C CA . LEU B 1 167 ? -11.734 12.172 -0.503 1 97.62 167 LEU B CA 1
ATOM 3051 C C . LEU B 1 167 ? -10.797 13.07 0.304 1 97.62 167 LEU B C 1
ATOM 3053 O O . LEU B 1 167 ? -11.203 13.641 1.319 1 97.62 167 LEU B O 1
ATOM 3057 N N . ARG B 1 168 ? -9.531 13.172 -0.097 1 96.75 168 ARG B N 1
ATOM 3058 C CA . ARG B 1 168 ? -8.57 14.039 0.576 1 96.75 168 ARG B CA 1
ATOM 3059 C C . ARG B 1 168 ? -9.031 15.492 0.546 1 96.75 168 ARG B C 1
ATOM 3061 O O . ARG B 1 168 ? -8.977 16.188 1.565 1 96.75 168 ARG B O 1
ATOM 3068 N N . GLU B 1 169 ? -9.492 15.867 -0.632 1 95.75 169 GLU B N 1
ATOM 3069 C CA . GLU B 1 169 ? -9.961 17.25 -0.775 1 95.75 169 GLU B CA 1
ATOM 3070 C C . GLU B 1 169 ? -11.195 17.5 0.084 1 95.75 169 GLU B C 1
ATOM 3072 O O . GLU B 1 169 ? -11.32 18.562 0.693 1 95.75 169 GLU B O 1
ATOM 3077 N N . ALA B 1 170 ? -12.094 16.562 0.071 1 96.19 170 ALA B N 1
ATOM 3078 C CA . ALA B 1 170 ? -13.297 16.703 0.886 1 96.19 170 ALA B CA 1
ATOM 3079 C C . ALA B 1 170 ? -12.953 16.766 2.371 1 96.19 170 ALA B C 1
ATOM 3081 O O . ALA B 1 170 ? -13.562 17.531 3.123 1 96.19 170 ALA B O 1
ATOM 3082 N N . THR B 1 171 ? -12 15.992 2.799 1 95.19 171 THR B N 1
ATOM 3083 C CA . THR B 1 171 ? -11.562 15.984 4.191 1 95.19 171 THR B CA 1
ATOM 3084 C C . THR B 1 171 ? -10.93 17.328 4.562 1 95.19 171 THR B C 1
ATOM 3086 O O . THR B 1 171 ? -11.234 17.891 5.617 1 95.19 171 THR B O 1
ATOM 3089 N N . LEU B 1 172 ? -10.102 17.797 3.715 1 94.12 172 LEU B N 1
ATOM 3090 C CA . LEU B 1 172 ? -9.453 19.078 3.967 1 94.12 172 LEU B CA 1
ATOM 3091 C C . LEU B 1 172 ? -10.469 20.203 4.02 1 94.12 172 LEU B C 1
ATOM 3093 O O . LEU B 1 172 ? -10.375 21.094 4.867 1 94.12 172 LEU B O 1
ATOM 3097 N N . ARG B 1 173 ? -11.398 20.156 3.1 1 94.5 173 ARG B N 1
ATOM 3098 C CA . ARG B 1 173 ? -12.445 21.172 3.08 1 94.5 173 ARG B CA 1
ATOM 3099 C C . ARG B 1 173 ? -13.242 21.172 4.383 1 94.5 173 ARG B C 1
ATOM 3101 O O . ARG B 1 173 ? -13.562 22.234 4.93 1 94.5 173 ARG B O 1
ATOM 3108 N N . TRP B 1 174 ? -13.547 20.016 4.84 1 93.25 174 TRP B N 1
ATOM 3109 C CA . TRP B 1 174 ? -14.258 19.906 6.109 1 93.25 174 TRP B CA 1
ATOM 3110 C C . TRP B 1 174 ? -13.438 20.5 7.246 1 93.25 174 TRP B C 1
ATOM 3112 O O . TRP B 1 174 ? -13.984 21.203 8.109 1 93.25 174 TRP B O 1
ATOM 3122 N N . LEU B 1 175 ? -12.18 20.219 7.258 1 91.69 175 LEU B N 1
ATOM 3123 C CA . LEU B 1 175 ? -11.32 20.766 8.297 1 91.69 175 LEU B CA 1
ATOM 3124 C C . LEU B 1 175 ? -11.32 22.281 8.266 1 91.69 175 LEU B C 1
ATOM 3126 O O . LEU B 1 175 ? -11.438 22.938 9.305 1 91.69 175 LEU B O 1
ATOM 3130 N N . VAL B 1 176 ? -11.242 22.812 7.102 1 91.75 176 VAL B N 1
ATOM 3131 C CA . VAL B 1 176 ? -11.203 24.266 6.926 1 91.75 176 VAL B CA 1
ATOM 3132 C C . VAL B 1 176 ? -12.516 24.875 7.402 1 91.75 176 VAL B C 1
ATOM 3134 O O . VAL B 1 176 ? -12.516 25.938 8.031 1 91.75 176 VAL B O 1
ATOM 3137 N N . GLU B 1 177 ? -13.578 24.234 7.191 1 92.44 177 GLU B N 1
ATOM 3138 C CA . GLU B 1 177 ? -14.906 24.766 7.5 1 92.44 177 GLU B CA 1
ATOM 3139 C C . GLU B 1 177 ? -15.242 24.594 8.977 1 92.44 177 GLU B C 1
ATOM 3141 O O . GLU B 1 177 ? -16.031 25.359 9.531 1 92.44 177 GLU B O 1
ATOM 3146 N N . THR B 1 178 ? -14.664 23.641 9.625 1 89.81 178 THR B N 1
ATOM 3147 C CA . THR B 1 178 ? -15.07 23.266 10.977 1 89.81 178 THR B CA 1
ATOM 3148 C C . THR B 1 178 ? -14.109 23.828 12.008 1 89.81 178 THR B C 1
ATOM 3150 O O . THR B 1 178 ? -14.523 24.219 13.102 1 89.81 178 THR B O 1
ATOM 3153 N N . LEU B 1 179 ? -12.828 23.859 11.672 1 89.06 179 LEU B N 1
ATOM 3154 C CA . LEU B 1 179 ? -11.82 24.312 12.617 1 89.06 179 LEU B CA 1
ATOM 3155 C C . LEU B 1 179 ? -11.68 25.828 12.578 1 89.06 179 LEU B C 1
ATOM 3157 O O . LEU B 1 179 ? -11.93 26.453 11.539 1 89.06 179 LEU B O 1
ATOM 3161 N N . THR B 1 180 ? -11.367 26.328 13.734 1 89.06 180 THR B N 1
ATOM 3162 C CA . THR B 1 180 ? -10.969 27.719 13.742 1 89.06 180 THR B CA 1
ATOM 3163 C C . THR B 1 180 ? -9.641 27.906 13.016 1 89.06 180 THR B C 1
ATOM 3165 O O . THR B 1 180 ? -8.922 26.938 12.766 1 89.06 180 THR B O 1
ATOM 3168 N N . ALA B 1 181 ? -9.312 29.109 12.695 1 88.31 181 ALA B N 1
ATOM 3169 C CA . ALA B 1 181 ? -8.055 29.406 12.008 1 88.31 181 ALA B CA 1
ATOM 3170 C C . ALA B 1 181 ? -6.859 28.953 12.836 1 88.31 181 ALA B C 1
ATOM 3172 O O . ALA B 1 181 ? -5.871 28.453 12.289 1 88.31 181 ALA B O 1
ATOM 3173 N N . ALA B 1 182 ? -6.984 29.125 14.133 1 85.75 182 ALA B N 1
ATOM 3174 C CA . ALA B 1 182 ? -5.895 28.734 15.016 1 85.75 182 ALA B CA 1
ATOM 3175 C C . ALA B 1 182 ? -5.742 27.219 15.055 1 85.75 182 ALA B C 1
ATOM 3177 O O . ALA B 1 182 ? -4.625 26.688 15.016 1 85.75 182 ALA B O 1
ATOM 3178 N N . GLN B 1 183 ? -6.887 26.516 15.117 1 85.5 183 GLN B N 1
ATOM 3179 C CA . GLN B 1 183 ? -6.871 25.062 15.125 1 85.5 183 GLN B CA 1
ATOM 3180 C C . GLN B 1 183 ? -6.328 24.5 13.812 1 85.5 183 GLN B C 1
ATOM 3182 O O . GLN B 1 183 ? -5.562 23.547 13.812 1 85.5 183 GLN B O 1
ATOM 3187 N N . MET B 1 184 ? -6.691 25.125 12.758 1 89.44 184 MET B N 1
ATOM 3188 C CA . MET B 1 184 ? -6.219 24.703 11.445 1 89.44 184 MET B CA 1
ATOM 3189 C C . MET B 1 184 ? -4.719 24.953 11.305 1 89.44 184 MET B C 1
ATOM 3191 O O . MET B 1 184 ? -4.004 24.125 10.734 1 89.44 184 MET B O 1
ATOM 3195 N N . ALA B 1 185 ? -4.281 26.047 11.805 1 88.62 185 ALA B N 1
ATOM 3196 C CA . ALA B 1 185 ? -2.855 26.359 11.766 1 88.62 185 ALA B CA 1
ATOM 3197 C C . ALA B 1 185 ? -2.047 25.312 12.523 1 88.62 185 ALA B C 1
ATOM 3199 O O . ALA B 1 185 ? -0.979 24.891 12.07 1 88.62 185 ALA B O 1
ATOM 3200 N N . GLU B 1 186 ? -2.531 24.859 13.648 1 83.81 186 GLU B N 1
ATOM 3201 C CA . GLU B 1 186 ? -1.853 23.844 14.438 1 83.81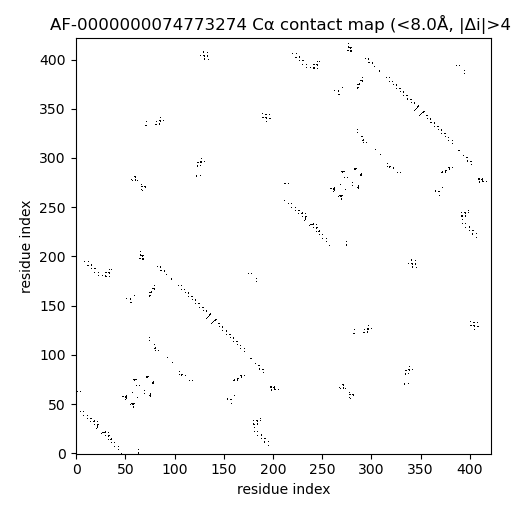 186 GLU B CA 1
ATOM 3202 C C . GLU B 1 186 ? -1.817 22.5 13.703 1 83.81 186 GLU B C 1
ATOM 3204 O O . GLU B 1 186 ? -0.803 21.812 13.727 1 83.81 186 GLU B O 1
ATOM 3209 N N . PHE B 1 187 ? -2.898 22.172 13.133 1 86.12 187 PHE B N 1
ATOM 3210 C CA . PHE B 1 187 ? -2.982 20.938 12.359 1 86.12 187 PHE B CA 1
ATOM 3211 C C . PHE B 1 187 ? -1.983 20.953 11.211 1 86.12 187 PHE B C 1
ATOM 3213 O O . PHE B 1 187 ? -1.248 19.984 11.008 1 86.12 187 PHE B O 1
ATOM 3220 N N . LEU B 1 188 ? -2.018 22.062 10.477 1 90 188 LEU B N 1
ATOM 3221 C CA . LEU B 1 188 ? -1.146 22.172 9.312 1 90 188 LEU B CA 1
ATOM 3222 C C . LEU B 1 188 ? 0.32 22.188 9.727 1 90 188 LEU B C 1
ATOM 3224 O O . LEU B 1 188 ? 1.176 21.641 9.023 1 90 188 LEU B O 1
ATOM 3228 N N . ALA B 1 189 ? 0.591 22.812 10.828 1 85.5 189 ALA B N 1
ATOM 3229 C CA . ALA B 1 189 ? 1.961 22.812 11.336 1 85.5 189 ALA B CA 1
ATOM 3230 C C . ALA B 1 189 ? 2.42 21.375 11.641 1 85.5 189 ALA B C 1
ATOM 3232 O O . ALA B 1 189 ? 3.551 21 11.312 1 85.5 189 ALA B O 1
ATOM 3233 N N . ALA B 1 190 ? 1.511 20.625 12.234 1 82.88 190 ALA B N 1
ATOM 3234 C CA . ALA B 1 190 ? 1.825 19.25 12.555 1 82.88 190 ALA B CA 1
ATOM 3235 C C . ALA B 1 190 ? 1.988 18.406 11.289 1 82.88 190 ALA B C 1
ATOM 3237 O O . ALA B 1 190 ? 2.887 17.562 11.203 1 82.88 190 ALA B O 1
ATOM 3238 N N . ALA B 1 191 ? 1.111 18.609 10.344 1 88.06 191 ALA B N 1
ATOM 3239 C CA . ALA B 1 191 ? 1.15 17.859 9.086 1 88.06 191 ALA B CA 1
ATOM 3240 C C . ALA B 1 191 ? 2.436 18.156 8.32 1 88.06 191 ALA B C 1
ATOM 3242 O O . ALA B 1 191 ? 3.057 17.234 7.77 1 88.06 191 ALA B O 1
ATOM 3243 N N . VAL B 1 192 ? 2.777 19.406 8.273 1 89.38 192 VAL B N 1
ATOM 3244 C CA . VAL B 1 192 ? 3.988 19.812 7.57 1 89.38 192 VAL B CA 1
ATOM 3245 C C . VAL B 1 192 ? 5.215 19.25 8.281 1 89.38 192 VAL B C 1
ATOM 3247 O O . VAL B 1 192 ? 6.148 18.766 7.633 1 89.38 192 VAL B O 1
ATOM 3250 N N . GLU B 1 193 ? 5.176 19.344 9.555 1 84 193 GLU B N 1
ATOM 3251 C CA . GLU B 1 193 ? 6.277 18.766 10.328 1 84 193 GLU B CA 1
ATOM 3252 C C . GLU B 1 193 ? 6.426 17.281 10.047 1 84 193 GLU B C 1
ATOM 3254 O O . GLU B 1 193 ? 7.543 16.781 9.883 1 84 193 GLU B O 1
ATOM 3259 N N . LEU B 1 194 ? 5.316 16.625 10.062 1 83.56 194 LEU B N 1
ATOM 3260 C CA . LEU B 1 194 ? 5.344 15.195 9.766 1 83.56 194 LEU B CA 1
ATOM 3261 C C . LEU B 1 194 ? 5.965 14.93 8.398 1 83.56 194 LEU B C 1
ATOM 3263 O O . LEU B 1 194 ? 6.816 14.047 8.258 1 83.56 194 LEU B O 1
ATOM 3267 N N . ARG B 1 195 ? 5.547 15.672 7.43 1 89.12 195 ARG B N 1
ATOM 3268 C CA . ARG B 1 195 ? 6.047 15.508 6.066 1 89.12 195 ARG B CA 1
ATOM 3269 C C . ARG B 1 195 ? 7.555 15.719 6.008 1 89.12 195 ARG B C 1
ATOM 3271 O O . ARG B 1 195 ? 8.273 14.945 5.371 1 89.12 195 ARG B O 1
ATOM 3278 N N . ILE B 1 196 ? 8.031 16.703 6.625 1 84.69 196 ILE B N 1
ATOM 3279 C CA . ILE B 1 196 ? 9.445 17.047 6.598 1 84.69 196 ILE B CA 1
ATOM 3280 C C . ILE B 1 196 ? 10.25 15.992 7.352 1 84.69 196 ILE B C 1
ATOM 3282 O O . ILE B 1 196 ? 11.305 15.555 6.879 1 84.69 196 ILE B O 1
ATOM 3286 N N . ARG B 1 197 ? 9.75 15.539 8.383 1 80.69 197 ARG B N 1
ATOM 3287 C CA . ARG B 1 197 ? 10.477 14.578 9.211 1 80.69 197 ARG B CA 1
ATOM 3288 C C . ARG B 1 197 ? 10.562 13.219 8.523 1 80.69 197 ARG B C 1
ATOM 3290 O O . ARG B 1 197 ? 11.594 12.547 8.586 1 80.69 197 ARG B O 1
ATOM 3297 N N . VAL B 1 198 ? 9.469 12.859 8.023 1 82 198 VAL B N 1
ATOM 3298 C CA . VAL B 1 198 ? 9.445 11.578 7.328 1 82 198 VAL B CA 1
ATOM 3299 C C . VAL B 1 198 ? 10.477 11.586 6.199 1 82 198 VAL B C 1
ATOM 3301 O O . VAL B 1 198 ? 11.18 10.594 5.984 1 82 198 VAL B O 1
ATOM 3304 N N . ARG B 1 199 ? 10.555 12.68 5.555 1 86.56 199 ARG B N 1
ATOM 3305 C CA . ARG B 1 199 ? 11.531 12.797 4.48 1 86.56 199 ARG B CA 1
ATOM 3306 C C . ARG B 1 199 ? 12.953 12.734 5.027 1 86.56 199 ARG B C 1
ATOM 3308 O O . ARG B 1 199 ? 13.812 12.031 4.484 1 86.56 199 ARG B O 1
ATOM 3315 N N . ARG B 1 200 ? 13.242 13.445 6.008 1 81.12 200 ARG B N 1
ATOM 3316 C CA . ARG B 1 200 ? 14.578 13.477 6.594 1 81.12 200 ARG B CA 1
ATOM 3317 C C . ARG B 1 200 ? 14.992 12.102 7.098 1 81.12 200 ARG B C 1
ATOM 3319 O O . ARG B 1 200 ? 16.125 11.672 6.887 1 81.12 200 ARG B O 1
ATOM 3326 N N . TRP B 1 201 ? 14.062 11.484 7.707 1 78.75 201 TRP B N 1
ATOM 3327 C CA . TRP B 1 201 ? 14.344 10.148 8.219 1 78.75 201 TRP B CA 1
ATOM 3328 C C . TRP B 1 201 ? 14.578 9.164 7.082 1 78.75 201 TRP B C 1
ATOM 3330 O O . TRP B 1 201 ? 15.477 8.32 7.156 1 78.75 201 TRP B O 1
ATOM 3340 N N . GLY B 1 202 ? 13.75 9.273 6.105 1 80.5 202 GLY B N 1
ATOM 3341 C CA . GLY B 1 202 ? 13.914 8.414 4.949 1 80.5 202 GLY B CA 1
ATOM 3342 C C . GLY B 1 202 ? 15.258 8.594 4.258 1 80.5 202 GLY B C 1
ATOM 3343 O O . GLY B 1 202 ? 15.898 7.617 3.871 1 80.5 202 GLY B O 1
ATOM 3344 N N . LEU B 1 203 ? 15.68 9.836 4.16 1 83.31 203 LEU B N 1
ATOM 3345 C CA . LEU B 1 203 ? 16.953 10.125 3.514 1 83.31 203 LEU B CA 1
ATOM 3346 C C . LEU B 1 203 ? 18.109 9.617 4.355 1 83.31 203 LEU B C 1
ATOM 3348 O O . LEU B 1 203 ? 19.094 9.102 3.816 1 83.31 203 LEU B O 1
ATOM 3352 N N . ARG B 1 204 ? 18 9.758 5.629 1 78.44 204 ARG B N 1
ATOM 3353 C CA . ARG B 1 204 ? 19.047 9.266 6.527 1 78.44 204 ARG B CA 1
ATOM 3354 C C . ARG B 1 204 ? 19.172 7.75 6.438 1 78.44 204 ARG B C 1
ATOM 3356 O O . ARG B 1 204 ? 20.281 7.215 6.461 1 78.44 204 ARG B O 1
ATOM 3363 N N . ARG B 1 205 ? 18.141 7.141 6.336 1 75.25 205 ARG B N 1
ATOM 3364 C CA . ARG B 1 205 ? 18.141 5.684 6.266 1 75.25 205 ARG B CA 1
ATOM 3365 C C . ARG B 1 205 ? 18.75 5.195 4.961 1 75.25 205 ARG B C 1
ATOM 3367 O O . ARG B 1 205 ? 19.469 4.188 4.938 1 75.25 205 ARG B O 1
ATOM 3374 N N . ASN B 1 206 ? 18.359 5.875 3.904 1 73.56 206 ASN B N 1
ATOM 3375 C CA . ASN B 1 206 ? 18.922 5.492 2.615 1 73.56 206 ASN B CA 1
ATOM 3376 C C . ASN B 1 206 ? 20.438 5.715 2.582 1 73.56 206 ASN B C 1
ATOM 3378 O O . ASN B 1 206 ? 21.156 4.949 1.947 1 73.56 206 ASN B O 1
ATOM 3382 N N . GLY B 1 207 ? 20.891 6.871 3.025 1 62.84 207 GLY B N 1
ATOM 3383 C CA . GLY B 1 207 ? 22.312 7.168 3.086 1 62.84 207 GLY B CA 1
ATOM 3384 C C . GLY B 1 207 ? 23.062 6.293 4.07 1 62.84 207 GLY B C 1
ATOM 3385 O O . GLY B 1 207 ? 24.234 5.992 3.869 1 62.84 207 GLY B O 1
ATOM 3386 N N . GLY B 1 208 ? 22.625 6.039 5.242 1 50.25 208 GLY B N 1
ATOM 3387 C CA . GLY B 1 208 ? 23.297 5.168 6.191 1 50.25 208 GLY B CA 1
ATOM 3388 C C . GLY B 1 208 ? 23.375 3.729 5.723 1 50.25 208 GLY B C 1
ATOM 3389 O O . GLY B 1 208 ? 24.141 2.934 6.277 1 50.25 208 GLY B O 1
ATOM 3390 N N . GLN B 1 209 ? 22.531 3.281 4.988 1 45.41 209 GLN B N 1
ATOM 3391 C CA . GLN B 1 209 ? 22.609 1.922 4.461 1 45.41 209 GLN B CA 1
ATOM 3392 C C . GLN B 1 209 ? 23.703 1.804 3.398 1 45.41 209 GLN B C 1
ATOM 3394 O O . GLN B 1 209 ? 24.109 0.697 3.049 1 45.41 209 GLN B O 1
ATOM 3399 N N . SER B 1 210 ? 24.078 2.807 2.662 1 36.91 210 SER B N 1
ATOM 3400 C CA . SER B 1 210 ? 25.219 2.729 1.751 1 36.91 210 SER B CA 1
ATOM 3401 C C . SER B 1 210 ? 26.531 2.637 2.516 1 36.91 210 SER B C 1
ATOM 3403 O O . SER B 1 210 ? 27.594 2.396 1.922 1 36.91 210 SER B O 1
ATOM 3405 N N . ASN B 1 211 ? 26.734 3.18 3.65 1 29.56 211 ASN B N 1
ATOM 3406 C CA . ASN B 1 211 ? 28.062 2.982 4.234 1 29.56 211 ASN B CA 1
ATOM 3407 C C . ASN B 1 211 ? 28.188 1.611 4.895 1 29.56 211 ASN B C 1
ATOM 3409 O O . ASN B 1 211 ? 27.312 1.213 5.676 1 29.56 211 ASN B O 1
#

Organism: Zingiber officinale (NCBI:txid94328)

Foldseek 3Di:
DLVVVVVLLVVLVVLLVVLVCCLPPNVVCLLVSLVVLVVSVVVVVVVLLVCLVVPVVCLQQVPSAFPLLCVQDDLSHHQLLVLLVLLVVPPDQDPVLVVVSVVLNVVSVVLSVVLVVLVVVLVVQLVVVVVVVVVCCVVPVDPPVVVVSVVVSSVSSSVSSVSRVVSNVVSVVCCVVRDDSSSSSSSSSSVSVVVSVSRVVSVVVVVVVVD/DLVVVVVLLVVLVVLLVVLVCCLVPNVVCLLVSLVVLVVSVVVVVVVLLVCLVVPVVCQQQVPSAFPLLCVQDDLSHHQLLVLLVLLVVPPDQDPVLVVVSVVLNVVSVVLSVVLVVLVVVLVVQLVVQVVVVVVCCVVPVDPPSVVVSVVVSSVSSSVSSVSRVVSNVVSVVVCVVRDDSSSSSSSSSSVSVVVSVSRVVSVVVVVVVVD

Radius of gyration: 23.38 Å; Cα contacts (8 Å, |Δi|>4): 376; chains: 2; bounding box: 47×76×54 Å

Sequence (422 aa):
MEAFFDSWLARLDHLRSDLLHAFTHRPDRIPHAVDAVLSHYRDYRDAKARLADSDVLRALTHPWLTPFERIFLWVAGWKPSIAFRLLLGHRFLSPDQHAAFEVLRREVQLEEHRISEDMASAQEAMAGHMVLEAVRADLYANGSAWAAAADEVSRALRTVIDAAEELREATLRWLVETLTAAQMAEFLAAAVELRIRVRRWGLRRNGGQSNMEAFFDSWLARLDHLRSDLLHAFTHRPDRIPHAVDAVLSHYRDYRDAKARLADSDVLRALTHPWLTPFERIFLWVAGWKPSIAFRLLLGHRFLSPDQHAAFEVLRREVQLEEHRISEDMASAQEAMAGHMVLEAVRADLYANGSAWAAAADEVSRALRTVIDAAEELREATLRWLVETLTAAQMAEFLAAAVELRIRVRRWGLRRNGGQSN

Solvent-accessible surface area (backbone atoms only — not comparable to full-atom values): 22157 Å² total; per-residue (Å²): 105,56,70,56,49,54,52,51,51,55,51,46,53,52,46,42,51,50,38,52,47,15,68,74,75,34,65,87,42,28,58,57,37,43,49,50,50,53,52,53,50,49,51,53,54,49,53,44,52,54,38,34,73,77,35,44,65,55,39,51,52,42,82,78,51,42,65,59,43,54,67,56,48,41,75,59,33,71,44,64,71,44,56,54,49,57,44,63,72,45,87,74,67,49,72,71,51,47,54,52,45,52,53,50,52,52,52,50,52,53,51,50,50,52,48,51,49,49,44,52,49,41,45,35,51,42,51,42,45,49,32,51,41,47,52,39,30,74,70,56,70,60,74,63,62,51,56,59,51,45,50,54,40,45,51,48,49,45,51,42,39,50,52,48,49,50,50,45,51,52,50,50,51,48,45,62,73,69,40,50,54,69,56,43,41,52,41,50,45,44,52,50,50,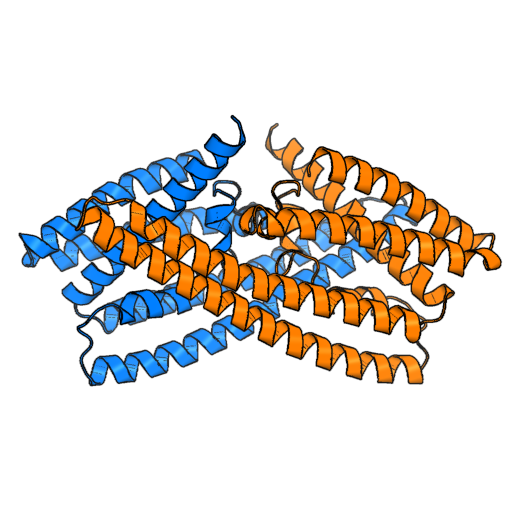35,55,53,46,41,48,53,52,23,50,50,52,58,56,58,65,72,105,105,55,69,56,48,54,54,51,51,56,51,46,54,52,45,42,52,49,37,53,47,16,67,72,75,34,65,88,42,27,57,56,36,42,48,52,50,53,52,53,50,47,51,53,52,49,52,42,50,56,37,35,73,77,35,42,63,56,37,51,52,41,81,76,51,43,65,60,44,52,68,58,47,41,73,56,34,72,45,64,70,45,54,54,50,55,43,63,71,45,86,72,66,51,71,70,51,47,54,53,45,53,53,50,50,53,52,50,52,52,50,50,50,52,49,51,50,50,44,52,51,38,45,35,51,41,51,40,44,49,30,51,41,47,52,37,28,73,70,56,70,60,74,63,63,52,55,58,52,46,50,54,39,43,51,46,49,46,52,44,40,49,52,46,50,50,50,44,49,52,50,50,52,49,48,63,73,69,40,51,55,68,56,43,41,52,42,51,44,44,52,50,48,34,54,52,48,41,47,53,51,23,52,49,53,60,56,58,66,70,105

Nearest PDB structures (foldseek):
  8gyz-assembly1_A  TM=9.152E-01  e=5.444E-09  Arabidopsis thaliana
  7tae-assembly1_A-2  TM=8.931E-01  e=1.267E-08  Arabidopsis thaliana
  7sqc-assembly1_1F  TM=2.528E-01  e=4.278E-01  Chlamydomonas reinhardtii
  7sqc-assembly1_1X  TM=1.942E-01  e=1.995E+00  Chlamydomonas reinhardtii
  7tae-assembly1_A-2  TM=9.213E-01  e=1.368E-08  Arabidopsis thaliana

InterPro domains:
  IPR025422 Transcription factor TGA like domain [PF14144] (12-87)
  IPR025422 Transcription factor TGA like domain [PS51806] (1-208)
  IPR051886 Seed Development and Stress Response Regulator [PTHR46354] (1-207)

Secondary structure (DSSP, 8-state):
-HHHHHHHHHHHHHHHHHHHHHHHH-GGGHHHHHHHHHHHHHHHHHHHHHHHHH-HHHHHH-TTS-HHHHTTEETTEE-HHHHHHHHHTSTT--HHHHHHHHHHHHHHHHHHHHHHHHHHHHHHHHHHHHHHHHHHHHHH--TTHHHHHHHHHHHHHHHHHHHHHHHHHHHHHHHHHHS-HHHHHHHHHHHHHHHHHHHHHHHHHHHHTT-/-HHHHHHHHHHHHHHHHHHHHHHHH-GGGHHHHHHHHHHHHHHHHHHHHHHHHH-HHHHHH-TTS-HHHHTTBSSSSB-HHHHHHHHHTSTT--HHHHHHHHHHHHHHHHHHHHHHHHHHHHHHHHHHHHHHHHHHHHHH--TTHHHHHHHHHHHHHHHHHHHHHHHHHHHHHHHHHHS-HHHHHHHHHHHHHHHHHHHHHHHHHHHHS--